Protein AF-A0A1G2W0S9-F1 (afdb_monomer)

Radius of gyration: 23.78 Å; Cα contacts (8 Å, |Δi|>4): 932; chains: 1; bounding box: 63×47×64 Å

Solvent-accessible surface area (backbone atoms only — not comparable to full-atom values): 21738 Å² total; per-residue (Å²): 74,55,49,52,93,55,66,87,76,41,59,67,70,44,47,57,51,50,56,51,46,51,47,68,76,27,49,56,32,51,72,62,29,52,80,48,75,52,46,59,76,10,36,39,36,39,35,74,27,77,38,85,87,44,52,28,40,34,44,44,29,34,59,29,24,72,74,79,58,76,90,51,55,82,71,31,88,56,61,50,88,62,60,46,77,51,94,68,21,34,32,12,71,25,32,58,59,23,41,37,51,43,50,18,43,46,56,18,44,24,53,40,40,73,72,64,60,72,40,32,22,24,43,30,38,44,32,24,33,29,55,87,76,72,24,59,10,30,40,42,50,30,51,52,38,47,77,69,71,44,47,22,51,24,35,40,22,57,74,33,38,26,29,46,64,29,86,76,54,73,32,51,33,33,36,33,16,26,29,29,26,7,42,36,39,40,31,40,37,7,64,32,92,41,50,53,55,94,65,70,60,93,82,64,41,11,60,53,50,33,53,53,36,53,49,36,39,66,76,58,69,55,78,69,43,64,43,64,43,35,36,45,23,54,60,56,39,22,87,71,26,60,70,71,57,32,54,37,59,79,37,36,94,79,30,36,70,57,52,22,52,61,49,38,70,41,74,73,41,30,54,40,32,21,41,43,81,42,81,75,48,79,46,61,50,97,45,96,60,41,41,30,49,44,12,39,38,35,32,38,34,37,32,28,73,91,56,45,66,67,56,51,54,50,49,45,51,61,47,33,58,88,53,73,59,48,80,45,65,73,52,89,60,47,64,32,40,72,75,30,61,90,76,41,73,54,36,52,51,53,45,53,37,46,22,66,67,68,71,26,58,58,26,48,22,53,34,72,54,81,64,48,62,64,48,34,54,92,32,30,74,25,51,38,16,48,35,65,37,76,38,47,75,84,53,61,65,28,67,98,38,72,68,22,50,30,41,52,69,35,51,51,43,25,21,53,36,42,35,52,38,48,58,65,74,16,94

Sequence (427 aa):
TVRHQDRAEDVDAEWTKLHALLATNYPVAHAAMTREEVASRTLVYTWTGTDKALAPIVLMAHQDVVPVTPETEKDWKYPPFGGVVAENAVWGRGAIDDKGSLVGIFEALETLAKQGFKPRRTVMIVSGGDEEVAGQGASAAAALLKSRGITAEFVLDEGLAVINDNPISGGKVAVIGTAEKGYGTLRVTAKAAGGHSSSPPPDAGGVVNLSRAVVAIADDPFPMTFQGPGAEMVKALAPDAPFMVRMAVANEWLFRGLLAKQVGATPPGAALLHTTIAPTMLKGSPKENVLPQDATAWINYRIAPGDTSATVMARAKAAVGDLPVTLAWNTPPNEPSPVSSSSSWGWKVVAATAGAVAQAPVAPSLVTAGTDSRFLTPVAKDVYRFQPVEFDLADVQMIHGVNEHITLGNLEKMVQFYARLVLTAAR

Nearest PDB structures (foldseek):
  4mmo-assembly1_A  TM=6.881E-01  e=3.693E-23  Saccharolobus solfataricus P2
  2pok-assembly1_B  TM=7.414E-01  e=2.195E-19  Streptococcus pneumoniae TIGR4
  3dlj-assembly3_B  TM=6.158E-01  e=4.050E-21  Homo sapiens
  3dlj-assembly3_A  TM=6.238E-01  e=5.760E-21  Homo sapiens
  4ruh-assembly1_B  TM=5.918E-01  e=5.122E-21  Homo sapiens

Structure (mmCIF, N/CA/C/O backbone):
data_AF-A0A1G2W0S9-F1
#
_entry.id   AF-A0A1G2W0S9-F1
#
loop_
_atom_site.group_PDB
_atom_site.id
_atom_site.type_symbol
_atom_site.label_atom_id
_atom_site.label_alt_id
_atom_site.label_comp_id
_atom_site.label_asym_id
_atom_site.label_entity_id
_atom_site.label_seq_id
_atom_site.pdbx_PDB_ins_code
_atom_site.Cartn_x
_atom_site.Cartn_y
_atom_site.Cartn_z
_atom_site.occupancy
_atom_site.B_iso_or_equiv
_atom_site.auth_seq_id
_atom_site.auth_comp_id
_atom_site.auth_asym_id
_atom_site.auth_atom_id
_atom_site.pdbx_PDB_model_num
ATOM 1 N N . THR A 1 1 ? 12.309 4.969 15.601 1.00 93.50 1 THR A N 1
ATOM 2 C CA . THR A 1 1 ? 12.201 3.651 14.948 1.00 93.50 1 THR A CA 1
ATOM 3 C C . THR A 1 1 ? 12.447 3.811 13.459 1.00 93.50 1 THR A C 1
ATOM 5 O O . THR A 1 1 ? 11.522 3.732 12.677 1.00 93.50 1 THR A O 1
ATOM 8 N N . VAL A 1 2 ? 13.679 4.134 13.063 1.00 94.31 2 VAL A N 1
ATOM 9 C CA . VAL A 1 2 ? 14.061 4.189 11.638 1.00 94.31 2 VAL A CA 1
ATOM 10 C C . VAL A 1 2 ? 14.477 2.783 11.219 1.00 94.31 2 VAL A C 1
ATOM 12 O O . VAL A 1 2 ? 15.065 2.076 12.047 1.00 94.31 2 VAL A O 1
ATOM 15 N N . ARG A 1 3 ? 14.172 2.382 9.983 1.00 91.88 3 ARG A N 1
ATOM 16 C CA . ARG A 1 3 ? 14.730 1.164 9.386 1.00 91.88 3 ARG A CA 1
ATOM 17 C C . ARG A 1 3 ? 15.628 1.504 8.219 1.00 91.88 3 ARG A C 1
ATOM 19 O O . ARG A 1 3 ? 15.221 2.199 7.296 1.00 91.88 3 ARG A O 1
ATOM 26 N N . HIS A 1 4 ? 16.849 0.996 8.293 1.00 89.69 4 HIS A N 1
ATOM 27 C CA . HIS A 1 4 ? 17.849 1.142 7.250 1.00 89.69 4 HIS A CA 1
ATOM 28 C C . HIS A 1 4 ? 17.994 -0.159 6.465 1.00 89.69 4 HIS A C 1
ATOM 30 O O . HIS A 1 4 ? 17.694 -1.259 6.944 1.00 89.69 4 HIS A O 1
ATOM 36 N N . GLN A 1 5 ? 18.527 -0.023 5.255 1.00 81.62 5 GLN A N 1
ATOM 37 C CA . GLN A 1 5 ? 18.822 -1.147 4.373 1.00 81.62 5 GLN A CA 1
ATOM 38 C C . GLN A 1 5 ? 19.947 -1.998 4.971 1.00 81.62 5 GLN A C 1
ATOM 40 O O . GLN A 1 5 ? 19.895 -3.225 4.881 1.00 81.62 5 GLN A O 1
ATOM 45 N N . ASP A 1 6 ? 20.916 -1.358 5.636 1.00 84.69 6 ASP A N 1
ATOM 46 C CA . ASP A 1 6 ? 21.837 -2.028 6.551 1.00 84.69 6 ASP A CA 1
ATOM 47 C C . ASP A 1 6 ? 21.282 -2.007 7.981 1.00 84.69 6 ASP A C 1
ATOM 49 O O . ASP A 1 6 ? 21.274 -0.992 8.673 1.00 84.69 6 ASP A O 1
ATOM 53 N N . ARG A 1 7 ? 20.859 -3.178 8.456 1.00 82.88 7 ARG A N 1
ATOM 54 C CA . ARG A 1 7 ? 20.278 -3.363 9.792 1.00 82.88 7 ARG A CA 1
ATOM 55 C C . ARG A 1 7 ? 21.250 -3.058 10.932 1.00 82.88 7 ARG A C 1
ATOM 57 O O . ARG A 1 7 ? 20.794 -2.916 12.064 1.00 82.88 7 ARG A O 1
ATOM 64 N N . ALA A 1 8 ? 22.555 -2.972 10.668 1.00 85.88 8 ALA A N 1
ATOM 65 C CA . ALA A 1 8 ? 23.538 -2.562 11.666 1.00 85.88 8 ALA A CA 1
ATOM 66 C C . ALA A 1 8 ? 23.388 -1.087 12.087 1.00 85.88 8 ALA A C 1
ATOM 68 O O . ALA A 1 8 ? 23.847 -0.719 13.167 1.00 85.88 8 ALA A O 1
ATOM 69 N N . GLU A 1 9 ? 22.729 -0.261 11.268 1.00 87.12 9 GLU A N 1
ATOM 70 C CA . GLU A 1 9 ? 22.471 1.158 11.547 1.00 87.12 9 GLU A CA 1
ATOM 71 C C . GLU A 1 9 ? 21.210 1.380 12.405 1.00 87.12 9 GLU A C 1
ATOM 73 O O . GLU A 1 9 ? 20.958 2.480 12.902 1.00 87.12 9 GLU A O 1
ATOM 78 N N . ASP A 1 10 ? 20.407 0.335 12.624 1.00 89.50 10 ASP A N 1
ATOM 79 C CA . ASP A 1 10 ? 19.172 0.435 13.393 1.00 89.50 10 ASP A CA 1
ATOM 80 C C . ASP A 1 10 ? 19.430 0.599 14.899 1.00 89.50 10 ASP A C 1
ATOM 82 O O . ASP A 1 10 ? 20.188 -0.143 15.527 1.00 89.50 10 ASP A O 1
ATOM 86 N N . VAL A 1 11 ? 18.687 1.513 15.528 1.00 91.56 11 VAL A N 1
ATOM 87 C CA . VAL A 1 11 ? 18.751 1.746 16.979 1.00 91.56 11 VAL A CA 1
ATOM 88 C C . VAL A 1 11 ? 17.613 1.012 17.688 1.00 91.56 11 VAL A C 1
ATOM 90 O O . VAL A 1 11 ? 16.513 1.539 17.870 1.00 91.56 11 VAL A O 1
ATOM 93 N N . ASP A 1 12 ? 17.878 -0.220 18.122 1.00 89.81 12 ASP A N 1
ATOM 94 C CA . ASP A 1 12 ? 16.887 -1.105 18.754 1.00 89.81 12 ASP A CA 1
ATOM 95 C C . ASP A 1 12 ? 16.229 -0.508 20.022 1.00 89.81 12 ASP A C 1
ATOM 97 O O . ASP A 1 12 ? 15.039 -0.706 20.277 1.00 89.81 12 ASP A O 1
ATOM 101 N N . ALA A 1 13 ? 16.958 0.317 20.781 1.00 95.25 13 ALA A N 1
ATOM 102 C CA . ALA A 1 13 ? 16.427 0.989 21.969 1.00 95.25 13 ALA A CA 1
ATOM 103 C C . ALA A 1 13 ? 15.222 1.904 21.665 1.00 95.25 13 ALA A C 1
ATOM 105 O O . ALA A 1 13 ? 14.329 2.036 22.504 1.00 95.25 13 ALA A O 1
ATOM 106 N N . GLU A 1 14 ? 15.151 2.499 20.468 1.00 96.00 14 GLU A N 1
ATOM 107 C CA . GLU A 1 14 ? 14.029 3.363 20.073 1.00 96.00 14 GLU A CA 1
ATOM 108 C C . GLU A 1 14 ? 12.723 2.583 19.886 1.00 96.00 14 GLU A C 1
ATOM 110 O O . GLU A 1 14 ? 11.643 3.119 20.122 1.00 96.00 14 GLU A O 1
ATOM 115 N N . TRP A 1 15 ? 12.808 1.301 19.528 1.00 95.56 15 TRP A N 1
ATOM 116 C CA . TRP A 1 15 ? 11.652 0.405 19.437 1.00 95.56 15 TRP A CA 1
ATOM 117 C C . TRP A 1 15 ? 11.075 0.109 20.814 1.00 95.56 15 TRP A C 1
ATOM 119 O O . TRP A 1 15 ? 9.874 0.236 21.041 1.00 95.56 15 TRP A O 1
ATOM 129 N N . THR A 1 16 ? 11.954 -0.185 21.772 1.00 96.00 16 THR A N 1
ATOM 130 C CA . THR A 1 16 ? 11.553 -0.398 23.167 1.00 96.00 16 THR A CA 1
ATOM 131 C C . THR A 1 16 ? 10.877 0.849 23.744 1.00 96.00 16 THR A C 1
ATOM 133 O O . THR A 1 16 ? 9.839 0.736 24.399 1.00 96.00 16 THR A O 1
ATOM 136 N N . LYS A 1 17 ? 11.414 2.046 23.460 1.00 97.12 17 LYS A N 1
ATOM 137 C CA . LYS A 1 17 ? 10.806 3.322 23.870 1.00 97.12 17 LYS A CA 1
ATOM 138 C C . LYS A 1 17 ? 9.429 3.534 23.242 1.00 97.12 17 LYS A C 1
ATOM 140 O O . LYS A 1 17 ? 8.504 3.894 23.964 1.00 97.12 17 LYS A O 1
ATOM 145 N N . LEU A 1 18 ? 9.273 3.281 21.938 1.00 97.25 18 LEU A N 1
ATOM 146 C CA . LEU A 1 18 ? 7.981 3.411 21.258 1.00 97.25 18 LEU A CA 1
ATOM 147 C C . LEU A 1 18 ? 6.936 2.459 21.856 1.00 97.25 18 LEU A C 1
ATOM 149 O O . LEU A 1 18 ? 5.841 2.893 22.204 1.00 97.25 18 LEU A O 1
ATOM 153 N N . HIS A 1 19 ? 7.280 1.183 22.047 1.00 97.75 19 HIS A N 1
ATOM 154 C CA . HIS A 1 19 ? 6.357 0.200 22.622 1.00 97.75 19 HIS A CA 1
ATOM 155 C C . HIS A 1 19 ? 5.950 0.577 24.059 1.00 97.75 19 HIS A C 1
ATOM 157 O O . HIS A 1 19 ? 4.789 0.426 24.438 1.00 97.75 19 HIS A O 1
ATOM 163 N N . ALA A 1 20 ? 6.887 1.099 24.861 1.00 97.81 20 ALA A N 1
ATOM 164 C CA . ALA A 1 20 ? 6.593 1.596 26.205 1.00 97.81 20 ALA A CA 1
ATOM 165 C C . ALA A 1 20 ? 5.691 2.844 26.183 1.00 97.81 20 ALA A C 1
ATOM 167 O O . ALA A 1 20 ? 4.796 2.970 27.023 1.00 97.81 20 ALA A O 1
ATOM 168 N N . LEU A 1 21 ? 5.892 3.742 25.214 1.00 97.75 21 LEU A N 1
ATOM 169 C CA . LEU A 1 21 ? 5.062 4.930 25.024 1.00 97.75 21 LEU A CA 1
ATOM 170 C C . LEU A 1 21 ? 3.623 4.551 24.657 1.00 97.75 21 LEU A C 1
ATOM 172 O O . LEU A 1 21 ? 2.695 5.082 25.260 1.00 97.75 21 LEU A O 1
ATOM 176 N N . LEU A 1 22 ? 3.431 3.588 23.748 1.00 98.19 22 LEU A N 1
ATOM 177 C CA . LEU A 1 22 ? 2.103 3.066 23.406 1.00 98.19 22 LEU A CA 1
ATOM 178 C C . LEU A 1 22 ? 1.384 2.514 24.645 1.00 98.19 22 LEU A C 1
ATOM 180 O O . LEU A 1 22 ? 0.229 2.855 24.888 1.00 98.19 22 LEU A O 1
ATOM 184 N N . ALA A 1 23 ? 2.069 1.715 25.467 1.00 98.00 23 ALA A N 1
ATOM 185 C CA . ALA A 1 23 ? 1.486 1.173 26.696 1.00 98.00 23 ALA A CA 1
ATOM 186 C C . ALA A 1 23 ? 1.143 2.262 27.728 1.00 98.00 23 ALA A C 1
ATOM 188 O O . ALA A 1 23 ? 0.136 2.158 28.428 1.00 98.00 23 ALA A O 1
ATOM 189 N N . THR A 1 24 ? 1.968 3.308 27.809 1.00 98.50 24 THR A N 1
ATOM 190 C CA . THR A 1 24 ? 1.770 4.434 28.735 1.00 98.50 24 THR A CA 1
ATOM 191 C C . THR A 1 24 ? 0.603 5.323 28.309 1.00 98.50 24 THR A C 1
ATOM 193 O O . THR A 1 24 ? -0.189 5.732 29.156 1.00 98.50 24 THR A O 1
ATOM 196 N N . ASN A 1 25 ? 0.476 5.604 27.010 1.00 98.25 25 ASN A N 1
ATOM 197 C CA . ASN A 1 25 ? -0.553 6.498 26.477 1.00 98.25 25 ASN A CA 1
ATOM 198 C C . ASN A 1 25 ? -1.915 5.806 26.312 1.00 98.25 25 ASN A C 1
ATOM 200 O O . ASN A 1 25 ? -2.948 6.460 26.449 1.00 98.25 25 ASN A O 1
ATOM 204 N N . TYR A 1 26 ? -1.923 4.487 26.078 1.00 98.56 26 TYR A N 1
ATOM 205 C CA . TYR A 1 26 ? -3.132 3.699 25.808 1.00 98.56 26 TYR A CA 1
ATOM 206 C C . TYR A 1 26 ? -3.346 2.557 26.815 1.00 98.56 26 TYR A C 1
ATOM 208 O O . TYR A 1 26 ? -3.450 1.389 26.414 1.00 98.56 26 TYR A O 1
ATOM 216 N N . PRO A 1 27 ? -3.373 2.840 28.132 1.00 98.62 27 PRO A N 1
ATOM 217 C CA . PRO A 1 27 ? -3.384 1.801 29.155 1.00 98.62 27 PRO A CA 1
ATOM 218 C C . PRO A 1 27 ? -4.677 0.977 29.153 1.00 98.62 27 PRO A C 1
ATOM 220 O O . PRO A 1 27 ? -4.639 -0.210 29.479 1.00 98.62 27 PRO A O 1
ATOM 223 N N . VAL A 1 28 ? -5.821 1.562 28.781 1.00 98.69 28 VAL A N 1
ATOM 224 C CA . VAL A 1 28 ? -7.112 0.855 28.796 1.00 98.69 28 VAL A CA 1
ATOM 225 C C . VAL A 1 28 ? -7.225 -0.079 27.592 1.00 98.69 28 VAL A C 1
ATOM 227 O O . VAL A 1 28 ? -7.641 -1.226 27.748 1.00 98.69 28 VAL A O 1
ATOM 230 N N . ALA A 1 29 ? -6.786 0.362 26.412 1.00 98.31 29 ALA A N 1
ATOM 231 C CA . ALA A 1 29 ? -6.676 -0.469 25.220 1.00 98.31 29 ALA A CA 1
ATOM 232 C C . ALA A 1 29 ? -5.701 -1.633 25.453 1.00 98.31 29 ALA A C 1
ATOM 234 O O . ALA A 1 29 ? -6.025 -2.779 25.144 1.00 98.31 29 ALA A O 1
ATOM 235 N N . HIS A 1 30 ? -4.539 -1.367 26.063 1.00 98.44 30 HIS A N 1
ATOM 236 C CA . HIS A 1 30 ? -3.571 -2.411 26.413 1.00 98.44 30 HIS A CA 1
ATOM 237 C C . HIS A 1 30 ? -4.127 -3.410 27.427 1.00 98.44 30 HIS A C 1
ATOM 239 O O . HIS A 1 30 ? -3.861 -4.600 27.306 1.00 98.44 30 HIS A O 1
ATOM 245 N N . ALA A 1 31 ? -4.918 -2.960 28.403 1.00 98.44 31 ALA A N 1
ATOM 246 C CA . ALA A 1 31 ? -5.577 -3.860 29.346 1.00 98.44 31 ALA A CA 1
ATOM 247 C C . ALA A 1 31 ? -6.694 -4.697 28.691 1.00 98.44 31 ALA A C 1
ATOM 249 O O . ALA A 1 31 ? -6.962 -5.815 29.130 1.00 98.44 31 ALA A O 1
ATOM 250 N N . ALA A 1 32 ? -7.351 -4.172 27.651 1.00 98.25 32 ALA A N 1
ATOM 251 C CA . ALA A 1 32 ? -8.430 -4.851 26.932 1.00 98.25 32 ALA A CA 1
ATOM 252 C C . ALA A 1 32 ? -7.940 -5.877 25.891 1.00 98.25 32 ALA A C 1
ATOM 254 O O . ALA A 1 32 ? -8.728 -6.713 25.439 1.00 98.25 32 ALA A O 1
ATOM 255 N N . MET A 1 33 ? -6.663 -5.822 25.505 1.00 98.50 33 MET A N 1
ATOM 256 C CA . MET A 1 33 ? -6.082 -6.637 24.438 1.00 98.50 33 MET A CA 1
ATOM 257 C C . MET A 1 33 ? -4.937 -7.512 24.939 1.00 98.50 33 MET A C 1
ATOM 259 O O . MET A 1 33 ? -4.202 -7.156 25.853 1.00 98.50 33 MET A O 1
ATOM 263 N N . THR A 1 34 ? -4.715 -8.646 24.280 1.00 98.44 34 THR A N 1
ATOM 264 C CA . THR A 1 34 ? -3.448 -9.376 24.417 1.00 98.44 34 THR A CA 1
ATOM 265 C C . THR A 1 34 ? -2.449 -8.851 23.397 1.00 98.44 34 THR A C 1
ATOM 267 O O . THR A 1 34 ? -2.818 -8.669 22.238 1.00 98.44 34 THR A O 1
ATOM 270 N N . ARG A 1 35 ? -1.194 -8.646 23.807 1.00 98.06 35 ARG A N 1
ATOM 271 C CA . ARG A 1 35 ? -0.090 -8.211 22.942 1.00 98.06 35 ARG A CA 1
ATOM 272 C C . ARG A 1 35 ? 0.922 -9.335 22.758 1.00 98.06 35 ARG A C 1
ATOM 274 O O . ARG A 1 35 ? 1.362 -9.934 23.736 1.00 98.06 35 ARG A O 1
ATOM 281 N N . GLU A 1 36 ? 1.353 -9.533 21.523 1.00 98.12 36 GLU A N 1
ATOM 282 C CA . GLU A 1 36 ? 2.465 -10.398 21.140 1.00 98.12 36 GLU A CA 1
ATOM 283 C C . GLU A 1 36 ? 3.455 -9.615 20.273 1.00 98.12 36 GLU A C 1
ATOM 285 O O . GLU A 1 36 ? 3.079 -8.663 19.590 1.00 98.12 36 GLU A O 1
ATOM 290 N N . GLU A 1 37 ? 4.726 -10.005 20.306 1.00 97.94 37 GLU A N 1
ATOM 291 C CA . GLU A 1 37 ? 5.769 -9.457 19.438 1.00 97.94 37 GLU A CA 1
ATOM 292 C C . GLU A 1 37 ? 6.344 -10.599 18.595 1.00 97.94 37 GLU A C 1
ATOM 294 O O . GLU A 1 37 ? 6.700 -11.651 19.132 1.00 97.94 37 GLU A O 1
ATOM 299 N N . VAL A 1 38 ? 6.391 -10.408 17.277 1.00 97.19 38 VAL A N 1
ATOM 300 C CA . VAL A 1 38 ? 6.964 -11.359 16.313 1.00 97.19 38 VAL A CA 1
ATOM 301 C C . VAL A 1 38 ? 8.220 -10.757 15.668 1.00 97.19 38 VAL A C 1
ATOM 303 O O . VAL A 1 38 ? 8.810 -9.815 16.201 1.00 97.19 38 VAL A O 1
ATOM 306 N N . ALA A 1 39 ? 8.684 -11.322 14.550 1.00 95.69 39 ALA A N 1
ATOM 307 C CA . ALA A 1 39 ? 9.890 -10.862 13.866 1.00 95.69 39 ALA A CA 1
ATOM 308 C C . ALA A 1 39 ? 9.892 -9.338 13.612 1.00 95.69 39 ALA A C 1
ATOM 310 O O . ALA A 1 39 ? 8.849 -8.695 13.484 1.00 95.69 39 ALA A O 1
ATOM 311 N N . SER A 1 40 ? 11.092 -8.759 13.544 1.00 93.19 40 SER A N 1
ATOM 312 C CA . SER A 1 40 ? 11.302 -7.343 13.213 1.00 93.19 40 SER A CA 1
ATOM 313 C C . SER A 1 40 ? 10.595 -6.330 14.127 1.00 93.19 40 SER A C 1
ATOM 315 O O . SER A 1 40 ? 10.303 -5.228 13.680 1.00 93.19 40 SER A O 1
ATOM 317 N N . ARG A 1 41 ? 10.371 -6.653 15.413 1.00 95.69 41 ARG A N 1
ATOM 318 C CA . ARG A 1 41 ? 9.639 -5.795 16.378 1.00 95.69 41 ARG A CA 1
ATOM 319 C C . ARG A 1 41 ? 8.159 -5.589 16.021 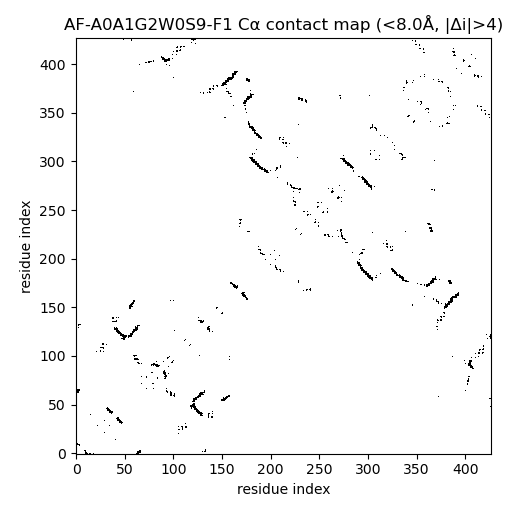1.00 95.69 41 ARG A C 1
ATOM 321 O O . ARG A 1 41 ? 7.521 -4.675 16.535 1.00 95.69 41 ARG A O 1
ATOM 328 N N . THR A 1 42 ? 7.607 -6.455 15.173 1.00 97.88 42 THR A N 1
ATOM 329 C CA . THR A 1 42 ? 6.201 -6.382 14.764 1.00 97.88 42 THR A CA 1
ATOM 330 C C . THR A 1 42 ? 5.294 -6.740 15.924 1.00 97.88 42 THR A C 1
ATOM 332 O O . THR A 1 42 ? 5.484 -7.772 16.572 1.00 97.88 42 THR A O 1
ATOM 335 N N . LEU A 1 43 ? 4.290 -5.907 16.169 1.00 98.44 43 LEU A N 1
ATOM 336 C CA . LEU A 1 43 ? 3.334 -6.104 17.248 1.00 98.44 43 LEU A CA 1
ATOM 337 C C . LEU A 1 43 ? 2.039 -6.711 16.720 1.00 98.44 43 LEU A C 1
ATOM 339 O O . LEU A 1 43 ? 1.481 -6.239 15.736 1.00 98.44 43 LEU A O 1
ATOM 343 N N . VAL A 1 44 ? 1.524 -7.719 17.417 1.00 98.81 44 VAL A N 1
ATOM 344 C CA . VAL A 1 44 ? 0.196 -8.282 17.169 1.00 98.81 44 VAL A CA 1
ATOM 345 C C . VAL A 1 44 ? -0.653 -8.076 18.417 1.00 98.81 44 VAL A C 1
ATOM 347 O O . VAL A 1 44 ? -0.368 -8.653 19.465 1.00 98.81 44 VAL A O 1
ATOM 350 N N . TYR A 1 45 ? -1.701 -7.260 18.317 1.00 98.81 45 TYR A N 1
ATOM 351 C CA . TYR A 1 45 ? -2.693 -7.096 19.381 1.00 98.81 45 TYR A CA 1
ATOM 352 C C . TYR A 1 45 ? -3.979 -7.832 19.029 1.00 98.81 45 TYR A C 1
ATOM 354 O O . TYR A 1 45 ? -4.390 -7.857 17.871 1.00 98.81 45 TYR A O 1
ATOM 362 N N . THR A 1 46 ? -4.635 -8.421 20.026 1.00 98.81 46 THR A N 1
ATOM 363 C CA . THR A 1 46 ? -5.934 -9.085 19.857 1.00 98.81 46 THR A CA 1
ATOM 364 C C . THR A 1 46 ? -6.922 -8.603 20.912 1.00 98.81 46 THR A C 1
ATOM 366 O O . THR A 1 46 ? -6.787 -8.920 22.095 1.00 98.81 46 THR A O 1
ATOM 369 N N . TRP A 1 47 ? -7.957 -7.886 20.474 1.00 98.69 47 TRP A N 1
ATOM 370 C CA . TRP A 1 47 ? -9.152 -7.611 21.262 1.00 98.69 47 TRP A CA 1
ATOM 371 C C . TRP A 1 47 ? -10.180 -8.710 21.001 1.00 98.69 47 TRP A C 1
ATOM 373 O O . TRP A 1 47 ? -10.872 -8.724 19.980 1.00 98.69 47 TRP A O 1
ATOM 383 N N . THR A 1 48 ? -10.248 -9.673 21.918 1.00 98.44 48 THR A N 1
ATOM 384 C CA . THR A 1 48 ? -11.095 -10.861 21.750 1.00 98.44 48 THR A CA 1
ATOM 385 C C . THR A 1 48 ? -12.575 -10.482 21.712 1.00 98.44 48 THR A C 1
ATOM 387 O O . THR A 1 48 ? -13.083 -9.851 22.640 1.00 98.44 48 THR A O 1
ATOM 390 N N . GLY A 1 49 ? -13.262 -10.895 20.644 1.00 98.06 49 GLY A N 1
ATOM 391 C CA . GLY A 1 49 ? -14.701 -10.721 20.491 1.00 98.06 49 GLY A CA 1
ATOM 392 C C . GLY A 1 49 ? -15.513 -11.716 21.324 1.00 98.06 49 GLY A C 1
ATOM 393 O O . GLY A 1 49 ? -15.029 -12.790 21.689 1.00 98.06 49 GLY A O 1
ATOM 394 N N . THR A 1 50 ? -16.767 -11.376 21.620 1.00 97.62 50 THR A N 1
ATOM 395 C CA . THR A 1 50 ? -17.679 -12.262 22.364 1.00 97.62 50 THR A CA 1
ATOM 396 C C . THR A 1 50 ? -18.215 -13.429 21.530 1.00 9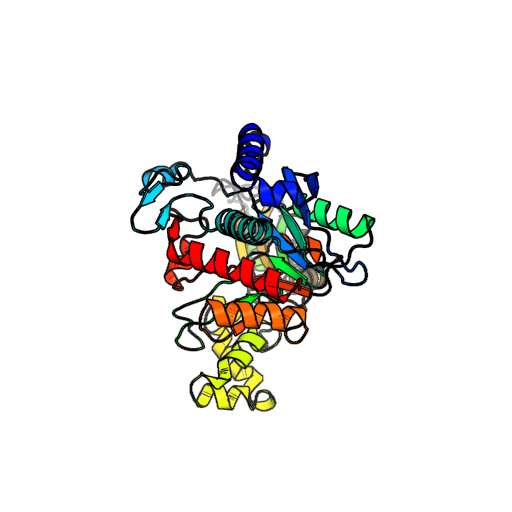7.62 50 THR A C 1
ATOM 398 O O . THR A 1 50 ? -18.569 -14.459 22.104 1.00 97.62 50 THR A O 1
ATOM 401 N N . ASP A 1 51 ? -18.238 -13.308 20.199 1.00 97.75 51 ASP A N 1
ATOM 402 C CA . ASP A 1 51 ? -18.688 -14.347 19.273 1.00 97.75 51 ASP A CA 1
ATOM 403 C C . ASP A 1 51 ? -17.511 -14.920 18.469 1.00 97.75 51 ASP A C 1
ATOM 405 O O . ASP A 1 51 ? -16.984 -14.299 17.544 1.00 97.75 51 ASP A O 1
ATOM 409 N N . LYS A 1 52 ? -17.113 -16.148 18.815 1.00 94.31 52 LYS A N 1
ATOM 410 C CA . LYS A 1 52 ? -16.001 -16.864 18.171 1.00 94.31 52 LYS A CA 1
ATOM 411 C C . LYS A 1 52 ? -16.333 -17.379 16.767 1.00 94.31 52 LYS A C 1
ATOM 413 O O . LYS A 1 52 ? -15.418 -17.813 16.073 1.00 94.31 52 LYS A O 1
ATOM 418 N N . ALA A 1 53 ? -17.604 -17.374 16.357 1.00 96.19 53 ALA A N 1
ATOM 419 C CA . ALA A 1 53 ? -18.000 -17.795 15.014 1.00 96.19 53 ALA A CA 1
ATOM 420 C C . ALA A 1 53 ? -17.738 -16.706 13.959 1.00 96.19 53 ALA A C 1
ATOM 422 O O . ALA A 1 53 ? -17.714 -17.000 12.764 1.00 96.19 53 ALA A O 1
ATOM 423 N N . LEU A 1 54 ? -17.534 -15.453 14.380 1.00 97.94 54 LEU A N 1
ATOM 424 C CA . LEU A 1 54 ? -17.225 -14.347 13.480 1.00 97.94 54 LEU A CA 1
ATOM 425 C C . LEU A 1 54 ? -15.719 -14.279 13.202 1.00 97.94 54 LEU A C 1
ATOM 427 O O . LEU A 1 54 ? -14.911 -14.129 14.118 1.00 97.94 54 LEU A O 1
ATOM 431 N N . ALA A 1 55 ? -15.346 -14.320 11.921 1.00 98.19 55 ALA A N 1
ATOM 432 C CA . ALA A 1 55 ? -13.971 -14.084 11.475 1.00 98.19 55 ALA A CA 1
ATOM 433 C C . ALA A 1 55 ? -13.462 -12.713 11.969 1.00 98.19 55 ALA A C 1
ATOM 435 O O . ALA A 1 55 ? -14.223 -11.751 11.909 1.00 98.19 55 ALA A O 1
ATOM 436 N N . PRO A 1 56 ? -12.218 -12.554 12.445 1.00 98.62 56 PRO A N 1
ATOM 437 C CA . PRO A 1 56 ? -11.743 -11.258 12.927 1.00 98.62 56 PRO A CA 1
ATOM 438 C C . PRO A 1 56 ? -11.656 -10.210 11.811 1.00 98.62 56 PRO A C 1
ATOM 440 O O . PRO A 1 56 ? -11.621 -10.550 10.630 1.00 98.62 56 PRO A O 1
ATOM 443 N N . ILE A 1 57 ? -11.572 -8.937 12.189 1.00 98.81 57 ILE A N 1
ATOM 444 C CA . ILE A 1 57 ? -10.995 -7.901 11.317 1.00 98.81 57 ILE A CA 1
ATOM 445 C C . ILE A 1 57 ? -9.548 -7.654 11.733 1.00 98.81 57 ILE A C 1
ATOM 447 O O . ILE A 1 57 ? -9.223 -7.779 12.917 1.00 98.81 57 ILE A O 1
ATOM 451 N N . VAL A 1 58 ? -8.701 -7.285 10.778 1.00 98.88 58 VAL A N 1
ATOM 452 C CA . VAL A 1 58 ? -7.317 -6.883 11.046 1.00 98.88 58 VAL A CA 1
ATOM 453 C C . VAL A 1 58 ? -7.132 -5.446 10.581 1.00 98.88 58 VAL A C 1
ATOM 455 O O . VAL A 1 58 ? -7.430 -5.137 9.430 1.00 98.88 58 VAL A O 1
ATOM 458 N N . LEU A 1 59 ? -6.651 -4.580 11.466 1.00 98.88 59 LEU A N 1
ATOM 459 C CA . LEU A 1 59 ? -6.168 -3.251 11.105 1.00 98.88 59 LEU A CA 1
ATOM 460 C C . LEU A 1 59 ? -4.642 -3.269 11.141 1.00 98.88 59 LEU A C 1
ATOM 462 O O . LEU A 1 59 ? -4.046 -3.863 12.044 1.00 98.88 59 LEU A O 1
ATOM 466 N N . MET A 1 60 ? -4.023 -2.641 10.157 1.00 98.69 60 MET A N 1
ATOM 467 C CA . MET A 1 60 ? -2.581 -2.562 10.018 1.00 98.69 60 MET A CA 1
ATOM 468 C C . MET A 1 60 ? -2.114 -1.113 10.068 1.00 98.69 60 MET A C 1
ATOM 470 O O . MET A 1 60 ? -2.879 -0.190 9.798 1.00 98.69 60 MET A O 1
ATOM 474 N N . ALA A 1 61 ? -0.876 -0.966 10.512 1.00 98.00 61 ALA A N 1
ATOM 475 C CA . ALA A 1 61 ? -0.062 0.233 10.405 1.00 98.00 61 ALA A CA 1
ATOM 476 C C . ALA A 1 61 ? 1.397 -0.199 10.571 1.00 98.00 61 ALA A C 1
ATOM 478 O O . ALA A 1 61 ? 1.641 -1.240 11.186 1.00 98.00 61 ALA A O 1
ATOM 479 N N . HIS A 1 62 ? 2.385 0.568 10.136 1.00 97.88 62 HIS A N 1
ATOM 480 C CA . HIS A 1 62 ? 3.784 0.248 10.453 1.00 97.88 62 HIS A CA 1
ATOM 481 C C . HIS A 1 62 ? 4.421 1.268 11.400 1.00 97.88 62 HIS A C 1
ATOM 483 O O . HIS A 1 62 ? 3.916 2.362 11.655 1.00 97.88 62 HIS A O 1
ATOM 489 N N . GLN A 1 63 ? 5.466 0.816 12.086 1.00 97.00 63 GLN A N 1
ATOM 490 C CA . GLN A 1 63 ? 6.148 1.558 13.148 1.00 97.00 63 GLN A CA 1
ATOM 491 C C . GLN A 1 63 ? 7.464 2.157 12.671 1.00 97.00 63 GLN A C 1
ATOM 493 O O . GLN A 1 63 ? 8.017 3.050 13.337 1.00 97.00 63 GLN A O 1
ATOM 498 N N . ASP A 1 64 ? 8.026 1.582 11.612 1.00 97.12 64 ASP A N 1
ATOM 499 C CA . ASP A 1 64 ? 9.226 2.081 10.988 1.00 97.12 64 ASP A CA 1
ATOM 500 C C . ASP A 1 64 ? 8.970 3.339 10.170 1.00 97.12 64 ASP A C 1
ATOM 502 O O . ASP A 1 64 ? 7.855 3.822 10.050 1.00 97.12 64 ASP A O 1
ATOM 506 N N . VAL A 1 65 ? 10.065 3.964 9.767 1.00 96.56 65 VAL A N 1
ATOM 507 C CA . VAL A 1 65 ? 10.079 5.106 8.863 1.00 96.56 65 VAL A CA 1
ATOM 508 C C . VAL A 1 65 ? 11.361 5.021 8.048 1.00 96.56 65 VAL A C 1
ATOM 510 O O . VAL A 1 65 ? 12.385 4.540 8.566 1.00 96.56 65 VAL A O 1
ATOM 513 N N . VAL A 1 66 ? 11.345 5.567 6.833 1.00 93.88 66 VAL A N 1
ATOM 514 C CA . VAL A 1 66 ? 12.580 5.804 6.072 1.00 93.88 66 VAL A CA 1
ATOM 515 C C . VAL A 1 66 ? 13.552 6.748 6.806 1.00 93.88 66 VAL A C 1
ATOM 517 O O . VAL A 1 66 ? 13.130 7.637 7.563 1.00 93.88 66 VAL A O 1
ATOM 520 N N . PRO A 1 67 ? 14.872 6.616 6.569 1.00 92.25 67 PRO A N 1
ATOM 521 C CA . PRO A 1 67 ? 15.854 7.566 7.077 1.00 92.25 67 PRO A CA 1
ATOM 522 C C . PRO A 1 67 ? 15.655 8.973 6.494 1.00 92.25 67 PRO A C 1
ATOM 524 O O . PRO A 1 67 ? 15.009 9.182 5.465 1.00 92.25 67 PRO A O 1
ATOM 527 N N . VAL A 1 68 ? 16.249 9.964 7.158 1.00 91.56 68 VAL A N 1
ATOM 528 C CA . VAL A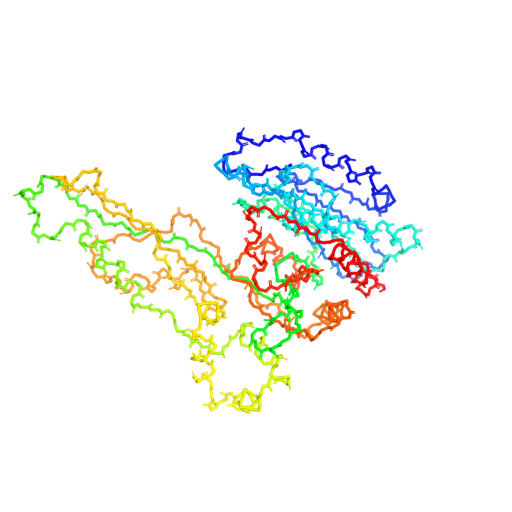 1 68 ? 16.403 11.312 6.598 1.00 91.56 68 VAL A CA 1
ATOM 529 C C . VAL A 1 68 ? 17.769 11.390 5.943 1.00 91.56 68 VAL A C 1
ATOM 531 O O . VAL A 1 68 ? 18.785 11.115 6.576 1.00 91.56 68 VAL A O 1
ATOM 534 N N . THR A 1 69 ? 17.791 11.768 4.670 1.00 87.00 69 THR A N 1
ATOM 535 C CA . THR A 1 69 ? 19.032 11.963 3.925 1.00 87.00 69 THR A CA 1
ATOM 536 C C . THR A 1 69 ? 19.806 13.146 4.524 1.00 87.00 69 THR A C 1
ATOM 538 O O . THR A 1 69 ? 19.240 14.248 4.559 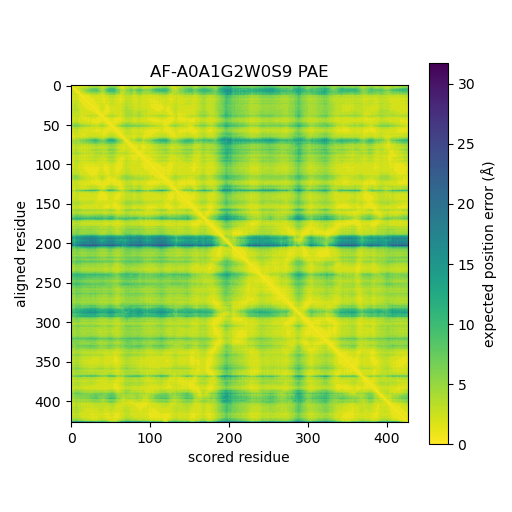1.00 87.00 69 THR A O 1
ATOM 541 N N . PRO A 1 70 ? 21.067 12.968 4.972 1.00 87.88 70 PRO A N 1
ATOM 542 C CA . PRO A 1 70 ? 21.840 14.019 5.645 1.00 87.88 70 PRO A CA 1
ATOM 543 C C . PRO A 1 70 ? 21.909 15.336 4.863 1.00 87.88 70 PRO A C 1
ATOM 545 O O . PRO A 1 70 ? 21.852 16.423 5.433 1.00 87.88 70 PRO A O 1
ATOM 548 N N . GLU A 1 71 ? 21.964 15.258 3.534 1.00 88.56 71 GLU A N 1
ATOM 549 C CA . GLU A 1 71 ? 22.024 16.415 2.641 1.00 88.56 71 GLU A CA 1
ATOM 550 C C . GLU A 1 71 ? 20.754 17.278 2.681 1.00 88.56 71 GLU A C 1
ATOM 552 O O . GLU A 1 71 ? 20.833 18.481 2.424 1.00 88.56 71 GLU A O 1
ATOM 557 N N . THR A 1 72 ? 19.612 16.671 3.015 1.00 88.75 72 THR A N 1
ATOM 558 C CA . THR A 1 72 ? 18.287 17.314 3.048 1.00 88.75 72 THR A CA 1
ATOM 559 C C . THR A 1 72 ? 17.844 17.713 4.451 1.00 88.75 72 THR A C 1
ATOM 561 O O . THR A 1 72 ? 16.840 18.400 4.597 1.00 88.75 72 THR A O 1
ATOM 564 N N . GLU A 1 73 ? 18.573 17.321 5.503 1.00 91.06 73 GLU A N 1
ATOM 565 C CA . GLU A 1 73 ? 18.180 17.595 6.893 1.00 91.06 73 GLU A CA 1
ATOM 566 C C . GLU A 1 73 ? 18.011 19.101 7.155 1.00 91.06 73 GLU A C 1
ATOM 568 O O . GLU A 1 73 ? 17.059 19.526 7.802 1.00 91.06 73 GLU A O 1
ATOM 573 N N . LYS A 1 74 ? 18.881 19.921 6.561 1.00 93.31 74 LYS A N 1
ATOM 574 C CA . LYS A 1 74 ? 18.819 21.392 6.621 1.00 93.31 74 LYS A CA 1
ATOM 575 C C . LYS A 1 74 ? 17.594 22.005 5.926 1.00 93.31 74 LYS A C 1
ATOM 577 O O . LYS A 1 74 ? 17.286 23.166 6.180 1.00 93.31 74 LYS A O 1
ATOM 582 N N . ASP A 1 75 ? 16.947 21.261 5.031 1.00 93.81 75 ASP A N 1
ATOM 583 C CA . ASP A 1 75 ? 15.780 21.720 4.272 1.00 93.81 75 ASP A CA 1
ATOM 584 C C . ASP A 1 75 ? 14.475 21.478 5.058 1.00 93.81 75 ASP A C 1
ATOM 586 O O . ASP A 1 75 ? 13.401 21.958 4.673 1.00 93.81 75 ASP A O 1
ATOM 590 N N . TRP A 1 76 ? 14.558 20.760 6.187 1.00 95.94 76 TRP A N 1
ATOM 591 C CA . TRP A 1 76 ? 13.449 20.603 7.114 1.00 95.94 76 TRP A CA 1
ATOM 592 C C . TRP A 1 76 ? 13.209 21.888 7.906 1.00 95.94 76 TRP A C 1
ATOM 594 O O . TRP A 1 76 ? 14.087 22.420 8.583 1.00 95.94 76 TRP A O 1
ATOM 604 N N . LYS A 1 77 ? 11.964 22.355 7.877 1.00 95.88 77 LYS A N 1
ATOM 605 C CA . LYS A 1 77 ? 11.485 23.512 8.633 1.00 95.88 77 LYS A CA 1
ATOM 606 C C . LYS A 1 77 ? 11.499 23.265 10.144 1.00 95.88 77 LYS A C 1
ATOM 608 O O . LYS A 1 77 ? 11.793 24.174 10.916 1.00 95.88 77 LYS A O 1
ATOM 613 N N . TYR A 1 78 ? 11.181 22.038 10.552 1.00 96.56 78 TYR A N 1
ATOM 614 C CA . TYR A 1 78 ? 11.226 21.566 11.935 1.00 96.56 78 TYR A CA 1
ATOM 615 C C . TYR A 1 78 ? 12.051 20.280 12.011 1.00 96.56 78 TYR A C 1
ATOM 617 O O . TYR A 1 78 ? 12.048 19.528 11.038 1.00 96.56 78 TYR A O 1
ATOM 625 N N . PRO A 1 79 ? 12.721 19.981 13.142 1.00 96.12 79 PRO A N 1
ATOM 626 C CA . PRO A 1 79 ? 13.530 18.772 13.261 1.00 96.12 79 PRO A CA 1
ATOM 627 C C . PRO A 1 79 ? 12.730 17.517 12.870 1.00 96.12 79 PRO A C 1
ATOM 629 O O . PRO A 1 79 ? 11.659 17.292 13.445 1.00 96.12 79 PRO A O 1
ATOM 632 N N . PRO A 1 80 ? 13.229 16.678 11.944 1.00 95.56 80 PRO A N 1
ATOM 633 C CA . PRO A 1 80 ? 12.446 15.594 11.347 1.00 95.56 80 PRO A CA 1
ATOM 634 C C . PRO A 1 80 ? 11.948 14.564 12.361 1.00 95.56 80 PRO A C 1
ATOM 636 O O . PRO A 1 80 ? 10.889 13.980 12.177 1.00 95.56 80 PRO A O 1
ATOM 639 N N . PHE A 1 81 ? 12.673 14.352 13.457 1.00 95.75 81 PHE A N 1
ATOM 640 C CA . PHE A 1 81 ? 12.282 13.417 14.518 1.00 95.75 81 PHE A CA 1
ATOM 641 C C . PHE A 1 81 ? 11.773 14.124 15.783 1.00 95.75 81 PHE A C 1
ATOM 643 O O . PHE A 1 81 ? 11.687 13.509 16.843 1.00 95.75 81 PHE A O 1
ATOM 650 N N . GLY A 1 82 ? 11.458 15.421 15.688 1.00 93.81 82 GLY A N 1
ATOM 651 C CA . GLY A 1 82 ? 11.028 16.242 16.821 1.00 93.81 82 GLY A CA 1
ATOM 652 C C . GLY A 1 82 ? 9.537 16.147 17.155 1.00 93.81 82 GLY A C 1
ATOM 653 O O . GLY A 1 82 ? 9.168 16.460 18.284 1.00 93.81 82 GLY A O 1
ATOM 654 N N . GLY A 1 83 ? 8.684 15.741 16.205 1.00 94.69 83 GLY A N 1
ATOM 655 C CA . GLY A 1 83 ? 7.229 15.678 16.409 1.00 94.69 83 GLY A CA 1
ATOM 656 C C . GLY A 1 83 ? 6.620 17.037 16.772 1.00 94.69 83 GLY A C 1
ATOM 657 O O . GLY A 1 83 ? 5.770 17.124 17.658 1.00 94.69 83 GLY A O 1
ATOM 658 N N . VAL A 1 84 ? 7.110 18.118 16.154 1.00 97.69 84 VAL A N 1
ATOM 659 C CA . VAL A 1 84 ? 6.756 19.490 16.541 1.00 97.69 84 VAL A CA 1
ATOM 660 C C . VAL A 1 84 ? 5.306 19.777 16.170 1.00 97.69 84 VAL A C 1
ATOM 662 O O . VAL A 1 84 ? 4.925 19.661 15.009 1.00 97.69 84 VAL A O 1
ATOM 665 N N . VAL A 1 85 ? 4.504 20.215 17.141 1.00 98.06 85 VAL A N 1
ATOM 666 C CA . VAL A 1 85 ? 3.145 20.701 16.881 1.00 98.06 85 VAL A CA 1
ATOM 667 C C . VAL A 1 85 ? 3.204 22.189 16.560 1.00 98.06 85 VAL A C 1
ATOM 669 O O . VAL A 1 85 ? 3.457 23.015 17.438 1.00 98.06 85 VAL A O 1
ATOM 672 N N . ALA A 1 86 ? 2.982 22.533 15.297 1.00 97.62 86 ALA A N 1
ATOM 673 C CA . ALA A 1 86 ? 2.994 23.905 14.807 1.00 97.62 86 ALA A CA 1
ATOM 674 C C . ALA A 1 86 ? 2.107 24.030 13.565 1.00 97.62 86 ALA A C 1
ATOM 676 O O . ALA A 1 86 ? 1.910 23.065 12.835 1.00 97.62 86 ALA A O 1
ATOM 677 N N . GLU A 1 87 ? 1.567 25.225 13.314 1.00 96.00 87 GLU A N 1
ATOM 678 C CA . GLU A 1 87 ? 0.807 25.519 12.084 1.00 96.00 87 GLU A CA 1
ATOM 679 C C . GLU A 1 87 ? -0.372 24.558 11.848 1.00 96.00 87 GLU A C 1
ATOM 681 O O . GLU A 1 87 ? -0.666 24.163 10.726 1.00 96.00 87 GLU A O 1
ATOM 686 N N . ASN A 1 88 ? -1.057 24.185 12.936 1.00 97.12 88 ASN A N 1
ATOM 687 C CA . ASN A 1 88 ? -2.170 23.233 12.919 1.00 97.12 88 ASN A CA 1
ATOM 688 C C . ASN A 1 88 ? -1.795 21.852 12.338 1.00 97.12 88 ASN A C 1
ATOM 690 O O . ASN A 1 88 ? -2.642 21.151 11.776 1.00 97.12 88 ASN A O 1
ATOM 694 N N . ALA A 1 89 ? -0.536 21.447 12.506 1.00 97.25 89 ALA A N 1
ATOM 695 C CA . ALA A 1 89 ? -0.016 20.153 12.101 1.00 97.25 89 ALA A CA 1
ATOM 696 C C . ALA A 1 89 ? 1.004 19.601 13.106 1.00 97.25 89 ALA A C 1
ATOM 698 O O . ALA A 1 89 ? 1.577 20.333 13.916 1.00 97.25 89 ALA A O 1
ATOM 699 N N . VAL A 1 90 ? 1.223 18.291 13.038 1.00 97.75 90 VAL A N 1
ATOM 700 C CA . VAL A 1 90 ? 2.341 17.596 13.674 1.00 97.75 90 VAL A CA 1
ATOM 701 C C . VAL A 1 90 ? 3.398 17.359 12.604 1.00 97.75 90 VAL A C 1
ATOM 703 O O . VAL A 1 90 ? 3.154 16.629 11.645 1.00 97.75 90 VAL A O 1
ATOM 706 N N . TRP A 1 91 ? 4.558 17.987 12.765 1.00 97.44 91 TRP A N 1
ATOM 707 C CA . TRP A 1 91 ? 5.677 17.922 11.831 1.00 97.44 91 TRP A CA 1
ATOM 708 C C . TRP A 1 91 ? 6.668 16.841 12.243 1.00 97.44 91 TRP A C 1
ATOM 710 O O . TRP A 1 91 ? 7.158 16.833 13.378 1.00 97.44 91 TRP A O 1
ATOM 720 N N . GLY A 1 92 ? 7.000 15.960 11.303 1.00 96.44 92 GLY A N 1
ATOM 721 C CA . GLY A 1 92 ? 8.029 14.952 11.491 1.00 96.44 92 GLY A CA 1
ATOM 722 C C . GLY A 1 92 ? 7.910 13.771 10.535 1.00 96.44 92 GLY A C 1
ATOM 723 O O . GLY A 1 92 ? 6.836 13.443 10.039 1.00 96.44 92 GLY A O 1
ATOM 724 N N . ARG A 1 93 ? 9.038 13.096 10.322 1.00 97.00 93 ARG A N 1
ATOM 725 C CA . ARG A 1 93 ? 9.125 11.835 9.593 1.00 97.00 93 ARG A CA 1
ATOM 726 C C . ARG A 1 93 ? 8.259 10.769 10.273 1.00 97.00 93 ARG A C 1
ATOM 728 O O . ARG A 1 93 ? 8.443 10.461 11.457 1.00 97.00 93 ARG A O 1
ATOM 735 N N . GLY A 1 94 ? 7.356 10.189 9.494 1.00 96.38 94 GLY A N 1
ATOM 736 C CA . GLY A 1 94 ? 6.353 9.219 9.917 1.00 96.38 94 GLY A CA 1
ATOM 737 C C . GLY A 1 94 ? 5.098 9.811 10.537 1.00 96.38 94 GLY A C 1
ATOM 738 O O . GLY A 1 94 ? 4.278 9.066 11.068 1.00 96.38 94 GLY A O 1
ATOM 739 N N . ALA A 1 95 ? 4.936 11.136 10.507 1.00 96.62 95 ALA A N 1
ATOM 740 C CA . ALA A 1 95 ? 3.681 11.773 10.888 1.00 96.62 95 ALA A CA 1
ATOM 741 C C . ALA A 1 95 ? 2.521 11.310 9.990 1.00 96.62 95 ALA A C 1
ATOM 743 O O . ALA A 1 95 ? 1.403 11.155 10.481 1.00 96.62 95 ALA A O 1
ATOM 744 N N . ILE A 1 96 ? 2.797 11.070 8.705 1.00 94.06 96 ILE A N 1
ATOM 745 C CA . ILE A 1 96 ? 1.860 10.463 7.761 1.00 94.06 96 ILE A CA 1
ATOM 746 C C . ILE A 1 96 ? 2.174 8.988 7.571 1.00 94.06 96 ILE A C 1
ATOM 748 O O . ILE A 1 96 ? 1.246 8.204 7.676 1.00 94.06 96 ILE A O 1
ATOM 752 N N . ASP A 1 97 ? 3.428 8.616 7.323 1.00 95.00 97 ASP A N 1
ATOM 753 C CA . ASP A 1 97 ? 3.793 7.262 6.875 1.00 95.00 97 ASP A CA 1
ATOM 754 C C . ASP A 1 97 ? 4.693 6.539 7.902 1.00 95.00 97 ASP A C 1
ATOM 756 O O . ASP A 1 97 ? 5.904 6.755 7.953 1.00 95.00 97 ASP A O 1
ATOM 760 N N . ASP A 1 98 ? 4.155 5.738 8.828 1.00 96.69 98 ASP A N 1
ATOM 761 C CA . ASP A 1 98 ? 2.717 5.463 9.047 1.00 96.69 98 ASP A CA 1
ATOM 762 C C . ASP A 1 98 ? 2.299 5.543 10.526 1.00 96.69 98 ASP A C 1
ATOM 764 O O . ASP A 1 98 ? 1.257 5.052 10.979 1.00 96.69 98 ASP A O 1
ATOM 768 N N . LYS A 1 99 ? 3.095 6.240 11.344 1.00 97.38 99 LYS A N 1
ATOM 769 C CA . LYS A 1 99 ? 2.795 6.367 12.782 1.00 97.38 99 LYS A CA 1
ATOM 770 C C . LYS A 1 99 ? 1.515 7.144 13.038 1.00 97.38 99 LYS A C 1
ATOM 772 O O . LYS A 1 99 ? 0.899 6.936 14.084 1.00 97.38 99 LYS A O 1
ATOM 777 N N . GLY A 1 100 ? 1.109 8.004 12.102 1.00 97.00 100 GLY A N 1
ATOM 778 C CA . GLY A 1 100 ? -0.210 8.625 12.102 1.00 97.00 100 GLY A CA 1
ATOM 779 C C . GLY A 1 100 ? -1.308 7.571 12.240 1.00 97.00 100 GLY A C 1
ATOM 780 O O . GLY A 1 100 ? -2.062 7.614 13.215 1.00 97.00 100 GLY A O 1
ATOM 781 N N . SER A 1 101 ? -1.348 6.582 11.337 1.00 97.88 101 SER A N 1
ATOM 782 C CA . SER A 1 101 ? -2.336 5.491 11.366 1.00 97.88 101 SER A CA 1
ATOM 783 C C . SER A 1 101 ? -2.256 4.683 12.649 1.00 97.88 101 SER A C 1
ATOM 785 O O . SER A 1 101 ? -3.288 4.428 13.271 1.00 97.88 101 SER A O 1
ATOM 787 N N . LEU A 1 102 ? -1.043 4.344 13.095 1.00 98.31 102 LEU A N 1
ATOM 788 C CA . LEU A 1 102 ? -0.839 3.608 14.341 1.00 98.31 102 LEU A CA 1
ATOM 789 C C . LEU A 1 102 ? -1.447 4.341 15.544 1.00 98.31 102 LEU A C 1
ATOM 791 O O . LEU A 1 102 ? -2.220 3.758 16.307 1.00 98.31 102 LEU A O 1
ATOM 795 N N . VAL A 1 103 ? -1.133 5.628 15.700 1.00 97.94 103 VAL A N 1
ATOM 796 C CA . VAL A 1 103 ? -1.687 6.476 16.763 1.00 97.94 103 VAL A CA 1
ATOM 797 C C . VAL A 1 103 ? -3.201 6.603 16.608 1.00 97.94 103 VAL A C 1
ATOM 799 O O . VAL A 1 103 ? -3.926 6.426 17.582 1.00 97.94 103 VAL A O 1
ATOM 802 N N . GLY A 1 104 ? -3.702 6.820 15.390 1.00 98.38 104 GLY A N 1
ATOM 803 C CA . GLY A 1 104 ? -5.132 6.923 15.105 1.00 98.38 104 GLY A CA 1
ATOM 804 C C . GLY A 1 104 ? -5.923 5.673 15.504 1.00 98.38 104 GLY A C 1
ATOM 805 O O . GLY A 1 104 ? -7.001 5.779 16.096 1.00 98.38 104 GLY A O 1
ATOM 806 N N . ILE A 1 105 ? -5.371 4.488 15.231 1.00 98.75 105 ILE A N 1
ATOM 807 C CA . ILE A 1 105 ? -5.919 3.199 15.663 1.00 98.75 105 ILE A CA 1
ATOM 808 C C . ILE A 1 105 ? -5.948 3.128 17.191 1.00 98.75 105 ILE A C 1
ATOM 810 O O . ILE A 1 105 ? -6.993 2.829 17.771 1.00 98.75 105 ILE A O 1
ATOM 814 N N . PHE A 1 106 ? -4.829 3.406 17.863 1.00 98.75 106 PHE A N 1
ATOM 815 C CA . PHE A 1 106 ? -4.752 3.290 19.320 1.00 98.75 106 PHE A CA 1
ATOM 816 C C . PHE A 1 106 ? -5.650 4.292 20.054 1.00 98.75 106 PHE A C 1
ATOM 818 O O . PHE A 1 106 ? -6.335 3.894 20.996 1.00 98.75 106 PHE A O 1
ATOM 825 N N . GLU A 1 107 ? -5.727 5.544 19.600 1.00 98.62 107 GLU A N 1
ATOM 826 C CA . GLU A 1 107 ? -6.655 6.553 20.129 1.00 98.62 107 GLU A CA 1
ATOM 827 C C . GLU A 1 107 ? -8.117 6.102 19.996 1.00 98.62 107 GLU A C 1
ATOM 829 O O . GLU A 1 107 ? -8.913 6.220 20.937 1.00 98.62 107 GLU A O 1
ATOM 834 N N . ALA A 1 108 ? -8.480 5.529 18.843 1.00 98.62 108 ALA A N 1
ATOM 835 C CA . ALA A 1 108 ? -9.811 4.980 18.624 1.00 98.62 108 ALA A CA 1
ATOM 836 C C . ALA A 1 108 ? -10.109 3.818 19.584 1.00 98.62 108 ALA A C 1
ATOM 838 O O . ALA A 1 108 ? -11.150 3.814 20.246 1.00 98.62 108 ALA A O 1
ATOM 839 N N . LEU A 1 109 ? -9.200 2.846 19.702 1.00 98.69 109 LEU A N 1
ATOM 840 C CA . LEU A 1 109 ? -9.391 1.688 20.578 1.00 98.69 109 LEU A CA 1
ATOM 841 C C . LEU A 1 109 ? -9.427 2.073 22.060 1.00 98.69 109 LEU A C 1
ATOM 843 O O . LEU A 1 109 ? -10.281 1.577 22.793 1.00 98.69 109 LEU A O 1
ATOM 847 N N . GLU A 1 110 ? -8.556 2.981 22.496 1.00 98.81 110 GLU A N 1
ATOM 848 C CA . GLU A 1 110 ? -8.534 3.520 23.858 1.00 98.81 110 GLU A CA 1
ATOM 849 C C . GLU A 1 110 ? -9.855 4.215 24.192 1.00 98.81 110 GLU A C 1
ATOM 851 O O . GLU A 1 110 ? -10.439 3.975 25.253 1.00 98.81 110 GLU A O 1
ATOM 856 N N . THR A 1 111 ? -10.370 5.026 23.265 1.00 98.44 111 THR A N 1
ATOM 857 C CA . THR A 1 111 ? -11.660 5.707 23.417 1.00 98.44 111 THR A CA 1
ATOM 858 C C . THR A 1 111 ? -12.805 4.705 23.556 1.00 98.44 111 THR A C 1
ATOM 860 O O . THR A 1 111 ? -13.621 4.820 24.474 1.00 98.44 111 THR A O 1
ATOM 863 N N . LEU A 1 112 ? -12.859 3.687 22.693 1.00 98.50 112 LEU A N 1
ATOM 864 C CA . LEU A 1 112 ? -13.894 2.652 22.747 1.00 98.50 112 LEU A CA 1
ATOM 865 C C . LEU A 1 112 ? -13.805 1.816 24.030 1.00 98.50 112 LEU A C 1
ATOM 867 O O . LEU A 1 112 ? -14.827 1.535 24.660 1.00 98.50 112 LEU A O 1
ATOM 871 N N . ALA A 1 113 ? -12.593 1.459 24.455 1.00 98.38 113 ALA A N 1
ATOM 872 C CA . ALA A 1 113 ? -12.372 0.664 25.657 1.00 98.38 113 ALA A CA 1
ATOM 873 C C . ALA A 1 113 ? -12.788 1.436 26.919 1.00 98.38 113 ALA A C 1
ATOM 875 O O . ALA A 1 113 ? -13.493 0.889 27.770 1.00 98.38 113 ALA A O 1
ATOM 876 N N . LYS A 1 114 ? -12.456 2.733 27.004 1.00 98.50 114 LYS A N 1
ATOM 877 C CA . LYS A 1 114 ? -12.910 3.637 28.079 1.00 98.50 114 LYS A CA 1
ATOM 878 C C . LYS A 1 114 ? -14.432 3.766 28.148 1.00 98.50 114 LYS A C 1
ATOM 880 O O . LYS A 1 114 ? -14.983 3.906 29.235 1.00 98.50 114 LYS A O 1
ATOM 885 N N . GLN A 1 115 ? -15.116 3.682 27.008 1.00 97.94 115 GLN A N 1
ATOM 886 C CA . GLN A 1 115 ? -16.582 3.685 26.932 1.00 97.94 115 GLN A CA 1
ATOM 887 C C . GLN A 1 115 ? -17.214 2.319 27.257 1.00 97.94 115 GLN A C 1
ATOM 889 O O . GLN A 1 115 ? -18.434 2.173 27.198 1.00 97.94 115 GLN A O 1
ATOM 894 N N . GLY A 1 116 ? -16.411 1.309 27.605 1.00 97.25 116 GLY A N 1
ATOM 895 C CA . GLY A 1 116 ? -16.893 -0.029 27.940 1.00 97.25 116 GLY A CA 1
ATOM 896 C C . GLY A 1 116 ? -17.354 -0.838 26.728 1.00 97.25 116 GLY A C 1
ATOM 897 O O . GLY A 1 116 ? -18.110 -1.799 26.895 1.00 97.25 116 GLY A O 1
ATOM 898 N N . PHE A 1 117 ? -16.922 -0.469 25.515 1.00 98.00 117 PHE A N 1
ATOM 899 C CA . PHE A 1 117 ? -17.203 -1.245 24.313 1.00 98.00 117 PHE A CA 1
ATOM 900 C C . PHE A 1 117 ? -16.668 -2.674 24.467 1.00 98.00 117 PHE A C 1
ATOM 902 O O . PHE A 1 117 ? -15.547 -2.896 24.925 1.00 98.00 117 PHE A O 1
ATOM 909 N N . LYS A 1 118 ? -17.482 -3.655 24.078 1.00 96.94 118 LYS A N 1
ATOM 910 C CA . LYS A 1 118 ? -17.095 -5.066 24.020 1.00 96.94 118 LYS A CA 1
ATOM 911 C C . LYS A 1 118 ? -17.354 -5.557 22.603 1.00 96.94 118 LYS A C 1
ATOM 913 O O . LYS A 1 118 ? -18.527 -5.663 22.235 1.00 96.94 118 LYS A O 1
ATOM 918 N N . PRO A 1 119 ? -16.310 -5.830 21.809 1.00 98.12 119 PRO A N 1
ATOM 919 C CA . PRO A 1 119 ? -16.512 -6.259 20.441 1.00 98.12 119 PRO A CA 1
ATOM 920 C C . PRO A 1 119 ? -17.224 -7.615 20.411 1.00 98.12 119 PRO A C 1
ATOM 922 O O . PRO A 1 119 ? -16.924 -8.517 21.192 1.00 98.12 119 PRO A O 1
ATOM 925 N N . ARG A 1 120 ? -18.173 -7.775 19.491 1.00 98.12 120 ARG A N 1
ATOM 926 C CA . ARG A 1 120 ? -18.758 -9.066 19.134 1.00 98.12 120 ARG A CA 1
ATOM 927 C C . ARG A 1 120 ? -17.813 -9.863 18.240 1.00 98.12 120 ARG A C 1
ATOM 929 O O . ARG A 1 120 ? -17.586 -11.037 18.503 1.00 98.12 120 ARG A O 1
ATOM 936 N N . ARG A 1 121 ? -17.212 -9.214 17.239 1.00 98.19 121 ARG A N 1
ATOM 937 C CA . ARG A 1 121 ? -16.182 -9.791 16.357 1.00 98.19 121 ARG A CA 1
ATOM 938 C C . ARG A 1 121 ? -14.793 -9.420 16.862 1.00 98.19 121 ARG A C 1
ATOM 940 O O . ARG A 1 121 ? -14.562 -8.260 17.169 1.00 98.19 121 ARG A O 1
ATOM 947 N N . THR A 1 122 ? -13.860 -10.365 16.898 1.00 98.81 122 THR A N 1
ATOM 948 C CA . THR A 1 122 ? -12.471 -10.079 17.291 1.00 98.81 122 THR A CA 1
ATOM 949 C C . THR A 1 122 ? -11.847 -8.990 16.410 1.00 98.81 122 THR A C 1
ATOM 951 O O . THR A 1 122 ? -11.967 -9.031 15.184 1.00 98.81 122 THR A O 1
ATOM 954 N N . VAL A 1 123 ? -11.161 -8.035 17.039 1.00 98.88 123 VAL A N 1
ATOM 955 C CA . VAL A 1 123 ? -10.388 -6.981 16.365 1.00 98.88 123 VAL A CA 1
ATOM 956 C C . VAL A 1 123 ? -8.914 -7.257 16.610 1.00 98.88 123 VAL A C 1
ATOM 958 O O . VAL A 1 123 ? -8.493 -7.393 17.758 1.00 98.88 123 VAL A O 1
ATOM 961 N N . MET A 1 124 ? -8.134 -7.369 15.543 1.00 98.88 124 MET A N 1
ATOM 962 C CA . MET A 1 124 ? -6.692 -7.577 15.621 1.00 98.88 124 MET A CA 1
ATOM 963 C C . MET A 1 124 ? -5.960 -6.367 15.054 1.00 98.88 124 MET A C 1
ATOM 965 O O . MET A 1 124 ? -6.408 -5.794 14.063 1.00 98.88 124 MET A O 1
ATOM 969 N N . ILE A 1 125 ? -4.829 -6.014 15.657 1.00 98.81 125 ILE A N 1
ATOM 970 C CA . ILE A 1 125 ? -3.892 -5.030 15.109 1.00 98.81 125 ILE A CA 1
ATOM 971 C C . ILE A 1 125 ? -2.613 -5.763 14.737 1.00 98.81 125 ILE A C 1
ATOM 973 O O . ILE A 1 125 ? -2.079 -6.492 15.573 1.00 98.81 125 ILE A O 1
ATOM 977 N N . VAL A 1 126 ? -2.122 -5.570 13.517 1.00 98.75 126 VAL A N 1
ATOM 978 C CA . VAL A 1 126 ? -0.784 -6.011 13.109 1.00 98.75 126 VAL A CA 1
ATOM 979 C C . VAL A 1 126 ? 0.022 -4.768 12.789 1.00 98.75 126 VAL A C 1
ATOM 981 O O . VAL A 1 126 ? -0.239 -4.111 11.788 1.00 98.75 126 VAL A O 1
ATOM 984 N N . SER A 1 127 ? 0.971 -4.441 13.663 1.00 98.31 127 SER A N 1
ATOM 985 C CA . SER A 1 127 ? 1.821 -3.275 13.499 1.00 98.31 127 SER A CA 1
ATOM 986 C C . SER A 1 127 ? 3.216 -3.669 13.025 1.00 98.31 127 SER A C 1
ATOM 988 O O . SER A 1 127 ? 4.014 -4.153 13.836 1.00 98.31 127 SER A O 1
ATOM 990 N N . GLY A 1 128 ? 3.471 -3.516 11.722 1.00 96.88 128 GLY A N 1
ATOM 991 C CA . GLY A 1 128 ? 4.734 -3.861 11.062 1.00 96.88 128 GLY A CA 1
ATOM 992 C C . GLY A 1 128 ? 5.918 -3.089 11.644 1.00 96.88 128 GLY A C 1
ATOM 993 O O . GLY A 1 128 ? 5.745 -2.038 12.262 1.00 96.88 128 GLY A O 1
ATOM 994 N N . GLY A 1 129 ? 7.124 -3.637 11.525 1.00 95.94 129 GLY A N 1
ATOM 995 C CA . GLY A 1 129 ? 8.335 -2.976 12.019 1.00 95.94 129 GLY A CA 1
ATOM 996 C C . GLY A 1 129 ? 9.492 -2.985 11.030 1.00 95.94 129 GLY A C 1
ATOM 997 O O . GLY A 1 129 ? 10.634 -2.778 11.448 1.00 95.94 129 GLY A O 1
ATOM 998 N N . ASP A 1 130 ? 9.232 -3.317 9.770 1.00 94.38 130 ASP A N 1
ATOM 999 C CA . ASP A 1 130 ? 10.200 -3.327 8.676 1.00 94.38 130 ASP A CA 1
ATOM 1000 C C . ASP A 1 130 ? 9.545 -3.202 7.286 1.00 94.38 130 ASP A C 1
ATOM 1002 O O . ASP A 1 130 ? 10.087 -3.758 6.323 1.00 94.38 130 ASP A O 1
ATOM 1006 N N . GLU A 1 131 ? 8.408 -2.502 7.187 1.00 94.62 131 GLU A N 1
ATOM 1007 C CA . GLU A 1 131 ? 7.678 -2.254 5.927 1.00 94.62 131 GLU A CA 1
ATOM 1008 C C . GLU A 1 131 ? 8.603 -1.584 4.898 1.00 94.62 131 GLU A C 1
ATOM 1010 O O . GLU A 1 131 ? 8.792 -2.114 3.798 1.00 94.62 131 GLU A O 1
ATOM 1015 N N . GLU A 1 132 ? 9.331 -0.550 5.337 1.00 90.19 132 GLU A N 1
ATOM 1016 C CA . GLU A 1 132 ? 10.131 0.371 4.513 1.00 90.19 132 GLU A CA 1
ATOM 1017 C C . GLU A 1 132 ? 11.363 -0.297 3.869 1.00 90.19 132 GLU A C 1
ATOM 1019 O O . GLU A 1 132 ? 12.146 0.314 3.129 1.00 90.19 132 GLU A O 1
ATOM 1024 N N . VAL A 1 133 ? 11.579 -1.583 4.167 1.00 86.12 133 VAL A N 1
ATOM 1025 C CA . VAL A 1 133 ? 12.692 -2.377 3.642 1.00 86.12 133 VAL A CA 1
ATOM 1026 C C . VAL A 1 133 ? 12.257 -3.717 3.052 1.00 86.12 133 VAL A C 1
ATOM 1028 O O . VAL A 1 133 ? 12.650 -4.035 1.927 1.00 86.12 133 VAL A O 1
ATOM 1031 N N . ALA A 1 134 ? 11.515 -4.548 3.795 1.00 80.50 134 ALA A N 1
ATOM 1032 C CA . ALA A 1 134 ? 11.319 -5.955 3.422 1.00 80.50 134 ALA A CA 1
ATOM 1033 C C . ALA A 1 134 ? 10.031 -6.621 3.939 1.00 80.50 134 ALA A C 1
ATOM 1035 O O . ALA A 1 134 ? 9.663 -7.670 3.406 1.00 80.50 134 ALA A O 1
ATOM 1036 N N . GLY A 1 135 ? 9.382 -6.075 4.971 1.00 89.44 135 GLY A N 1
ATOM 1037 C CA . GLY A 1 135 ? 8.131 -6.578 5.549 1.00 89.44 135 GLY A CA 1
ATOM 1038 C C . GLY A 1 135 ? 8.202 -7.999 6.127 1.00 89.44 135 GLY A C 1
ATOM 1039 O O . GLY A 1 135 ? 7.228 -8.759 6.085 1.00 89.44 135 GLY A O 1
ATOM 1040 N N . GLN A 1 136 ? 9.361 -8.423 6.653 1.00 92.62 136 GLN A N 1
ATOM 1041 C CA . GLN A 1 136 ? 9.502 -9.763 7.246 1.00 92.62 136 GLN A CA 1
ATOM 1042 C C . GLN A 1 136 ? 8.626 -9.912 8.493 1.00 92.62 136 GLN A C 1
ATOM 1044 O O . GLN A 1 136 ? 8.140 -11.005 8.795 1.00 92.62 136 GLN A O 1
ATOM 1049 N N . GLY A 1 137 ? 8.408 -8.806 9.197 1.00 96.06 137 GLY A N 1
ATOM 1050 C CA . GLY A 1 137 ? 7.525 -8.699 10.337 1.00 96.06 137 GLY A CA 1
ATOM 1051 C C . GLY A 1 137 ? 6.071 -9.038 10.017 1.00 96.06 137 GLY A C 1
ATOM 1052 O O . GLY A 1 137 ? 5.498 -9.942 10.634 1.00 96.06 137 GLY A O 1
ATOM 1053 N N . ALA A 1 138 ? 5.493 -8.390 9.002 1.00 97.00 138 ALA A N 1
ATOM 1054 C CA . ALA A 1 138 ? 4.140 -8.690 8.535 1.00 97.00 138 ALA A CA 1
ATOM 1055 C C . ALA A 1 138 ? 4.011 -10.125 8.000 1.00 97.00 138 ALA A C 1
ATOM 1057 O O . ALA A 1 138 ? 3.022 -10.805 8.283 1.00 97.00 138 ALA A O 1
ATOM 1058 N N . SER A 1 139 ? 5.037 -10.641 7.314 1.00 97.06 139 SER A N 1
ATOM 1059 C CA . SER A 1 139 ? 5.104 -12.053 6.909 1.00 97.06 139 SER A CA 1
ATOM 1060 C C . SER A 1 139 ? 5.062 -13.014 8.107 1.00 97.06 139 SER A C 1
ATOM 1062 O O . SER A 1 139 ? 4.304 -13.991 8.108 1.00 97.06 139 SER A O 1
ATOM 1064 N N . ALA A 1 140 ? 5.803 -12.717 9.178 1.00 98.19 140 ALA A N 1
ATOM 1065 C CA . ALA A 1 140 ? 5.770 -13.501 10.411 1.00 98.19 140 ALA A CA 1
ATOM 1066 C C . ALA A 1 140 ? 4.408 -13.418 11.121 1.00 98.19 140 ALA A C 1
ATOM 1068 O O . ALA A 1 140 ? 3.916 -14.434 11.621 1.00 98.19 140 ALA A O 1
ATOM 1069 N N . ALA A 1 141 ? 3.762 -12.248 11.127 1.00 98.44 141 ALA A N 1
ATOM 1070 C CA . ALA A 1 141 ? 2.409 -12.090 11.654 1.00 98.44 141 ALA A CA 1
ATOM 1071 C C . ALA A 1 141 ? 1.388 -12.910 10.844 1.00 98.44 141 ALA A C 1
ATOM 1073 O O . ALA A 1 141 ? 0.577 -13.635 11.423 1.00 98.44 141 ALA A O 1
ATOM 1074 N N . ALA A 1 142 ? 1.468 -12.889 9.511 1.00 98.25 142 ALA A N 1
ATOM 1075 C CA . ALA A 1 142 ? 0.625 -13.716 8.652 1.00 98.25 142 ALA A CA 1
ATOM 1076 C C . ALA A 1 142 ? 0.839 -15.218 8.913 1.00 98.25 142 ALA A C 1
ATOM 1078 O O . ALA A 1 142 ? -0.129 -15.977 9.014 1.00 98.25 142 ALA A O 1
ATOM 1079 N N . ALA A 1 143 ? 2.089 -15.656 9.096 1.00 98.44 143 ALA A N 1
ATOM 1080 C CA . ALA A 1 143 ? 2.406 -17.034 9.468 1.00 98.44 143 ALA A CA 1
ATOM 1081 C C . ALA A 1 143 ? 1.828 -17.415 10.844 1.00 98.44 143 ALA A C 1
ATOM 1083 O O . ALA A 1 143 ? 1.279 -18.511 10.994 1.00 98.44 143 ALA A O 1
ATOM 1084 N N . LEU A 1 144 ? 1.881 -16.505 11.824 1.00 98.50 144 LEU A N 1
ATOM 1085 C CA . LEU A 1 144 ? 1.266 -16.695 13.137 1.00 98.50 144 LEU A CA 1
ATOM 1086 C C . LEU A 1 144 ? -0.252 -16.887 13.012 1.00 98.50 144 LEU A C 1
ATOM 1088 O O . LEU A 1 144 ? -0.782 -17.891 13.493 1.00 98.50 144 LEU A O 1
ATOM 1092 N N . LEU A 1 145 ? -0.949 -15.979 12.322 1.00 98.44 145 LEU A N 1
ATOM 1093 C CA . LEU A 1 145 ? -2.396 -16.075 12.087 1.00 98.44 145 LEU A CA 1
ATOM 1094 C C . LEU A 1 145 ? -2.755 -17.388 11.377 1.00 98.44 145 LEU A C 1
ATOM 1096 O O . LEU A 1 145 ? -3.653 -18.108 11.821 1.00 98.44 145 LEU A O 1
ATOM 1100 N N . LYS A 1 146 ? -1.991 -17.759 10.344 1.00 98.38 146 LYS A N 1
ATOM 1101 C CA . LYS A 1 146 ? -2.178 -19.011 9.603 1.00 98.38 146 LYS A CA 1
ATOM 1102 C C . LYS A 1 146 ? -2.028 -20.238 10.497 1.00 98.38 146 LYS A C 1
ATOM 1104 O O . LYS A 1 146 ? -2.860 -21.138 10.437 1.00 98.38 146 LYS A O 1
ATOM 1109 N N . SER A 1 147 ? -0.999 -20.274 11.345 1.00 98.38 147 SER A N 1
ATOM 1110 C CA . SER A 1 147 ? -0.765 -21.397 12.266 1.00 98.38 147 SER A CA 1
ATOM 1111 C C . SER A 1 147 ? -1.886 -21.576 13.296 1.00 98.38 147 SER A C 1
ATOM 1113 O O . SER A 1 147 ? -2.094 -22.678 13.796 1.00 98.38 147 SER A O 1
ATOM 1115 N N . ARG A 1 148 ? -2.648 -20.510 13.567 1.00 97.38 148 ARG A N 1
ATOM 1116 C CA . ARG A 1 148 ? -3.830 -20.511 14.441 1.00 97.38 148 ARG A CA 1
ATOM 1117 C C . ARG A 1 148 ? -5.141 -20.764 13.694 1.00 97.38 148 ARG A C 1
ATOM 1119 O O . ARG A 1 148 ? -6.200 -20.726 14.314 1.00 97.38 148 ARG A O 1
ATOM 1126 N N . GLY A 1 149 ? -5.091 -20.995 12.380 1.00 97.50 149 GLY A N 1
ATOM 1127 C CA . GLY A 1 149 ? -6.282 -21.160 11.544 1.00 97.50 149 GLY A CA 1
ATOM 1128 C C . GLY A 1 149 ? -7.136 -19.893 11.443 1.00 97.50 149 GLY A C 1
ATOM 1129 O O . GLY A 1 149 ? -8.329 -19.980 11.165 1.00 97.50 149 GLY A O 1
ATOM 1130 N N . ILE A 1 150 ? -6.551 -18.718 11.691 1.00 98.06 150 ILE A N 1
ATOM 1131 C CA . ILE A 1 150 ? -7.259 -17.444 11.604 1.00 98.06 150 ILE A CA 1
ATOM 1132 C C . ILE A 1 150 ? -7.339 -17.029 10.136 1.00 98.06 150 ILE A C 1
ATOM 1134 O O . ILE A 1 150 ? -6.325 -16.942 9.448 1.00 98.06 150 ILE A O 1
ATOM 1138 N N . THR A 1 151 ? -8.555 -16.751 9.668 1.00 98.19 151 THR A N 1
ATOM 1139 C CA . THR A 1 151 ? -8.812 -16.065 8.398 1.00 98.19 151 THR A CA 1
ATOM 1140 C C . THR A 1 151 ? -9.654 -14.834 8.690 1.00 98.19 151 THR A C 1
ATOM 1142 O O . THR A 1 151 ? -10.760 -14.960 9.215 1.00 98.19 151 THR A O 1
ATOM 1145 N N . ALA A 1 152 ? -9.123 -13.650 8.401 1.00 98.62 152 ALA A N 1
ATOM 1146 C CA . ALA A 1 152 ? -9.807 -12.385 8.621 1.00 98.62 152 ALA A CA 1
ATOM 1147 C C . ALA A 1 152 ? -10.949 -12.185 7.614 1.00 98.62 152 ALA A C 1
ATOM 1149 O O . ALA A 1 152 ? -10.838 -12.552 6.443 1.00 98.62 152 ALA A O 1
ATOM 1150 N N . GLU A 1 153 ? -12.037 -11.556 8.058 1.00 98.56 153 GLU A N 1
ATOM 1151 C CA . GLU A 1 153 ? -13.107 -11.098 7.166 1.00 98.56 153 GLU A CA 1
ATOM 1152 C C . GLU A 1 153 ? -12.596 -10.024 6.216 1.00 98.56 153 GLU A C 1
ATOM 1154 O O . GLU A 1 153 ? -12.901 -10.060 5.029 1.00 98.56 153 GLU A O 1
ATOM 1159 N N . PHE A 1 154 ? -11.798 -9.096 6.741 1.00 98.81 154 PHE A N 1
ATOM 1160 C CA . PHE A 1 154 ? -10.968 -8.221 5.938 1.00 98.81 154 PHE A CA 1
ATOM 1161 C C . PHE A 1 154 ? -9.736 -7.765 6.721 1.00 98.81 154 PHE A C 1
ATOM 1163 O O . PHE A 1 154 ? -9.740 -7.727 7.957 1.00 98.81 154 PHE A O 1
ATOM 1170 N N . VAL A 1 155 ? -8.703 -7.397 5.972 1.00 98.88 155 VAL A N 1
ATOM 1171 C CA . VAL A 1 155 ? -7.557 -6.611 6.435 1.00 98.88 155 VAL A CA 1
ATOM 1172 C C . VAL A 1 155 ? -7.724 -5.193 5.898 1.00 98.88 155 VAL A C 1
ATOM 1174 O O . VAL A 1 155 ? -8.107 -5.025 4.739 1.00 98.88 155 VAL A O 1
ATOM 1177 N N . LEU A 1 156 ? -7.456 -4.188 6.724 1.00 98.75 156 LEU A N 1
ATOM 1178 C CA . LEU A 1 156 ? -7.312 -2.803 6.293 1.00 98.75 156 LEU A CA 1
ATOM 1179 C C . LEU A 1 156 ? -5.923 -2.305 6.677 1.00 98.75 156 LEU A C 1
ATOM 1181 O O . LEU A 1 156 ? -5.563 -2.374 7.848 1.00 98.75 156 LEU A O 1
ATOM 1185 N N . ASP A 1 157 ? -5.194 -1.801 5.696 1.00 98.19 157 ASP A N 1
ATOM 1186 C CA . ASP A 1 157 ? -3.850 -1.244 5.833 1.00 98.19 157 ASP A CA 1
ATOM 1187 C C . ASP A 1 157 ? -3.787 0.156 5.222 1.00 98.19 157 ASP A C 1
ATOM 1189 O O . ASP A 1 157 ? -4.778 0.639 4.655 1.00 98.19 157 ASP A O 1
ATOM 1193 N N . GLU A 1 158 ? -2.626 0.791 5.317 1.00 93.88 158 GLU A N 1
ATOM 1194 C CA . GLU A 1 158 ? -2.329 2.037 4.623 1.00 93.88 158 GLU A CA 1
ATOM 1195 C C . GLU A 1 158 ? -2.438 1.907 3.092 1.00 93.88 158 GLU A C 1
ATOM 1197 O O . GLU A 1 158 ? -2.667 0.835 2.522 1.00 93.88 158 GLU A O 1
ATOM 1202 N N . GLY A 1 159 ? -2.293 3.030 2.392 1.00 93.31 159 GLY A N 1
ATOM 1203 C CA . GLY A 1 159 ? -2.183 3.046 0.939 1.00 93.31 159 GLY A CA 1
ATOM 1204 C C . GLY A 1 159 ? -2.827 4.277 0.330 1.00 93.31 159 GLY A C 1
ATOM 1205 O O . GLY A 1 159 ? -2.260 5.361 0.366 1.00 93.31 159 GLY A O 1
ATOM 1206 N N . LEU A 1 160 ? -3.994 4.118 -0.300 1.00 95.19 160 LEU A N 1
ATOM 1207 C CA . LEU A 1 160 ? -4.670 5.256 -0.932 1.00 95.19 160 LEU A CA 1
ATOM 1208 C C . LEU A 1 160 ? -5.335 6.158 0.111 1.00 95.19 160 LEU A C 1
ATOM 1210 O O . LEU A 1 160 ? -5.548 5.754 1.246 1.00 95.19 160 LEU A O 1
ATOM 1214 N N . ALA A 1 161 ? -5.683 7.374 -0.289 1.00 95.88 161 ALA A N 1
ATOM 1215 C CA . ALA A 1 161 ? -6.186 8.406 0.606 1.00 95.88 161 ALA A CA 1
ATOM 1216 C C . ALA A 1 161 ? -7.458 9.064 0.056 1.00 95.88 161 ALA A C 1
ATOM 1218 O O . ALA A 1 161 ? -8.001 8.687 -0.992 1.00 95.88 161 ALA A O 1
ATOM 1219 N N . VAL A 1 162 ? -7.938 10.077 0.770 1.00 97.06 162 VAL A N 1
ATOM 1220 C CA . VAL A 1 162 ? -8.922 11.014 0.242 1.00 97.06 162 VAL A CA 1
ATOM 1221 C C . VAL A 1 162 ? -8.190 12.085 -0.562 1.00 97.06 162 VAL A C 1
ATOM 1223 O O . VAL A 1 162 ? -7.327 12.783 -0.039 1.00 97.06 162 VAL A O 1
ATOM 1226 N N . ILE A 1 163 ? -8.552 12.221 -1.835 1.00 95.25 163 ILE A N 1
ATOM 1227 C CA . ILE A 1 163 ? -7.966 13.203 -2.750 1.00 95.25 163 ILE A CA 1
ATOM 1228 C C . ILE A 1 163 ? -8.986 14.312 -2.979 1.00 95.25 163 ILE A C 1
ATOM 1230 O O . ILE A 1 163 ? -10.064 14.037 -3.511 1.00 95.25 163 ILE A O 1
ATOM 1234 N N . ASN A 1 164 ? -8.668 15.539 -2.571 1.00 94.69 164 ASN A N 1
ATOM 1235 C CA . ASN A 1 164 ? -9.575 16.690 -2.654 1.00 94.69 164 ASN A CA 1
ATOM 1236 C C . ASN A 1 164 ? -9.815 17.165 -4.092 1.00 94.69 164 ASN A C 1
ATOM 1238 O O . ASN A 1 164 ? -10.922 17.578 -4.436 1.00 94.69 164 ASN A O 1
ATOM 1242 N N . ASP A 1 165 ? -8.786 17.088 -4.927 1.00 91.50 165 ASP A N 1
ATOM 1243 C CA . ASP A 1 165 ? -8.727 17.574 -6.302 1.00 91.50 165 ASP A CA 1
ATOM 1244 C C . ASP A 1 165 ? -8.595 16.407 -7.298 1.00 91.50 165 ASP A C 1
ATOM 1246 O O . ASP A 1 165 ? -7.789 16.429 -8.230 1.00 91.50 165 ASP A O 1
ATOM 1250 N N . ASN A 1 166 ? -9.400 15.350 -7.110 1.00 88.44 166 ASN A N 1
ATOM 1251 C CA . ASN A 1 166 ? -9.311 14.159 -7.949 1.00 88.44 166 ASN A CA 1
ATOM 1252 C C . ASN A 1 166 ? -9.619 14.497 -9.427 1.00 88.44 166 ASN A C 1
ATOM 1254 O O . ASN A 1 166 ? -10.694 15.017 -9.731 1.00 88.44 166 ASN A O 1
ATOM 1258 N N . PRO A 1 167 ? -8.738 14.147 -10.381 1.00 81.50 167 PRO A N 1
ATOM 1259 C CA . PRO A 1 167 ? -8.845 14.595 -11.769 1.00 81.50 167 PRO A CA 1
ATOM 1260 C C . PRO A 1 167 ? -9.978 13.919 -12.551 1.00 81.50 167 PRO A C 1
ATOM 1262 O O . PRO A 1 167 ? -10.342 14.393 -13.625 1.00 81.50 167 PRO A O 1
ATOM 1265 N N . ILE A 1 168 ? -10.528 12.806 -12.051 1.00 80.50 168 ILE A N 1
ATOM 1266 C CA . ILE A 1 168 ? -11.615 12.075 -12.716 1.00 80.50 168 ILE A CA 1
ATOM 1267 C C . ILE A 1 168 ? -12.971 12.675 -12.344 1.00 80.50 168 ILE A C 1
ATOM 1269 O O . ILE A 1 168 ? -13.803 12.886 -13.226 1.00 80.50 168 ILE A O 1
ATOM 1273 N N . SER A 1 169 ? -13.199 12.947 -11.057 1.00 82.25 169 SER A N 1
ATOM 1274 C CA . SER A 1 169 ? -14.450 13.548 -10.570 1.00 82.25 169 SER A CA 1
ATOM 1275 C C . SER A 1 169 ? -14.438 15.080 -10.608 1.00 82.25 169 SER A C 1
ATOM 1277 O O . SER A 1 169 ? -15.500 15.695 -10.615 1.00 82.25 169 SER A O 1
ATOM 1279 N N . GLY A 1 170 ? -13.258 15.709 -10.618 1.00 81.38 170 GLY A N 1
ATOM 1280 C CA . GLY A 1 170 ? -13.095 17.155 -10.452 1.00 81.38 170 GLY A CA 1
ATOM 1281 C C . GLY A 1 170 ? -13.325 17.642 -9.016 1.00 81.38 170 GLY A C 1
ATOM 1282 O O . GLY A 1 170 ? -13.521 18.838 -8.810 1.00 81.38 170 GLY A O 1
ATOM 1283 N N . GLY A 1 171 ? -13.336 16.739 -8.031 1.00 88.06 171 GLY A N 1
ATOM 1284 C CA . GLY A 1 171 ? -13.586 17.068 -6.629 1.00 88.06 171 GLY A CA 1
ATOM 1285 C C . GLY A 1 171 ? -13.165 15.962 -5.667 1.00 88.06 171 GLY A C 1
ATOM 1286 O O . GLY A 1 171 ? -12.490 15.006 -6.051 1.00 88.06 171 GLY A O 1
ATOM 1287 N N . LYS A 1 172 ? -13.579 16.088 -4.404 1.00 94.31 172 LYS A N 1
ATOM 1288 C CA . LYS A 1 172 ? -13.106 15.214 -3.329 1.00 94.31 172 LYS A CA 1
ATOM 1289 C C . LYS A 1 172 ? -13.599 13.776 -3.489 1.00 94.31 172 LYS A C 1
ATOM 1291 O O . LYS A 1 172 ? -14.795 13.557 -3.661 1.00 94.31 172 LYS A O 1
ATOM 1296 N N . VAL A 1 173 ? -12.695 12.800 -3.384 1.00 95.94 173 VAL A N 1
ATOM 1297 C CA . VAL A 1 173 ? -12.997 11.359 -3.472 1.00 95.94 173 VAL A CA 1
ATOM 1298 C C . VAL A 1 173 ? -12.173 10.584 -2.452 1.00 95.94 173 VAL A C 1
ATOM 1300 O O . VAL A 1 173 ? -10.961 10.759 -2.381 1.00 95.94 173 VAL A O 1
ATOM 1303 N N . ALA A 1 174 ? -12.810 9.672 -1.719 1.00 97.38 174 ALA A N 1
ATOM 1304 C CA . ALA A 1 174 ? -12.116 8.656 -0.934 1.00 97.38 174 ALA A CA 1
ATOM 1305 C C . ALA A 1 174 ? -11.771 7.456 -1.828 1.00 97.38 174 ALA A C 1
ATOM 1307 O O . ALA A 1 174 ? -12.663 6.749 -2.304 1.00 97.38 174 ALA A O 1
ATOM 1308 N N . VAL A 1 175 ? -10.486 7.224 -2.084 1.00 97.06 175 VAL A N 1
ATOM 1309 C CA . VAL A 1 175 ? -10.047 6.133 -2.960 1.00 97.06 175 VAL A CA 1
ATOM 1310 C C . VAL A 1 175 ? -9.527 4.986 -2.103 1.00 97.06 175 VAL A C 1
ATOM 1312 O O . VAL A 1 175 ? -8.651 5.195 -1.279 1.00 97.06 175 VAL A O 1
ATOM 1315 N N . ILE A 1 176 ? -10.049 3.774 -2.290 1.00 98.38 176 ILE A N 1
ATOM 1316 C CA . ILE A 1 176 ? -9.679 2.594 -1.495 1.00 98.38 176 ILE A CA 1
ATOM 1317 C C . ILE A 1 176 ? -9.009 1.570 -2.405 1.00 98.38 176 ILE A C 1
ATOM 1319 O O . ILE A 1 176 ? -9.593 1.121 -3.392 1.00 98.38 176 ILE A O 1
ATOM 1323 N N . GLY A 1 177 ? -7.787 1.166 -2.072 1.00 98.19 177 GLY A N 1
ATOM 1324 C CA . GLY A 1 177 ? -7.063 0.147 -2.821 1.00 98.19 177 GLY A CA 1
ATOM 1325 C C . GLY A 1 177 ? -7.671 -1.239 -2.615 1.00 98.19 177 GLY A C 1
ATOM 1326 O O . GLY A 1 177 ? -7.728 -1.718 -1.483 1.00 98.19 177 GLY A O 1
ATOM 1327 N N . THR A 1 178 ? -8.097 -1.902 -3.692 1.00 98.19 178 THR A N 1
ATOM 1328 C CA . THR A 1 178 ? -8.591 -3.296 -3.661 1.00 98.19 178 THR A CA 1
ATOM 1329 C C . THR A 1 178 ? -7.537 -4.307 -4.098 1.00 98.19 178 THR A C 1
ATOM 1331 O O . THR A 1 178 ? -7.710 -5.506 -3.904 1.00 98.19 178 THR A O 1
ATOM 1334 N N . ALA A 1 179 ? -6.431 -3.834 -4.664 1.00 97.31 179 ALA A N 1
ATOM 1335 C CA . ALA A 1 179 ? -5.253 -4.624 -4.978 1.00 97.31 179 ALA A CA 1
ATOM 1336 C C . ALA A 1 179 ? -4.008 -3.734 -4.953 1.00 97.31 179 ALA A C 1
ATOM 1338 O O . ALA A 1 179 ? -4.114 -2.504 -4.991 1.00 97.31 179 ALA A O 1
ATOM 1339 N N . GLU A 1 180 ? -2.840 -4.361 -4.970 1.00 95.88 180 GLU A N 1
ATOM 1340 C CA . GLU A 1 180 ? -1.564 -3.708 -5.238 1.00 95.88 180 GLU A CA 1
ATOM 1341 C C . GLU A 1 180 ? -0.808 -4.387 -6.385 1.00 95.88 180 GLU A C 1
ATOM 1343 O O . GLU A 1 180 ? -0.997 -5.576 -6.672 1.00 95.88 180 GLU A O 1
ATOM 1348 N N . LYS A 1 181 ? 0.044 -3.617 -7.065 1.00 96.81 181 LYS A N 1
ATOM 1349 C CA . LYS A 1 181 ? 0.899 -4.130 -8.139 1.00 96.81 181 LYS A CA 1
ATOM 1350 C C . LYS A 1 181 ? 2.049 -4.957 -7.575 1.00 96.81 181 LYS A C 1
ATOM 1352 O O . LYS A 1 181 ? 2.629 -4.635 -6.543 1.00 96.81 181 LYS A O 1
ATOM 1357 N N . GLY A 1 182 ? 2.437 -5.978 -8.330 1.00 96.00 182 GLY A N 1
ATOM 1358 C CA . GLY A 1 182 ? 3.671 -6.708 -8.086 1.00 96.00 182 GLY A CA 1
ATOM 1359 C C . GLY A 1 182 ? 4.890 -5.842 -8.391 1.00 96.00 182 GLY A C 1
ATOM 1360 O O . GLY A 1 182 ? 4.799 -4.794 -9.039 1.00 96.00 182 GLY A O 1
ATOM 1361 N N . TYR A 1 183 ? 6.054 -6.302 -7.958 1.00 95.50 183 TYR A N 1
ATOM 1362 C CA . TYR A 1 183 ? 7.316 -5.592 -8.117 1.00 95.50 183 TYR A CA 1
ATOM 1363 C C . TYR A 1 183 ? 8.422 -6.557 -8.512 1.00 95.50 183 TYR A C 1
ATOM 1365 O O . TYR A 1 183 ? 8.617 -7.591 -7.878 1.00 95.50 183 TYR A O 1
ATOM 1373 N N . GLY A 1 184 ? 9.203 -6.196 -9.522 1.00 95.88 184 GLY A N 1
ATOM 1374 C CA . GLY A 1 184 ? 10.386 -6.961 -9.883 1.00 95.88 184 GLY A CA 1
ATOM 1375 C C . GLY A 1 184 ? 11.398 -6.106 -10.617 1.00 95.88 184 GLY A C 1
ATOM 1376 O O . GLY A 1 184 ? 11.041 -5.316 -11.485 1.00 95.88 184 GLY A O 1
ATOM 1377 N N . THR A 1 185 ? 12.676 -6.300 -10.306 1.00 97.94 185 THR A N 1
ATOM 1378 C CA . THR A 1 185 ? 13.766 -5.676 -11.060 1.00 97.94 185 THR A CA 1
ATOM 1379 C C . THR A 1 185 ? 14.476 -6.741 -11.874 1.00 97.94 185 THR A C 1
ATOM 1381 O O . THR A 1 185 ? 15.152 -7.616 -11.327 1.00 97.94 185 THR A O 1
ATOM 1384 N N . LEU A 1 186 ? 14.315 -6.672 -13.191 1.00 98.38 186 LEU A N 1
ATOM 1385 C CA . LEU A 1 186 ? 14.985 -7.550 -14.134 1.00 98.38 186 LEU A CA 1
ATOM 1386 C C . LEU A 1 186 ? 16.399 -7.028 -14.387 1.00 98.38 186 LEU A C 1
ATOM 1388 O O . LEU A 1 186 ? 16.584 -5.899 -14.839 1.00 98.38 186 LEU A O 1
ATOM 1392 N N . ARG A 1 187 ? 17.396 -7.866 -14.119 1.00 98.50 187 ARG A N 1
ATOM 1393 C CA . ARG A 1 187 ? 18.792 -7.618 -14.461 1.00 98.50 187 ARG A CA 1
ATOM 1394 C C . ARG A 1 187 ? 19.094 -8.240 -15.821 1.00 98.50 187 ARG A C 1
ATOM 1396 O O . ARG A 1 187 ? 18.991 -9.458 -15.985 1.00 98.50 187 ARG A O 1
ATOM 1403 N N . VAL A 1 188 ? 19.480 -7.400 -16.775 1.00 98.50 188 VAL A N 1
ATOM 1404 C CA . VAL A 1 188 ? 19.897 -7.796 -18.126 1.00 98.50 188 VAL A CA 1
ATOM 1405 C C . VAL A 1 188 ? 21.402 -7.611 -18.224 1.00 98.50 188 VAL A C 1
ATOM 1407 O O . VAL A 1 188 ? 21.887 -6.502 -18.028 1.00 98.50 188 VAL A O 1
ATOM 1410 N N . THR A 1 189 ? 22.147 -8.673 -18.516 1.00 98.19 189 THR A N 1
ATOM 1411 C CA . THR A 1 189 ? 23.616 -8.631 -18.579 1.00 98.19 189 THR A CA 1
ATOM 1412 C C . THR A 1 189 ? 24.107 -9.104 -19.940 1.00 98.19 189 THR A C 1
ATOM 1414 O O . THR A 1 189 ? 23.836 -10.235 -20.336 1.00 98.19 189 THR A O 1
ATOM 1417 N N . ALA A 1 190 ? 24.867 -8.259 -20.630 1.00 96.69 190 ALA A N 1
ATOM 1418 C CA . ALA A 1 190 ? 25.609 -8.599 -21.837 1.00 96.69 190 ALA A CA 1
ATOM 1419 C C . ALA A 1 190 ? 27.070 -8.867 -21.460 1.00 96.69 190 ALA A C 1
ATOM 1421 O O . ALA A 1 190 ? 27.762 -7.963 -20.988 1.00 96.69 190 ALA A O 1
ATOM 1422 N N . LYS A 1 191 ? 27.549 -10.098 -21.654 1.00 92.56 191 LYS A N 1
ATOM 1423 C CA . LYS A 1 191 ? 28.968 -10.429 -21.453 1.00 92.56 191 LYS A CA 1
ATOM 1424 C C . LYS A 1 191 ? 29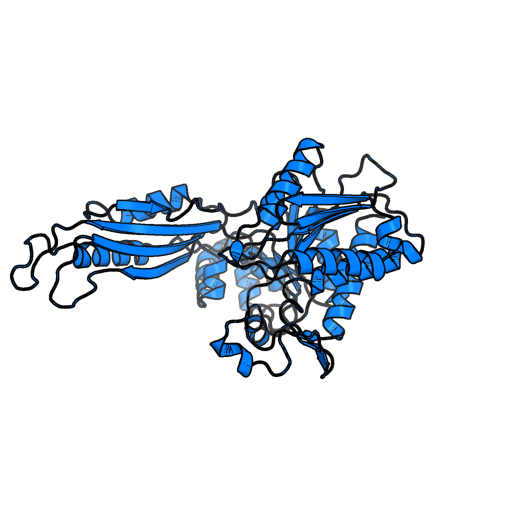.766 -10.109 -22.712 1.00 92.56 191 LYS A C 1
ATOM 1426 O O . LYS A 1 191 ? 29.271 -10.281 -23.820 1.00 92.56 191 LYS A O 1
ATOM 1431 N N . ALA A 1 192 ? 31.007 -9.678 -22.534 1.00 88.12 192 ALA A N 1
ATOM 1432 C CA . ALA A 1 192 ? 31.940 -9.399 -23.614 1.00 88.12 192 ALA A CA 1
ATOM 1433 C C . ALA A 1 192 ? 33.374 -9.745 -23.197 1.00 88.12 192 ALA A C 1
ATOM 1435 O O . ALA A 1 192 ? 33.687 -9.865 -22.015 1.00 88.12 192 ALA A O 1
ATOM 1436 N N . ALA A 1 193 ? 34.271 -9.888 -24.170 1.00 85.44 193 ALA A N 1
ATOM 1437 C CA . ALA A 1 193 ? 35.682 -10.159 -23.888 1.00 85.44 193 ALA A CA 1
ATOM 1438 C C . ALA A 1 193 ? 36.402 -8.974 -23.201 1.00 85.44 193 ALA A C 1
ATOM 1440 O O . ALA A 1 193 ? 37.415 -9.168 -22.528 1.00 85.44 193 ALA A O 1
ATOM 1441 N N . GLY A 1 194 ? 35.871 -7.754 -23.345 1.00 85.06 194 GLY A N 1
ATOM 1442 C CA . GLY A 1 194 ? 36.550 -6.512 -22.974 1.00 85.06 194 GLY A CA 1
ATOM 1443 C C . GLY A 1 194 ? 37.708 -6.174 -23.920 1.00 85.06 194 GLY A C 1
ATOM 1444 O O . GLY A 1 194 ? 37.838 -6.766 -24.991 1.00 85.06 194 GLY A O 1
ATOM 1445 N N . GLY A 1 195 ? 38.540 -5.199 -23.545 1.00 85.50 195 GLY A N 1
ATOM 1446 C CA . GLY A 1 195 ? 39.736 -4.826 -24.311 1.00 85.50 195 GLY A CA 1
ATOM 1447 C C . GLY A 1 195 ? 39.952 -3.321 -24.446 1.00 85.50 195 GLY A C 1
ATOM 1448 O O . GLY A 1 195 ? 39.291 -2.518 -23.789 1.00 85.50 195 GLY A O 1
ATOM 1449 N N . HIS A 1 196 ? 40.901 -2.936 -25.299 1.00 86.62 196 HIS A N 1
ATOM 1450 C CA . HIS A 1 196 ? 41.183 -1.532 -25.597 1.00 86.62 196 HIS A CA 1
ATOM 1451 C C . HIS A 1 196 ? 40.233 -1.018 -26.688 1.00 86.62 196 HIS A C 1
ATOM 1453 O O . HIS A 1 196 ? 40.029 -1.692 -27.699 1.00 86.62 196 HIS A O 1
ATOM 1459 N N . SER A 1 197 ? 39.676 0.185 -26.526 1.00 85.12 197 SER A N 1
ATOM 1460 C CA . SER A 1 197 ? 38.671 0.727 -27.459 1.00 85.12 197 SER A CA 1
ATOM 1461 C C . SER A 1 197 ? 39.178 0.934 -28.895 1.00 85.12 197 SER A C 1
ATOM 1463 O O . SER A 1 197 ? 38.376 0.988 -29.822 1.00 85.12 197 SER A O 1
ATOM 1465 N N . SER A 1 198 ? 40.497 0.991 -29.107 1.00 86.94 198 SER A N 1
ATOM 1466 C CA . SER A 1 198 ? 41.126 1.073 -30.439 1.00 86.94 198 SER A CA 1
ATOM 1467 C C . SER A 1 198 ? 41.055 -0.222 -31.257 1.00 86.94 198 SER A C 1
ATOM 1469 O O . SER A 1 198 ? 41.463 -0.238 -32.417 1.00 86.94 198 SER A O 1
ATOM 1471 N N . SER A 1 199 ? 40.590 -1.325 -30.671 1.00 84.50 199 SER A N 1
ATOM 1472 C CA . SER A 1 199 ? 40.459 -2.621 -31.344 1.00 84.50 199 SER A CA 1
ATOM 1473 C C . SER A 1 199 ? 39.128 -3.274 -30.963 1.00 84.50 199 SER A C 1
ATOM 1475 O O . SER A 1 199 ? 39.115 -4.266 -30.233 1.00 84.50 199 SER A O 1
ATOM 1477 N N . PRO A 1 200 ? 37.993 -2.688 -31.393 1.00 81.88 200 PRO A N 1
ATOM 1478 C CA . PRO A 1 200 ? 36.676 -3.176 -31.016 1.00 81.88 200 PRO A CA 1
ATOM 1479 C C . PRO A 1 200 ? 36.389 -4.559 -31.621 1.00 81.88 200 PRO A C 1
ATOM 1481 O O . PRO A 1 200 ? 36.825 -4.847 -32.740 1.00 81.88 200 PRO A O 1
ATOM 1484 N N . PRO A 1 201 ? 35.645 -5.421 -30.906 1.00 81.00 201 PRO A N 1
ATOM 1485 C CA . PRO A 1 201 ? 35.281 -6.734 -31.408 1.00 81.00 201 PRO A CA 1
ATOM 1486 C C . PRO A 1 201 ? 34.231 -6.626 -32.532 1.00 81.00 201 PRO A C 1
ATOM 1488 O O . PRO A 1 201 ? 33.439 -5.679 -32.564 1.00 81.00 201 PRO A O 1
ATOM 1491 N N . PRO A 1 202 ? 34.187 -7.604 -33.453 1.00 81.25 202 PRO A N 1
ATOM 1492 C CA . PRO A 1 202 ? 33.267 -7.587 -34.594 1.00 81.25 202 PRO A CA 1
ATOM 1493 C C . PRO A 1 202 ? 31.787 -7.746 -34.204 1.00 81.25 202 PRO A C 1
ATOM 1495 O O . PRO A 1 202 ? 30.909 -7.378 -34.978 1.00 81.25 202 PRO A O 1
ATOM 1498 N N . ASP A 1 203 ? 31.492 -8.254 -33.006 1.00 77.44 203 ASP A N 1
ATOM 1499 C CA . ASP A 1 203 ? 30.138 -8.486 -32.479 1.00 77.44 203 ASP A CA 1
ATOM 1500 C C . ASP A 1 203 ? 29.513 -7.251 -31.794 1.00 77.44 203 ASP A C 1
ATOM 1502 O O . ASP A 1 203 ? 28.528 -7.366 -31.061 1.00 77.44 203 ASP A O 1
ATOM 1506 N N . ALA A 1 204 ? 30.088 -6.065 -32.031 1.00 76.06 204 ALA A N 1
ATOM 1507 C CA . ALA A 1 204 ? 29.729 -4.772 -31.443 1.00 76.06 204 ALA A CA 1
ATOM 1508 C C . ALA A 1 204 ? 29.946 -4.634 -29.917 1.00 76.06 204 ALA A C 1
ATOM 1510 O O . ALA A 1 204 ? 29.854 -3.522 -29.391 1.00 76.06 204 ALA A O 1
ATOM 1511 N N . GLY A 1 205 ? 30.294 -5.713 -29.206 1.00 86.00 205 GLY A N 1
ATOM 1512 C CA . GLY A 1 205 ? 30.611 -5.705 -27.779 1.00 86.00 205 GLY A CA 1
ATOM 1513 C C . GLY A 1 205 ? 29.411 -5.563 -26.828 1.00 86.00 205 GLY A C 1
ATOM 1514 O O . GLY A 1 205 ? 28.260 -5.356 -27.218 1.00 86.00 205 GLY A O 1
ATOM 1515 N N . GLY A 1 206 ? 29.693 -5.674 -25.525 1.00 91.38 206 GLY A N 1
ATOM 1516 C CA . GLY A 1 206 ? 28.668 -5.811 -24.481 1.00 91.38 206 GLY A CA 1
ATOM 1517 C C . GLY A 1 206 ? 27.732 -4.608 -24.360 1.00 91.38 206 GLY A C 1
ATOM 1518 O O . GLY A 1 206 ? 26.527 -4.784 -24.213 1.00 91.38 206 GLY A O 1
ATOM 1519 N N . VAL A 1 207 ? 28.255 -3.384 -24.484 1.00 93.38 207 VAL A N 1
ATOM 1520 C CA . VAL A 1 207 ? 27.443 -2.159 -24.361 1.00 93.38 207 VAL A CA 1
ATOM 1521 C C . VAL A 1 207 ? 26.403 -2.067 -25.476 1.00 93.38 207 VAL A C 1
ATOM 1523 O O . VAL A 1 207 ? 25.241 -1.799 -25.195 1.00 93.38 207 VAL A O 1
ATOM 1526 N N . VAL A 1 208 ? 26.778 -2.336 -26.730 1.00 93.44 208 VAL A N 1
ATOM 1527 C CA . VAL A 1 208 ? 25.839 -2.249 -27.860 1.00 93.44 208 VAL A CA 1
ATOM 1528 C C . VAL A 1 208 ? 24.761 -3.327 -27.761 1.00 93.44 208 VAL A C 1
ATOM 1530 O O . VAL A 1 208 ? 23.583 -3.038 -27.974 1.00 93.44 208 VAL A O 1
ATOM 1533 N N . ASN A 1 209 ? 25.139 -4.555 -27.397 1.00 94.31 209 ASN A N 1
ATOM 1534 C CA . ASN A 1 209 ? 24.186 -5.652 -27.233 1.00 94.31 209 ASN A CA 1
ATOM 1535 C C . ASN A 1 209 ? 23.223 -5.407 -26.065 1.00 94.31 209 ASN A C 1
ATOM 1537 O O . ASN A 1 209 ? 22.023 -5.636 -26.214 1.00 94.31 209 ASN A O 1
ATOM 1541 N N . LEU A 1 210 ? 23.713 -4.856 -24.948 1.00 97.19 210 LEU A N 1
ATOM 1542 C CA . LEU A 1 210 ? 22.854 -4.412 -23.854 1.00 97.19 210 LEU A CA 1
ATOM 1543 C C . LEU A 1 210 ? 21.885 -3.318 -24.312 1.00 97.19 210 LEU A C 1
ATOM 1545 O O . LEU A 1 210 ? 20.691 -3.432 -24.053 1.00 97.19 210 LEU A O 1
ATOM 1549 N N . SER A 1 211 ? 22.367 -2.283 -25.005 1.00 96.75 211 SER A N 1
ATOM 1550 C CA . SER A 1 211 ? 21.519 -1.179 -25.467 1.00 96.75 211 SER A CA 1
ATOM 1551 C C . SER A 1 211 ? 20.398 -1.665 -26.384 1.00 96.75 211 SER A C 1
ATOM 1553 O O . SER A 1 211 ? 19.251 -1.262 -26.211 1.00 96.75 211 SER A O 1
ATOM 1555 N N . ARG A 1 212 ? 20.698 -2.586 -27.311 1.00 97.31 212 ARG A N 1
ATOM 1556 C CA . ARG A 1 212 ? 19.682 -3.223 -28.165 1.00 97.31 212 ARG A CA 1
ATOM 1557 C C . ARG A 1 212 ? 18.649 -3.992 -27.345 1.00 97.31 212 ARG A C 1
ATOM 1559 O O . ARG A 1 212 ? 17.461 -3.860 -27.610 1.00 97.31 212 ARG A O 1
ATOM 1566 N N . ALA A 1 213 ? 19.088 -4.751 -26.341 1.00 98.12 213 ALA A N 1
ATOM 1567 C CA . ALA A 1 213 ? 18.190 -5.517 -25.481 1.00 98.12 213 ALA A CA 1
ATOM 1568 C C . ALA A 1 213 ? 17.277 -4.613 -24.638 1.00 98.12 213 ALA A C 1
ATOM 1570 O O . ALA A 1 213 ? 16.086 -4.885 -24.521 1.00 98.12 213 ALA A O 1
ATOM 1571 N N . VAL A 1 214 ? 17.813 -3.523 -24.079 1.00 98.31 214 VAL A N 1
ATOM 1572 C CA . VAL A 1 214 ? 17.029 -2.553 -23.299 1.00 98.31 214 VAL A CA 1
ATOM 1573 C C . VAL A 1 214 ? 15.971 -1.880 -24.171 1.00 98.31 214 VAL A C 1
ATOM 1575 O O . VAL A 1 214 ? 14.819 -1.812 -23.753 1.00 98.31 214 VAL A O 1
ATOM 1578 N N . VAL A 1 215 ? 16.338 -1.434 -25.379 1.00 98.12 215 VAL A N 1
ATOM 1579 C CA . VAL A 1 215 ? 15.389 -0.835 -26.333 1.00 98.12 215 VAL A CA 1
ATOM 1580 C C . VAL A 1 215 ? 14.320 -1.846 -26.735 1.00 98.12 215 VAL A C 1
ATOM 1582 O O . VAL A 1 215 ? 13.142 -1.537 -26.634 1.00 98.12 215 VAL A O 1
ATOM 1585 N N . ALA A 1 216 ? 14.703 -3.076 -27.091 1.00 98.31 216 ALA A N 1
ATOM 1586 C CA . ALA A 1 216 ? 13.744 -4.107 -27.482 1.00 98.31 216 ALA A CA 1
ATOM 1587 C C . ALA A 1 216 ? 12.723 -4.423 -26.375 1.00 98.31 216 ALA A C 1
ATOM 1589 O O . ALA A 1 216 ? 11.542 -4.585 -26.658 1.00 98.31 216 ALA A O 1
ATOM 1590 N N . ILE A 1 217 ? 13.162 -4.473 -25.111 1.00 98.38 217 ILE A N 1
ATOM 1591 C CA . ILE A 1 217 ? 12.268 -4.668 -23.959 1.00 98.38 217 ILE A CA 1
ATOM 1592 C C . ILE A 1 217 ? 11.357 -3.450 -23.742 1.00 98.38 217 ILE A C 1
ATOM 1594 O O . ILE A 1 217 ? 10.178 -3.618 -23.443 1.00 98.38 217 ILE A O 1
ATOM 1598 N N . ALA A 1 218 ? 11.890 -2.231 -23.851 1.00 96.38 218 ALA A N 1
ATOM 1599 C CA . ALA A 1 218 ? 11.121 -1.007 -23.627 1.00 96.38 218 ALA A CA 1
ATOM 1600 C C . ALA A 1 218 ? 10.089 -0.737 -24.741 1.00 96.38 218 ALA A C 1
ATOM 1602 O O . ALA A 1 218 ? 9.009 -0.224 -24.451 1.00 96.38 218 ALA A O 1
ATOM 1603 N N . ASP A 1 219 ? 10.399 -1.129 -25.980 1.00 96.81 219 ASP A N 1
ATOM 1604 C CA . ASP A 1 219 ? 9.539 -0.967 -27.159 1.00 96.81 219 ASP A CA 1
ATOM 1605 C C . ASP A 1 219 ? 8.459 -2.065 -27.288 1.00 96.81 219 ASP A C 1
ATOM 1607 O O . ASP A 1 219 ? 7.629 -2.003 -28.197 1.00 96.81 219 ASP A O 1
ATOM 1611 N N . ASP A 1 220 ? 8.408 -3.033 -26.362 1.00 96.62 220 ASP A N 1
ATOM 1612 C CA . ASP A 1 220 ? 7.350 -4.055 -26.257 1.00 96.62 220 ASP A CA 1
ATOM 1613 C C . ASP A 1 220 ? 6.475 -3.861 -24.992 1.00 96.62 220 ASP A C 1
ATOM 1615 O O . ASP A 1 220 ? 6.464 -4.707 -24.086 1.00 96.62 220 ASP A O 1
ATOM 1619 N N . PRO A 1 221 ? 5.733 -2.738 -24.874 1.00 95.25 221 PRO A N 1
ATOM 1620 C CA . PRO A 1 221 ? 4.937 -2.443 -23.688 1.00 95.25 221 PRO A CA 1
ATOM 1621 C C . PRO A 1 221 ? 3.794 -3.445 -23.494 1.00 95.25 221 PRO A C 1
ATOM 1623 O O . PRO A 1 221 ? 3.208 -3.970 -24.444 1.00 95.25 221 PRO A O 1
ATOM 1626 N N . PHE A 1 222 ? 3.406 -3.658 -22.235 1.00 96.62 222 PHE A N 1
ATOM 1627 C CA . PHE A 1 222 ? 2.261 -4.508 -21.916 1.00 96.62 222 PHE A CA 1
ATOM 1628 C C . PHE A 1 222 ? 0.953 -3.898 -22.439 1.00 96.62 222 PHE A C 1
ATOM 1630 O O . PHE A 1 222 ? 0.781 -2.672 -22.367 1.00 96.62 222 PHE A O 1
ATOM 1637 N N . PRO A 1 223 ? 0.003 -4.733 -22.909 1.00 94.44 223 PRO A N 1
ATOM 1638 C CA . PRO A 1 223 ? -1.282 -4.259 -23.402 1.00 94.44 223 PRO A CA 1
ATOM 1639 C C . PRO A 1 223 ? -2.018 -3.413 -22.363 1.00 94.44 223 PRO A C 1
ATOM 1641 O O . PRO A 1 223 ? -2.314 -3.869 -21.259 1.00 94.44 223 PRO A O 1
ATOM 1644 N N . MET A 1 224 ? -2.361 -2.186 -22.743 1.00 94.69 224 MET A N 1
ATOM 1645 C CA . MET A 1 224 ? -3.153 -1.292 -21.908 1.00 94.69 224 MET A CA 1
ATOM 1646 C C . MET A 1 224 ? -4.637 -1.491 -22.194 1.00 94.69 224 MET A C 1
ATOM 1648 O O . MET A 1 224 ? -5.122 -1.194 -23.286 1.00 94.69 224 MET A O 1
ATOM 1652 N N . THR A 1 225 ? -5.365 -2.011 -21.209 1.00 92.81 225 THR A N 1
ATOM 1653 C CA . THR A 1 225 ? -6.780 -2.366 -21.355 1.00 92.81 225 THR A CA 1
ATOM 1654 C C . THR A 1 225 ? -7.605 -1.743 -20.236 1.00 92.81 225 THR A C 1
ATOM 1656 O O . THR A 1 225 ? -7.157 -1.628 -19.100 1.00 92.81 225 THR A O 1
ATOM 1659 N N . PHE A 1 226 ? -8.830 -1.313 -20.549 1.00 95.75 226 PHE A N 1
ATOM 1660 C CA . PHE A 1 226 ? -9.741 -0.742 -19.556 1.00 95.75 226 PHE A CA 1
ATOM 1661 C C . PHE A 1 226 ? -10.387 -1.864 -18.729 1.00 95.75 226 PHE A C 1
ATOM 1663 O O . PHE A 1 226 ? -11.510 -2.291 -19.001 1.00 95.75 226 PHE A O 1
ATOM 1670 N N . GLN A 1 227 ? -9.631 -2.405 -17.776 1.00 93.62 227 GLN A N 1
ATOM 1671 C CA . GLN A 1 227 ? -10.041 -3.494 -16.890 1.00 93.62 227 GLN A CA 1
ATOM 1672 C C . GLN A 1 227 ? -9.364 -3.388 -15.516 1.00 93.62 227 GLN A C 1
ATOM 1674 O O . GLN A 1 227 ? -8.477 -2.561 -15.312 1.00 93.62 227 GLN A O 1
ATOM 1679 N N . GLY A 1 228 ? -9.784 -4.244 -14.582 1.00 94.69 228 GLY A N 1
ATOM 1680 C CA . GLY A 1 228 ? -9.220 -4.303 -13.234 1.00 94.69 228 GLY A CA 1
ATOM 1681 C C . GLY A 1 228 ? -9.550 -3.078 -12.370 1.00 94.69 228 GLY A C 1
ATOM 1682 O O . GLY A 1 228 ? -10.371 -2.241 -12.763 1.00 94.69 228 GLY A O 1
ATOM 1683 N N . PRO A 1 229 ? -8.902 -2.949 -11.197 1.00 95.62 229 PRO A N 1
ATOM 1684 C CA . PRO A 1 229 ? -9.266 -1.934 -10.207 1.00 95.62 229 PRO A CA 1
ATOM 1685 C C . PRO A 1 229 ? -9.149 -0.489 -10.715 1.00 95.62 229 PRO A C 1
ATOM 1687 O O . PRO A 1 229 ? -9.967 0.356 -10.365 1.00 95.62 229 PRO A O 1
ATOM 1690 N N . GLY A 1 230 ? -8.193 -0.203 -11.608 1.00 93.81 230 GLY A N 1
ATOM 1691 C CA . GLY A 1 230 ? -8.072 1.112 -12.244 1.00 93.81 230 GLY A CA 1
ATOM 1692 C C . GLY A 1 230 ? -9.299 1.501 -13.077 1.00 93.81 230 GLY A C 1
ATOM 1693 O O . GLY A 1 230 ? -9.759 2.641 -13.023 1.00 93.81 230 GLY A O 1
ATOM 1694 N N . ALA A 1 231 ? -9.877 0.546 -13.813 1.00 95.00 231 ALA A N 1
ATOM 1695 C CA . ALA A 1 231 ? -11.120 0.771 -14.546 1.00 95.00 231 ALA A CA 1
ATOM 1696 C C . ALA A 1 231 ? -12.337 0.839 -13.611 1.00 95.00 231 ALA A C 1
ATOM 1698 O O . ALA A 1 231 ? -13.260 1.606 -13.879 1.00 95.00 231 ALA A O 1
ATOM 1699 N N . GLU A 1 232 ? -12.350 0.072 -12.515 1.00 95.94 232 GLU A N 1
ATOM 1700 C CA . GLU A 1 232 ? -13.411 0.148 -11.500 1.00 95.94 232 GLU A CA 1
ATOM 1701 C C . GLU A 1 232 ? -13.491 1.530 -10.846 1.00 95.94 232 GLU A C 1
ATOM 1703 O O . GLU A 1 232 ? -14.599 2.028 -10.653 1.00 95.94 232 GLU A O 1
ATOM 1708 N N . MET A 1 233 ? -12.353 2.193 -10.608 1.00 95.44 233 MET A N 1
ATOM 1709 C CA . MET A 1 233 ? -12.322 3.578 -10.124 1.00 95.44 233 MET A CA 1
ATOM 1710 C C . MET A 1 233 ? -13.100 4.512 -11.054 1.00 95.44 233 MET A C 1
ATOM 1712 O O . MET A 1 233 ? -13.993 5.241 -10.629 1.00 95.44 233 MET A O 1
ATOM 1716 N N . VAL A 1 234 ? -12.792 4.455 -12.353 1.00 94.12 234 VAL A N 1
ATOM 1717 C CA . VAL A 1 234 ? -13.442 5.291 -13.370 1.00 94.12 234 VAL A CA 1
ATOM 1718 C C . VAL A 1 234 ? -14.937 4.980 -13.445 1.00 94.12 234 VAL A C 1
ATOM 1720 O O . VAL A 1 234 ? -15.744 5.896 -13.562 1.00 94.12 234 VAL A O 1
ATOM 1723 N N . LYS A 1 235 ? -15.327 3.703 -13.333 1.00 94.69 235 LYS A N 1
ATOM 1724 C CA . LYS A 1 235 ? -16.739 3.287 -13.313 1.00 94.69 235 LYS A CA 1
ATOM 1725 C C . LYS A 1 235 ? -17.480 3.807 -12.082 1.00 94.69 235 LYS A C 1
ATOM 1727 O O . LYS A 1 235 ? -18.613 4.258 -12.220 1.00 94.69 235 LYS A O 1
ATOM 1732 N N . ALA A 1 236 ? -16.848 3.767 -10.911 1.00 94.50 236 ALA A N 1
ATOM 1733 C CA . ALA A 1 236 ? -17.433 4.235 -9.658 1.00 94.50 236 ALA A CA 1
ATOM 1734 C C . ALA A 1 236 ? -17.631 5.757 -9.638 1.00 94.50 236 ALA A C 1
ATOM 1736 O O . ALA A 1 236 ? -18.630 6.229 -9.106 1.00 94.50 236 ALA A O 1
ATOM 1737 N N . LEU A 1 237 ? -16.718 6.509 -10.259 1.00 92.69 237 LEU A N 1
ATOM 1738 C CA . LEU A 1 237 ? -16.781 7.973 -10.345 1.00 92.69 237 LEU A CA 1
ATOM 1739 C C . LEU A 1 237 ? -17.566 8.487 -11.552 1.00 92.69 237 LEU A C 1
ATOM 1741 O O . LEU A 1 237 ? -17.916 9.664 -11.607 1.00 92.69 237 LEU A O 1
ATOM 1745 N N . ALA A 1 238 ? -17.870 7.618 -12.518 1.00 92.00 238 ALA A N 1
ATOM 1746 C CA . ALA A 1 238 ? -18.603 7.996 -13.715 1.00 92.00 238 ALA A CA 1
ATOM 1747 C C . ALA A 1 238 ? -19.912 8.751 -13.420 1.00 92.00 238 ALA A C 1
ATOM 1749 O O . ALA A 1 238 ? -20.133 9.740 -14.108 1.00 92.00 238 ALA A O 1
ATOM 1750 N N . PRO A 1 239 ? -20.768 8.377 -12.442 1.00 90.12 239 PRO A N 1
ATOM 1751 C CA . PRO A 1 239 ? -22.023 9.089 -12.181 1.00 90.12 239 PRO A CA 1
ATOM 1752 C C . PRO A 1 239 ? -21.875 10.606 -11.987 1.00 90.12 239 PRO A C 1
ATOM 1754 O O . PRO A 1 239 ? -22.752 11.348 -12.438 1.00 90.12 239 PRO A O 1
ATOM 1757 N N . ASP A 1 240 ? -20.752 11.042 -11.412 1.00 86.00 240 ASP A N 1
ATOM 1758 C CA . ASP A 1 240 ? -20.435 12.446 -11.127 1.00 86.00 240 ASP A CA 1
ATOM 1759 C C . ASP A 1 240 ? -19.594 13.112 -12.236 1.00 86.00 240 ASP A C 1
ATOM 1761 O O . ASP A 1 240 ? -19.388 14.324 -12.235 1.00 86.00 240 ASP A O 1
ATOM 1765 N N . ALA A 1 241 ? -19.128 12.339 -13.221 1.00 85.19 241 ALA A N 1
ATOM 1766 C CA . ALA A 1 241 ? -18.289 12.819 -14.314 1.00 85.19 241 ALA A CA 1
ATOM 1767 C C . ALA A 1 241 ? -19.096 13.535 -15.427 1.00 85.19 241 ALA A C 1
ATOM 1769 O O . ALA A 1 241 ? -20.317 13.358 -15.553 1.00 85.19 241 ALA A O 1
ATOM 1770 N N . PRO A 1 242 ? -18.432 14.302 -16.320 1.00 86.81 242 PRO A N 1
ATOM 1771 C CA . PRO A 1 242 ? -19.082 14.920 -17.475 1.00 86.81 242 PRO A CA 1
ATOM 1772 C C . PRO A 1 242 ? -19.831 13.914 -18.364 1.00 86.81 242 PRO A C 1
ATOM 1774 O O . PRO A 1 242 ? -19.437 12.752 -18.492 1.00 86.81 242 PRO A O 1
ATOM 1777 N N . PHE A 1 243 ? -20.883 14.378 -19.054 1.00 90.81 243 PHE A N 1
ATOM 1778 C CA . PHE A 1 243 ? -21.780 13.535 -19.867 1.00 90.81 243 PHE A CA 1
ATOM 1779 C C . PHE A 1 243 ? -21.047 12.580 -20.823 1.00 90.81 243 PHE A C 1
ATOM 1781 O O . PHE A 1 243 ? -21.420 11.414 -20.935 1.00 90.81 243 PHE A O 1
ATOM 1788 N N . MET A 1 244 ? -19.983 13.049 -21.481 1.00 89.50 244 MET A N 1
ATOM 1789 C CA . MET A 1 244 ? -19.218 12.228 -22.424 1.00 89.50 244 MET A CA 1
ATOM 1790 C C . MET A 1 244 ? -18.524 11.041 -21.746 1.00 89.50 244 MET A C 1
ATOM 1792 O O . MET A 1 244 ? -18.537 9.941 -22.295 1.00 89.50 244 MET A O 1
ATOM 1796 N N . VAL A 1 245 ? -17.976 11.236 -20.542 1.00 88.31 245 VAL A N 1
ATOM 1797 C CA . VAL A 1 245 ? -17.344 10.164 -19.756 1.00 88.31 245 VAL A CA 1
ATOM 1798 C C . VAL A 1 245 ? -18.404 9.160 -19.309 1.00 88.31 245 VAL A C 1
ATOM 1800 O O . VAL A 1 245 ? -18.243 7.959 -19.514 1.00 88.31 245 VAL A O 1
ATOM 1803 N N . ARG A 1 246 ? -19.538 9.650 -18.795 1.00 92.00 246 ARG A N 1
ATOM 1804 C CA . ARG A 1 246 ? -20.692 8.820 -18.410 1.00 92.00 246 ARG A CA 1
ATOM 1805 C C . ARG A 1 246 ? -21.190 7.941 -19.547 1.00 92.00 246 ARG A C 1
ATOM 1807 O O . ARG A 1 246 ? -21.381 6.742 -19.361 1.00 92.00 246 ARG A O 1
ATOM 1814 N N . MET A 1 247 ? -21.389 8.533 -20.722 1.00 95.25 247 MET A N 1
ATOM 1815 C CA . MET A 1 247 ? -21.861 7.833 -21.913 1.00 95.25 247 MET A CA 1
ATOM 1816 C C . MET A 1 247 ? -20.856 6.770 -22.369 1.00 95.25 247 MET A C 1
ATOM 1818 O O . MET A 1 247 ? -21.259 5.640 -22.649 1.00 95.25 247 MET A O 1
ATOM 1822 N N . ALA A 1 248 ? -19.559 7.098 -22.381 1.00 94.88 248 ALA A N 1
ATOM 1823 C CA . ALA A 1 248 ? -18.510 6.158 -22.758 1.00 94.88 248 ALA A CA 1
ATOM 1824 C C . ALA A 1 248 ? -18.430 4.964 -21.794 1.00 94.88 248 ALA A C 1
ATOM 1826 O O . ALA A 1 248 ? -18.372 3.822 -22.245 1.00 94.88 248 ALA A O 1
ATOM 1827 N N . VAL A 1 249 ? -18.493 5.209 -20.481 1.00 94.56 249 VAL A N 1
ATOM 1828 C CA . VAL A 1 249 ? -18.484 4.153 -19.455 1.00 94.56 249 VAL A CA 1
ATOM 1829 C C . VAL A 1 249 ? -19.738 3.277 -19.537 1.00 94.56 249 VAL A C 1
ATOM 1831 O O . VAL A 1 249 ? -19.628 2.054 -19.518 1.00 94.56 249 VAL A O 1
ATOM 1834 N N . ALA A 1 250 ? -20.926 3.870 -19.697 1.00 95.31 250 ALA A N 1
ATOM 1835 C CA . ALA A 1 250 ? -22.176 3.117 -19.854 1.00 95.31 250 ALA A CA 1
ATOM 1836 C C . ALA A 1 250 ? -22.191 2.229 -21.115 1.00 95.31 250 ALA A C 1
ATOM 1838 O O . ALA A 1 250 ? -22.881 1.213 -21.155 1.00 95.31 250 ALA A O 1
ATOM 1839 N N . ASN A 1 251 ? -21.405 2.594 -22.132 1.00 96.62 251 ASN A N 1
ATOM 1840 C CA . ASN A 1 251 ? -21.238 1.856 -23.381 1.00 96.62 251 ASN A CA 1
ATOM 1841 C C . ASN A 1 251 ? -19.817 1.276 -23.503 1.00 96.62 251 ASN A C 1
ATOM 1843 O O . ASN A 1 251 ? -19.227 1.290 -24.584 1.00 96.62 251 ASN A O 1
ATOM 1847 N N . GLU A 1 252 ? -19.263 0.755 -22.399 1.00 94.19 252 GLU A N 1
ATOM 1848 C CA . GLU A 1 252 ? -17.896 0.208 -22.332 1.00 94.19 252 GLU A CA 1
ATOM 1849 C C . GLU A 1 252 ? -17.603 -0.783 -23.466 1.00 94.19 252 GLU A C 1
ATOM 1851 O O . GLU A 1 252 ? -16.507 -0.778 -24.017 1.00 94.19 252 GLU A O 1
ATOM 1856 N N . TRP A 1 253 ? -18.582 -1.601 -23.861 1.00 94.88 253 TRP A N 1
ATOM 1857 C CA . TRP A 1 253 ? -18.451 -2.560 -24.964 1.00 94.88 253 TRP A CA 1
ATOM 1858 C C . TRP A 1 253 ? -18.005 -1.913 -26.290 1.00 94.88 253 TRP A C 1
ATOM 1860 O O . TRP A 1 253 ? -17.292 -2.552 -27.060 1.00 94.88 253 TRP A O 1
ATOM 1870 N N . LEU A 1 254 ? -18.383 -0.654 -26.532 1.00 96.25 254 LEU A N 1
ATOM 1871 C CA . LEU A 1 254 ? -18.029 0.122 -27.721 1.00 96.25 254 LEU A CA 1
ATOM 1872 C C . LEU A 1 254 ? -16.800 1.008 -27.481 1.00 96.25 254 LEU A C 1
ATOM 1874 O O . LEU A 1 254 ? -15.936 1.126 -28.349 1.00 96.25 254 LEU A O 1
ATOM 1878 N N . PHE A 1 255 ? -16.702 1.628 -26.301 1.00 96.50 255 PHE A N 1
ATOM 1879 C CA . PHE A 1 255 ? -15.684 2.644 -26.010 1.00 96.50 255 PHE A CA 1
ATOM 1880 C C . PHE A 1 255 ? -14.480 2.139 -25.205 1.00 96.50 255 PHE A C 1
ATOM 1882 O O . PHE A 1 255 ? -13.616 2.946 -24.868 1.00 96.50 255 PHE A O 1
ATOM 1889 N N . ARG A 1 256 ? -14.354 0.831 -24.932 1.00 95.19 256 ARG A N 1
ATOM 1890 C CA . ARG A 1 256 ? -13.247 0.241 -24.144 1.00 95.19 256 ARG A CA 1
ATOM 1891 C C . ARG A 1 256 ? -11.866 0.752 -24.566 1.00 95.19 256 ARG A C 1
ATOM 1893 O O . ARG A 1 256 ? -11.076 1.148 -23.714 1.00 95.19 256 ARG A O 1
ATOM 1900 N N . GLY A 1 257 ? -11.574 0.754 -25.869 1.00 95.25 257 GLY A N 1
ATOM 1901 C CA . GLY A 1 257 ? -10.282 1.213 -26.394 1.00 95.25 257 GLY A CA 1
ATOM 1902 C C . GLY A 1 257 ? -10.056 2.717 -26.213 1.00 95.25 257 GLY A C 1
ATOM 1903 O O . GLY A 1 257 ? -8.953 3.140 -25.872 1.00 95.25 257 GLY A O 1
ATOM 1904 N N . LEU A 1 258 ? -11.108 3.525 -26.378 1.00 94.50 258 LEU A N 1
ATOM 1905 C CA . LEU A 1 258 ? -11.044 4.970 -26.157 1.00 94.50 258 LEU A CA 1
ATOM 1906 C C . LEU A 1 258 ? -10.847 5.298 -24.673 1.00 94.50 258 LEU A C 1
ATOM 1908 O O . LEU A 1 258 ? -10.005 6.129 -24.350 1.00 94.50 258 LEU A O 1
ATOM 1912 N N . LEU A 1 259 ? -11.569 4.611 -23.782 1.00 95.12 259 LEU A N 1
ATOM 1913 C CA . LEU A 1 259 ? -11.429 4.749 -22.332 1.00 95.12 259 LEU A CA 1
ATOM 1914 C C . LEU A 1 259 ? -10.009 4.398 -21.878 1.00 95.12 259 LEU A C 1
ATOM 1916 O O . LEU A 1 259 ? -9.395 5.180 -21.159 1.00 95.12 259 LEU A O 1
ATOM 1920 N N . ALA A 1 260 ? -9.457 3.276 -22.354 1.00 95.56 260 ALA A N 1
ATOM 1921 C CA . ALA A 1 260 ? -8.076 2.893 -22.059 1.00 95.56 260 ALA A CA 1
ATOM 1922 C C . ALA A 1 260 ? -7.081 3.965 -22.525 1.00 95.56 260 ALA A C 1
ATOM 1924 O O . ALA A 1 260 ? -6.205 4.366 -21.764 1.00 95.56 260 ALA A O 1
ATOM 1925 N N . LYS A 1 261 ? -7.248 4.478 -23.751 1.00 94.31 261 LYS A N 1
ATOM 1926 C CA . LYS A 1 261 ? -6.393 5.534 -24.306 1.00 94.31 261 LYS A CA 1
ATOM 1927 C C . LYS A 1 261 ? -6.487 6.841 -23.515 1.00 94.31 261 LYS A C 1
ATOM 1929 O O . LYS A 1 261 ? -5.470 7.491 -23.310 1.00 94.31 261 LYS A O 1
ATOM 1934 N N . GLN A 1 262 ? -7.690 7.242 -23.107 1.00 92.25 262 GLN A N 1
ATOM 1935 C CA . GLN A 1 262 ? -7.911 8.507 -22.409 1.00 92.25 262 GLN A CA 1
ATOM 1936 C C . GLN A 1 262 ? -7.393 8.459 -20.970 1.00 92.25 262 GLN A C 1
ATOM 1938 O O . GLN A 1 262 ? -6.700 9.379 -20.549 1.00 92.25 262 GLN A O 1
ATOM 1943 N N . VAL A 1 263 ? -7.685 7.385 -20.233 1.00 92.19 263 VAL A N 1
ATOM 1944 C CA . VAL A 1 263 ? -7.154 7.185 -18.875 1.00 92.19 263 VAL A CA 1
ATOM 1945 C C . VAL A 1 263 ? -5.634 7.029 -18.924 1.00 92.19 263 VAL A C 1
ATOM 1947 O O . VAL A 1 263 ? -4.924 7.664 -18.155 1.00 92.19 263 VAL A O 1
ATOM 1950 N N . GLY A 1 264 ? -5.123 6.261 -19.885 1.00 93.62 264 GLY A N 1
ATOM 1951 C CA . GLY A 1 264 ? -3.694 6.049 -20.100 1.00 93.62 264 GLY A CA 1
ATOM 1952 C C . GLY A 1 264 ? -2.929 7.226 -20.707 1.00 93.62 264 GLY A C 1
ATOM 1953 O O . GLY A 1 264 ? -1.750 7.077 -21.015 1.00 93.62 264 GLY A O 1
ATOM 1954 N N . ALA A 1 265 ? -3.564 8.383 -20.914 1.00 92.81 265 ALA A N 1
ATOM 1955 C CA . ALA A 1 265 ? -2.899 9.553 -21.487 1.00 92.81 265 ALA A CA 1
ATOM 1956 C C . ALA A 1 265 ? -1.895 10.204 -20.520 1.00 92.81 265 ALA A C 1
ATOM 1958 O O . ALA A 1 265 ? -1.030 10.963 -20.954 1.00 92.81 265 ALA A O 1
ATOM 1959 N N . THR A 1 266 ? -2.004 9.918 -19.220 1.00 91.44 266 THR A N 1
ATOM 1960 C CA . THR A 1 266 ? -1.059 10.372 -18.194 1.00 91.44 266 THR A CA 1
ATOM 1961 C C . THR A 1 266 ? -0.290 9.183 -17.613 1.00 91.44 266 THR A C 1
ATOM 1963 O O . THR A 1 266 ? -0.846 8.084 -17.537 1.00 91.44 266 THR A O 1
ATOM 1966 N N . PRO A 1 267 ? 0.963 9.365 -17.151 1.00 91.25 267 PRO A N 1
ATOM 1967 C CA . PRO A 1 267 ? 1.722 8.269 -16.546 1.00 91.25 267 PRO A CA 1
ATOM 1968 C C . PRO A 1 267 ? 1.016 7.602 -15.348 1.00 91.25 267 PRO A C 1
ATOM 1970 O O . PRO A 1 267 ? 0.957 6.371 -15.329 1.00 91.25 267 PRO A O 1
ATOM 1973 N N . PRO A 1 268 ? 0.408 8.345 -14.393 1.00 89.56 268 PRO A N 1
ATOM 1974 C CA . PRO A 1 268 ? -0.354 7.723 -13.309 1.00 89.56 268 PRO A CA 1
ATOM 1975 C C . PRO A 1 268 ? -1.562 6.928 -13.814 1.00 89.56 268 PRO A C 1
ATOM 1977 O O . PRO A 1 268 ? -1.803 5.816 -13.354 1.00 89.56 268 PRO A O 1
ATOM 1980 N N . GLY A 1 269 ? -2.295 7.454 -14.800 1.00 92.62 269 GLY A N 1
ATOM 1981 C CA . GLY A 1 269 ? -3.450 6.766 -15.371 1.00 92.62 269 GLY A CA 1
ATOM 1982 C C . GLY A 1 269 ? -3.073 5.501 -16.147 1.00 92.62 269 GLY A C 1
ATOM 1983 O O . GLY A 1 269 ? -3.738 4.476 -16.009 1.00 92.62 269 GLY A O 1
ATOM 1984 N N . ALA A 1 270 ? -1.963 5.520 -16.891 1.00 94.19 270 ALA A N 1
ATOM 1985 C CA . ALA A 1 270 ? -1.430 4.334 -17.558 1.00 94.19 270 ALA A CA 1
ATOM 1986 C C . ALA A 1 270 ? -1.023 3.259 -16.540 1.00 94.19 270 ALA A C 1
ATOM 1988 O O . ALA A 1 270 ? -1.386 2.091 -16.689 1.00 94.19 270 ALA A O 1
ATOM 1989 N N . ALA A 1 271 ? -0.355 3.656 -15.450 1.00 94.56 271 ALA A N 1
ATOM 1990 C CA . ALA A 1 271 ? 0.093 2.742 -14.402 1.00 94.56 271 ALA A CA 1
ATOM 1991 C C . ALA A 1 271 ? -1.048 1.962 -13.722 1.00 94.56 271 ALA A C 1
ATOM 1993 O O . ALA A 1 271 ? -0.794 0.866 -13.209 1.00 94.56 271 ALA A O 1
ATOM 1994 N N . LEU A 1 272 ? -2.280 2.483 -13.758 1.00 95.25 272 LEU A N 1
ATOM 1995 C CA . LEU A 1 272 ? -3.488 1.819 -13.257 1.00 95.25 272 LEU A CA 1
ATOM 1996 C C . LEU A 1 272 ? -4.033 0.726 -14.190 1.00 95.25 272 LEU A C 1
ATOM 1998 O O . LEU A 1 272 ? -4.801 -0.122 -13.736 1.00 95.25 272 LEU A O 1
ATOM 2002 N N . LEU A 1 273 ? -3.680 0.753 -15.480 1.00 96.06 273 LEU A N 1
ATOM 2003 C CA . LEU A 1 273 ? -4.294 -0.088 -16.515 1.00 96.06 273 LEU A CA 1
ATOM 2004 C C . LEU A 1 273 ? -3.378 -1.183 -17.077 1.00 96.06 273 LEU A C 1
ATOM 2006 O O . LEU A 1 273 ? -3.863 -2.059 -17.794 1.00 96.06 273 LEU A O 1
ATOM 2010 N N . HIS A 1 274 ? -2.071 -1.145 -16.797 1.00 96.06 274 HIS A N 1
ATOM 2011 C CA . HIS A 1 274 ? -1.137 -2.167 -17.283 1.00 96.06 274 HIS A CA 1
ATOM 2012 C C . HIS A 1 274 ? 0.131 -2.321 -16.441 1.00 96.06 274 HIS A C 1
ATOM 2014 O O . HIS A 1 274 ? 0.447 -1.496 -15.577 1.00 96.06 274 HIS A O 1
ATOM 2020 N N . THR A 1 275 ? 0.887 -3.384 -16.714 1.00 97.31 275 THR A N 1
ATOM 2021 C CA . THR A 1 275 ? 2.252 -3.557 -16.213 1.00 97.31 275 THR A CA 1
ATOM 2022 C C . THR A 1 275 ? 3.169 -2.492 -16.818 1.00 97.31 275 THR A C 1
ATOM 2024 O O . THR A 1 275 ? 3.223 -2.333 -18.035 1.00 97.31 275 THR A O 1
ATOM 2027 N N . THR A 1 276 ? 3.897 -1.756 -15.977 1.00 97.00 276 THR A N 1
ATOM 2028 C CA . THR A 1 276 ? 4.804 -0.688 -16.433 1.00 97.00 276 THR A CA 1
ATOM 2029 C C . THR A 1 276 ? 6.242 -1.182 -16.474 1.00 97.00 276 THR A C 1
ATOM 2031 O O . THR A 1 276 ? 6.648 -1.964 -15.614 1.00 97.00 276 THR A O 1
ATOM 2034 N N . ILE A 1 277 ? 7.010 -0.678 -17.439 1.00 97.56 277 ILE A N 1
ATOM 2035 C CA . ILE A 1 277 ? 8.422 -1.001 -17.663 1.00 97.56 277 ILE A CA 1
ATOM 2036 C C . ILE A 1 277 ? 9.230 0.286 -17.499 1.00 97.56 277 ILE A C 1
ATOM 2038 O O . ILE A 1 277 ? 8.921 1.286 -18.141 1.00 97.56 277 ILE A O 1
ATOM 2042 N N . ALA A 1 278 ? 10.259 0.269 -16.657 1.00 97.06 278 ALA A N 1
ATOM 2043 C CA . ALA A 1 278 ? 11.138 1.416 -16.455 1.00 97.06 278 ALA A CA 1
ATOM 2044 C C . ALA A 1 278 ? 12.603 0.964 -16.364 1.00 97.06 278 ALA A C 1
ATOM 2046 O O . ALA A 1 278 ? 13.018 0.438 -15.331 1.00 97.06 278 ALA A O 1
ATOM 2047 N N . PRO A 1 279 ? 13.421 1.147 -17.414 1.00 96.94 279 PRO A N 1
ATOM 2048 C CA . PRO A 1 279 ? 14.873 1.037 -17.301 1.00 96.94 279 PRO A CA 1
ATOM 2049 C C . PRO A 1 279 ? 15.403 2.128 -16.361 1.00 96.94 279 PRO A C 1
ATOM 2051 O O . PRO A 1 279 ? 15.236 3.312 -16.641 1.00 96.94 279 PRO A O 1
ATOM 2054 N N . THR A 1 280 ? 16.016 1.745 -15.239 1.00 92.81 280 THR A N 1
ATOM 2055 C CA . THR A 1 280 ? 16.414 2.698 -14.184 1.00 92.81 280 THR A CA 1
ATOM 2056 C C . THR A 1 280 ? 17.920 2.838 -14.015 1.00 92.81 280 THR A C 1
ATOM 2058 O O . THR A 1 280 ? 18.391 3.918 -13.673 1.00 92.81 280 THR A O 1
ATOM 2061 N N . MET A 1 281 ? 18.695 1.774 -14.248 1.00 95.19 281 MET A N 1
ATOM 2062 C CA . MET A 1 281 ? 20.151 1.801 -14.075 1.00 95.19 281 MET A CA 1
ATOM 2063 C C . MET A 1 281 ? 20.866 1.131 -15.241 1.00 95.19 281 MET A C 1
ATOM 2065 O O . MET A 1 281 ? 20.425 0.097 -15.745 1.00 95.19 281 MET A O 1
ATOM 2069 N N . LEU A 1 282 ? 22.020 1.689 -15.604 1.00 96.56 282 LEU A N 1
ATOM 2070 C CA . LEU A 1 282 ? 22.957 1.129 -16.571 1.00 96.56 282 LEU A CA 1
ATOM 2071 C C . LEU A 1 282 ? 24.364 1.131 -15.974 1.00 96.56 282 LEU A C 1
ATOM 2073 O O . LEU A 1 282 ? 24.787 2.102 -15.350 1.00 96.56 282 LEU A O 1
ATOM 2077 N N . LYS A 1 283 ? 25.099 0.046 -16.196 1.00 95.69 283 LYS A N 1
ATOM 2078 C CA . LYS A 1 283 ? 26.507 -0.101 -15.833 1.00 95.69 283 LYS A CA 1
ATOM 2079 C C . LYS A 1 283 ? 27.282 -0.619 -17.037 1.00 95.69 283 LYS A C 1
ATOM 2081 O O . LYS A 1 283 ? 26.894 -1.614 -17.644 1.00 95.69 283 LYS A O 1
ATOM 2086 N N . GLY A 1 284 ? 28.394 0.040 -17.341 1.00 93.00 284 GLY A N 1
ATOM 2087 C CA . GLY A 1 284 ? 29.343 -0.366 -18.374 1.00 93.00 284 GLY A CA 1
ATOM 2088 C C . GLY A 1 284 ? 30.779 -0.177 -17.897 1.00 93.00 284 GLY A C 1
ATOM 2089 O O . GLY A 1 284 ? 31.100 -0.455 -16.741 1.00 93.00 284 GLY A O 1
ATOM 2090 N N . SER A 1 285 ? 31.645 0.311 -18.784 1.00 90.31 285 SER A N 1
ATOM 2091 C CA . SER A 1 285 ? 33.049 0.549 -18.449 1.00 90.31 285 SER A CA 1
ATOM 2092 C C . SER A 1 285 ? 33.223 1.722 -17.479 1.00 90.31 285 SER A C 1
ATOM 2094 O O . SER A 1 285 ? 32.566 2.748 -17.655 1.00 90.31 285 SER A O 1
ATOM 2096 N N . PRO A 1 286 ? 34.147 1.625 -16.504 1.00 88.00 286 PRO A N 1
ATOM 2097 C CA . PRO A 1 286 ? 34.523 2.754 -15.658 1.00 88.00 286 PRO A CA 1
ATOM 2098 C C . PRO A 1 286 ? 35.429 3.774 -16.374 1.00 88.00 286 PRO A C 1
ATOM 2100 O O . PRO A 1 286 ? 35.733 4.811 -15.792 1.00 88.00 286 PRO A O 1
ATOM 2103 N N . LYS A 1 287 ? 35.911 3.471 -17.591 1.00 87.50 287 LYS A N 1
ATOM 2104 C CA . LYS A 1 287 ? 36.788 4.339 -18.395 1.00 87.50 287 LYS A CA 1
ATOM 2105 C C . LYS A 1 287 ? 36.359 4.365 -19.858 1.00 87.50 287 LYS A C 1
ATOM 2107 O O . LYS A 1 287 ? 36.032 3.330 -20.435 1.00 87.50 287 LYS A O 1
ATOM 2112 N N . GLU A 1 288 ? 36.444 5.529 -20.482 1.00 88.50 288 GLU A N 1
ATOM 2113 C CA . GLU A 1 288 ? 36.021 5.790 -21.859 1.00 88.50 288 GLU A CA 1
ATOM 2114 C C . GLU A 1 288 ? 36.827 5.021 -22.919 1.00 88.50 288 GLU A C 1
ATOM 2116 O O . GLU A 1 288 ? 36.316 4.732 -23.998 1.00 88.50 288 GLU A O 1
ATOM 2121 N N . ASN A 1 289 ? 38.074 4.646 -22.617 1.00 87.19 289 ASN A N 1
ATOM 2122 C CA . ASN A 1 289 ? 38.961 3.925 -23.534 1.00 87.19 289 ASN A CA 1
ATOM 2123 C C . ASN A 1 289 ? 39.057 2.410 -23.271 1.00 87.19 289 ASN A C 1
ATOM 2125 O O . ASN A 1 289 ? 39.867 1.716 -23.891 1.00 87.19 289 ASN A O 1
ATOM 2129 N N . VAL A 1 290 ? 38.230 1.887 -22.365 1.00 89.12 290 VAL A N 1
ATOM 2130 C CA . VAL A 1 290 ? 38.185 0.463 -22.018 1.00 89.12 290 VAL A CA 1
ATOM 2131 C C . VAL A 1 290 ? 36.838 -0.110 -22.437 1.00 89.12 290 VAL A C 1
ATOM 2133 O O . VAL A 1 290 ? 35.786 0.409 -22.072 1.00 89.12 290 VAL A O 1
ATOM 2136 N N . LEU A 1 291 ? 36.864 -1.206 -23.189 1.00 88.75 291 LEU A N 1
ATOM 2137 C CA . LEU A 1 291 ? 35.679 -2.011 -23.454 1.00 88.75 291 LEU A CA 1
ATOM 2138 C C . LEU A 1 291 ? 35.410 -2.885 -22.227 1.00 88.75 291 LEU A C 1
ATOM 2140 O O . LEU A 1 291 ? 36.326 -3.582 -21.772 1.00 88.75 291 LEU A O 1
ATOM 2144 N N . PRO A 1 292 ? 34.189 -2.873 -21.672 1.00 91.25 292 PRO A N 1
ATOM 2145 C CA . PRO A 1 292 ? 33.926 -3.608 -20.452 1.00 91.25 292 PRO A CA 1
ATOM 2146 C C . PRO A 1 292 ? 33.764 -5.106 -20.732 1.00 91.25 292 PRO A C 1
ATOM 2148 O O . PRO A 1 292 ? 33.334 -5.510 -21.814 1.00 91.25 292 PRO A O 1
ATOM 2151 N N . GLN A 1 293 ? 34.090 -5.928 -19.735 1.00 91.44 293 GLN A N 1
ATOM 2152 C CA . GLN A 1 293 ? 33.854 -7.376 -19.783 1.00 91.44 293 GLN A CA 1
ATOM 2153 C C . GLN A 1 293 ? 32.373 -7.730 -19.579 1.00 91.44 293 GLN A C 1
ATOM 2155 O O . GLN A 1 293 ? 31.911 -8.791 -19.996 1.00 91.44 293 GLN A O 1
ATOM 2160 N N . ASP A 1 294 ? 31.603 -6.830 -18.969 1.00 92.56 294 ASP A N 1
ATOM 2161 C CA . ASP A 1 294 ? 30.152 -6.907 -18.926 1.00 92.56 294 ASP A CA 1
ATOM 2162 C C . ASP A 1 294 ? 29.505 -5.524 -19.039 1.00 92.56 294 ASP A C 1
ATOM 2164 O O . ASP A 1 294 ? 30.080 -4.493 -18.697 1.00 92.56 294 ASP A O 1
ATOM 2168 N N . ALA A 1 295 ? 28.286 -5.497 -19.556 1.00 96.25 295 ALA A N 1
ATOM 2169 C CA . ALA A 1 295 ? 27.397 -4.357 -19.434 1.00 96.25 295 ALA A CA 1
ATOM 2170 C C . ALA A 1 295 ? 26.088 -4.858 -18.827 1.00 96.25 295 ALA A C 1
ATOM 2172 O O . ALA A 1 295 ? 25.579 -5.907 -19.227 1.00 96.25 295 ALA A O 1
ATOM 2173 N N . THR A 1 296 ? 25.544 -4.133 -17.851 1.00 98.06 296 THR A N 1
ATOM 2174 C CA . THR A 1 296 ? 24.326 -4.541 -17.140 1.00 98.06 296 THR A CA 1
ATOM 2175 C C . THR A 1 296 ? 23.302 -3.415 -17.078 1.00 98.06 296 THR A C 1
ATOM 2177 O O . THR A 1 296 ? 23.659 -2.264 -16.837 1.00 98.06 296 THR A O 1
ATOM 2180 N N . ALA A 1 297 ? 22.030 -3.762 -17.261 1.00 98.38 297 ALA A N 1
ATOM 2181 C CA . ALA A 1 297 ? 20.884 -2.891 -17.044 1.00 98.38 297 ALA A CA 1
ATOM 2182 C C . ALA A 1 297 ? 19.966 -3.460 -15.959 1.00 98.38 297 ALA A C 1
ATOM 2184 O O . ALA A 1 297 ? 19.809 -4.680 -15.848 1.00 98.38 297 ALA A O 1
ATOM 2185 N N . TRP A 1 298 ? 19.319 -2.572 -15.209 1.00 98.38 298 TRP A N 1
ATOM 2186 C CA . TRP A 1 298 ? 18.233 -2.907 -14.295 1.00 98.38 298 TRP A CA 1
ATOM 2187 C C . TRP A 1 298 ? 16.955 -2.268 -14.815 1.00 98.38 298 TRP A C 1
ATOM 2189 O O . TRP A 1 298 ? 16.880 -1.051 -14.990 1.00 98.38 298 TRP A O 1
ATOM 2199 N N . ILE A 1 299 ? 15.965 -3.110 -15.087 1.00 98.31 299 ILE A N 1
ATOM 2200 C CA . ILE A 1 299 ? 14.665 -2.707 -15.607 1.00 98.31 299 ILE A CA 1
ATOM 2201 C C . ILE A 1 299 ? 13.633 -3.031 -14.538 1.00 98.31 299 ILE A C 1
ATOM 2203 O O . ILE A 1 299 ? 13.425 -4.194 -14.189 1.00 98.31 299 ILE A O 1
ATOM 2207 N N . ASN A 1 300 ? 13.022 -1.992 -13.988 1.00 97.19 300 ASN A N 1
ATOM 2208 C CA . ASN A 1 300 ? 11.985 -2.112 -12.987 1.00 97.19 300 ASN A CA 1
ATOM 2209 C C . ASN A 1 300 ? 10.629 -2.392 -13.637 1.00 97.19 300 ASN A C 1
ATOM 2211 O O . ASN A 1 300 ? 10.263 -1.768 -14.634 1.00 97.19 300 ASN A O 1
ATOM 2215 N N . TYR A 1 301 ? 9.884 -3.309 -13.032 1.00 97.62 301 TYR A N 1
ATOM 2216 C CA . TYR A 1 301 ? 8.518 -3.635 -13.395 1.00 97.62 301 TYR A CA 1
ATOM 2217 C C . TYR A 1 301 ? 7.590 -3.389 -12.213 1.00 97.62 301 TYR A C 1
ATOM 2219 O O . TYR A 1 301 ? 7.832 -3.886 -11.109 1.00 97.62 301 TYR A O 1
ATOM 2227 N N . ARG A 1 302 ? 6.479 -2.695 -12.481 1.00 97.31 302 ARG A N 1
ATOM 2228 C CA . ARG A 1 302 ? 5.285 -2.746 -11.628 1.00 97.31 302 ARG A CA 1
ATOM 2229 C C . ARG A 1 302 ? 4.264 -3.623 -12.329 1.00 97.31 302 ARG A C 1
ATOM 2231 O O . ARG A 1 302 ? 3.702 -3.204 -13.340 1.00 97.31 302 ARG A O 1
ATOM 2238 N N . ILE A 1 303 ? 4.051 -4.824 -11.807 1.00 97.31 303 ILE A N 1
ATOM 2239 C CA . ILE A 1 303 ? 3.271 -5.895 -12.439 1.00 97.31 303 ILE A CA 1
ATOM 2240 C C . ILE A 1 303 ? 1.793 -5.687 -12.107 1.00 97.31 303 ILE A C 1
ATOM 2242 O O . ILE A 1 303 ? 1.424 -5.640 -10.937 1.00 97.31 303 ILE A O 1
ATOM 2246 N N . ALA A 1 304 ? 0.943 -5.499 -13.111 1.00 96.19 304 ALA A N 1
ATOM 2247 C CA . ALA A 1 304 ? -0.489 -5.317 -12.899 1.00 96.19 304 ALA A CA 1
ATOM 2248 C C . ALA A 1 304 ? -1.183 -6.642 -12.530 1.00 96.19 304 ALA A C 1
ATOM 2250 O O . ALA A 1 304 ? -0.758 -7.702 -12.994 1.00 96.19 304 ALA A O 1
ATOM 2251 N N . PRO A 1 305 ? -2.282 -6.602 -11.752 1.00 94.62 305 PRO A N 1
ATOM 2252 C CA . PRO A 1 305 ? -3.124 -7.776 -11.553 1.00 94.62 305 PRO A CA 1
ATOM 2253 C C . PRO A 1 305 ? -3.575 -8.378 -12.892 1.00 94.62 305 PRO A C 1
ATOM 2255 O O . PRO A 1 305 ? -4.118 -7.676 -13.746 1.00 94.62 305 PRO A O 1
ATOM 2258 N N . GLY A 1 306 ? -3.344 -9.680 -13.063 1.00 92.25 306 GLY A N 1
ATOM 2259 C CA . GLY A 1 306 ? -3.579 -10.413 -14.313 1.00 92.25 306 GLY A CA 1
ATOM 2260 C C . GLY A 1 306 ? -2.291 -10.829 -15.032 1.00 92.25 306 GLY A C 1
ATOM 2261 O O . GLY A 1 306 ? -2.304 -11.833 -15.740 1.00 92.25 306 GLY A O 1
ATOM 2262 N N . ASP A 1 307 ? -1.181 -10.128 -14.790 1.00 96.50 307 ASP A N 1
ATOM 2263 C CA . ASP A 1 307 ? 0.168 -10.567 -15.158 1.00 96.50 307 ASP A CA 1
ATOM 2264 C C . ASP A 1 307 ? 0.863 -11.261 -13.977 1.00 96.50 307 ASP A C 1
ATOM 2266 O O . ASP A 1 307 ? 0.434 -11.149 -12.827 1.00 96.50 307 ASP A O 1
ATOM 2270 N N . THR A 1 308 ? 1.964 -11.965 -14.253 1.00 97.62 308 THR A N 1
ATOM 2271 C CA . THR A 1 308 ? 2.831 -12.552 -13.221 1.00 97.62 308 THR A CA 1
ATOM 2272 C C . THR A 1 308 ? 4.294 -12.279 -13.527 1.00 97.62 308 THR A C 1
ATOM 2274 O O . THR A 1 308 ? 4.667 -11.997 -14.669 1.00 97.62 308 THR A O 1
ATOM 2277 N N . SER A 1 309 ? 5.175 -12.428 -12.541 1.00 97.94 309 SER A N 1
ATOM 2278 C CA . SER A 1 309 ? 6.616 -12.319 -12.794 1.00 97.94 309 SER A CA 1
ATOM 2279 C C . SER A 1 309 ? 7.094 -13.311 -13.869 1.00 97.94 309 SER A C 1
ATOM 2281 O O . SER A 1 309 ? 7.976 -13.005 -14.675 1.00 97.94 309 SER A O 1
ATOM 2283 N N . ALA A 1 310 ? 6.464 -14.484 -13.966 1.00 98.25 310 ALA A N 1
ATOM 2284 C CA . ALA A 1 310 ? 6.761 -15.450 -15.016 1.00 98.25 310 ALA A CA 1
ATOM 2285 C C . ALA A 1 310 ? 6.368 -14.935 -16.413 1.00 98.25 310 ALA A C 1
ATOM 2287 O O . ALA A 1 310 ? 7.160 -15.086 -17.348 1.00 98.25 310 ALA A O 1
ATOM 2288 N N . THR A 1 311 ? 5.199 -14.293 -16.568 1.00 97.75 311 THR A N 1
ATOM 2289 C CA . THR A 1 311 ? 4.800 -13.703 -17.860 1.00 97.75 311 THR A CA 1
ATOM 2290 C C . THR A 1 311 ? 5.710 -12.538 -18.240 1.00 97.75 311 THR A C 1
ATOM 2292 O O . THR A 1 311 ? 6.106 -12.438 -19.403 1.00 97.75 311 THR A O 1
ATOM 2295 N N . VAL A 1 312 ? 6.141 -11.728 -17.266 1.00 98.31 312 VAL A N 1
ATOM 2296 C CA . VAL A 1 312 ? 7.119 -10.652 -17.490 1.00 98.31 312 VAL A CA 1
ATOM 2297 C C . VAL A 1 312 ? 8.451 -11.188 -18.004 1.00 98.31 312 VAL A C 1
ATOM 2299 O O . VAL A 1 312 ? 8.947 -10.733 -19.034 1.00 98.31 312 VAL A O 1
ATOM 2302 N N . MET A 1 313 ? 9.017 -12.191 -17.330 1.00 98.50 313 MET A N 1
ATOM 2303 C CA . MET A 1 313 ? 10.270 -12.820 -17.754 1.00 98.50 313 MET A CA 1
ATOM 2304 C C . MET A 1 313 ? 10.150 -13.424 -19.161 1.00 98.50 313 MET A C 1
ATOM 2306 O O . MET A 1 313 ? 11.077 -13.311 -19.963 1.00 98.50 313 MET A O 1
ATOM 2310 N N . ALA A 1 314 ? 9.020 -14.064 -19.474 1.00 98.31 314 ALA A N 1
ATOM 2311 C CA . ALA A 1 314 ? 8.783 -14.657 -20.786 1.00 98.31 314 ALA A CA 1
ATOM 2312 C C . ALA A 1 314 ? 8.722 -13.598 -21.900 1.00 98.31 314 ALA A C 1
ATOM 2314 O O . ALA A 1 314 ? 9.373 -13.772 -22.929 1.00 98.31 314 ALA A O 1
ATOM 2315 N N . ARG A 1 315 ? 8.009 -12.485 -21.680 1.00 98.00 315 ARG A N 1
ATOM 2316 C CA . ARG A 1 315 ? 7.946 -11.371 -22.642 1.00 98.00 315 ARG A CA 1
ATOM 2317 C C . ARG A 1 315 ? 9.304 -10.715 -22.848 1.00 98.00 315 ARG A C 1
ATOM 2319 O O . ARG A 1 315 ? 9.726 -10.562 -23.986 1.00 98.00 315 ARG A O 1
ATOM 2326 N N . ALA A 1 316 ? 10.036 -10.430 -21.770 1.00 98.38 316 ALA A N 1
ATOM 2327 C CA . ALA A 1 316 ? 11.371 -9.847 -21.877 1.00 98.38 316 ALA A CA 1
ATOM 2328 C C . ALA A 1 316 ? 12.337 -10.753 -22.664 1.00 98.38 316 ALA A C 1
ATOM 2330 O O . ALA A 1 316 ? 13.104 -10.261 -23.486 1.00 98.38 316 ALA A O 1
ATOM 2331 N N . LYS A 1 317 ? 12.269 -12.080 -22.469 1.00 98.44 317 LYS A N 1
ATOM 2332 C CA . LYS A 1 317 ? 13.037 -13.052 -23.268 1.00 98.44 317 LYS A CA 1
ATOM 2333 C C . LYS A 1 317 ? 12.641 -13.041 -24.744 1.00 98.44 317 LYS A C 1
ATOM 2335 O O . LYS A 1 317 ? 13.516 -13.078 -25.599 1.00 98.44 317 LYS A O 1
ATOM 2340 N N . ALA A 1 318 ? 11.344 -12.983 -25.041 1.00 98.31 318 ALA A N 1
ATOM 2341 C CA . ALA A 1 318 ? 10.862 -12.906 -26.417 1.00 98.31 318 ALA A CA 1
ATOM 2342 C C . ALA A 1 318 ? 11.308 -11.604 -27.106 1.00 98.31 318 ALA A C 1
ATOM 2344 O O . ALA A 1 318 ? 11.747 -11.650 -28.250 1.00 98.31 318 ALA A O 1
ATOM 2345 N N . ALA A 1 319 ? 11.260 -10.474 -26.393 1.00 98.06 319 ALA A N 1
ATOM 2346 C CA . ALA A 1 319 ? 11.669 -9.170 -26.904 1.00 98.06 319 ALA A CA 1
ATOM 2347 C C . ALA A 1 319 ? 13.162 -9.119 -27.268 1.00 98.06 319 ALA A C 1
ATOM 2349 O O . ALA A 1 319 ? 13.522 -8.578 -28.310 1.00 98.06 319 ALA A O 1
ATOM 2350 N N . VAL A 1 320 ? 14.044 -9.710 -26.450 1.00 97.75 320 VAL A N 1
ATOM 2351 C CA . VAL A 1 320 ? 15.491 -9.719 -26.747 1.00 97.75 320 VAL A CA 1
ATOM 2352 C C . VAL A 1 320 ? 15.897 -10.747 -27.809 1.00 97.75 320 VAL A C 1
ATOM 2354 O O . VAL A 1 320 ? 16.964 -10.597 -28.403 1.00 97.75 320 VAL A O 1
ATOM 2357 N N . GLY A 1 321 ? 15.080 -11.775 -28.059 1.00 96.81 321 GLY A N 1
ATOM 2358 C CA . GLY A 1 321 ? 15.359 -12.815 -29.053 1.00 96.81 321 GLY A CA 1
ATOM 2359 C C . GL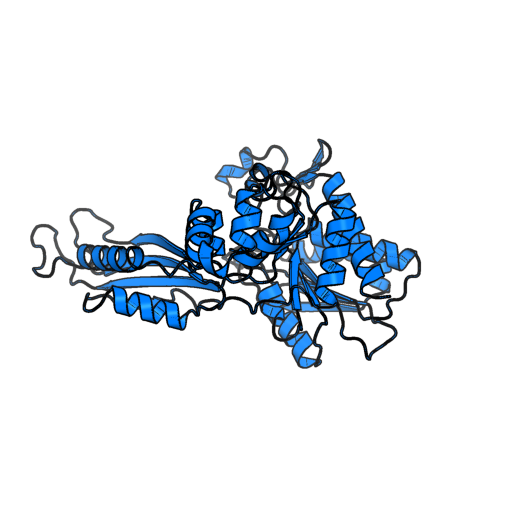Y A 1 321 ? 16.735 -13.466 -28.861 1.00 96.81 321 GLY A C 1
ATOM 2360 O O . GLY A 1 321 ? 17.079 -13.894 -27.760 1.00 96.81 321 GLY A O 1
ATOM 2361 N N . ASP A 1 322 ? 17.529 -13.497 -29.934 1.00 95.56 322 ASP A N 1
ATOM 2362 C CA . ASP A 1 322 ? 18.868 -14.106 -29.965 1.00 95.56 322 ASP A CA 1
ATOM 2363 C C . ASP A 1 322 ? 20.001 -13.141 -29.563 1.00 95.56 322 ASP A C 1
ATOM 2365 O O . ASP A 1 322 ? 21.182 -13.441 -29.763 1.00 95.56 322 ASP A O 1
ATOM 2369 N N . LEU A 1 323 ? 19.681 -11.959 -29.018 1.00 95.12 323 LEU A N 1
ATOM 2370 C CA . LEU A 1 323 ? 20.712 -11.051 -28.516 1.00 95.12 323 LEU A CA 1
ATOM 2371 C C . LEU A 1 323 ? 21.551 -11.753 -27.431 1.00 95.12 323 LEU A C 1
ATOM 2373 O O . LEU A 1 323 ? 20.993 -12.441 -26.574 1.00 95.12 323 LEU A O 1
ATOM 2377 N N . PRO A 1 324 ? 22.885 -11.558 -27.405 1.00 94.25 324 PRO A N 1
ATOM 2378 C CA . PRO A 1 324 ? 23.783 -12.245 -26.476 1.00 94.25 324 PRO A CA 1
ATOM 2379 C C . PRO A 1 324 ? 23.713 -11.634 -25.064 1.00 94.25 324 PRO A C 1
ATOM 2381 O O . PRO A 1 324 ? 24.669 -11.039 -24.562 1.00 94.25 324 PRO A O 1
ATOM 2384 N N . VAL A 1 325 ? 22.555 -11.767 -24.418 1.00 97.00 325 VAL A N 1
ATOM 2385 C CA . VAL A 1 325 ? 22.258 -11.249 -23.082 1.00 97.00 325 VAL A CA 1
ATOM 2386 C C . VAL A 1 325 ? 21.651 -12.329 -22.194 1.00 97.00 325 VAL A C 1
ATOM 2388 O O . VAL A 1 325 ? 20.935 -13.219 -22.643 1.00 97.00 325 VAL A O 1
ATOM 2391 N N . THR A 1 326 ? 21.914 -12.239 -20.896 1.00 97.94 326 THR A N 1
ATOM 2392 C CA . THR A 1 326 ? 21.275 -13.078 -19.880 1.00 97.94 326 THR A CA 1
ATOM 2393 C C . THR A 1 326 ? 20.297 -12.253 -19.065 1.00 97.94 326 THR A C 1
ATOM 2395 O O . THR A 1 326 ? 20.634 -11.147 -18.639 1.00 97.94 326 THR A O 1
ATOM 2398 N N . LEU A 1 327 ? 19.114 -12.808 -18.814 1.00 98.50 327 LEU A N 1
ATOM 2399 C CA . LEU A 1 327 ? 18.057 -12.190 -18.020 1.00 98.50 327 LEU A CA 1
ATOM 2400 C C . LEU A 1 327 ? 17.901 -12.954 -16.705 1.00 98.50 327 LEU A C 1
ATOM 2402 O O . LEU A 1 327 ? 17.753 -14.177 -16.708 1.00 98.50 327 LEU A O 1
ATOM 2406 N N . ALA A 1 328 ? 17.903 -12.234 -15.589 1.00 98.19 328 ALA A N 1
ATOM 2407 C CA . ALA A 1 328 ? 17.623 -12.792 -14.273 1.00 98.19 328 ALA A CA 1
ATOM 2408 C C . ALA A 1 328 ? 16.942 -11.750 -13.389 1.00 98.19 328 ALA A C 1
ATOM 2410 O O . ALA A 1 328 ? 17.198 -10.555 -13.518 1.00 98.19 328 ALA A O 1
ATOM 2411 N N . TRP A 1 329 ? 16.105 -12.192 -12.458 1.00 98.12 329 TRP A N 1
ATOM 2412 C CA . TRP A 1 329 ? 15.610 -11.303 -11.415 1.00 98.12 329 TRP A CA 1
ATOM 2413 C C . TRP A 1 329 ? 16.762 -10.887 -10.494 1.00 98.12 329 TRP A C 1
ATOM 2415 O O . TRP A 1 329 ? 17.563 -11.728 -10.087 1.00 98.12 329 TRP A O 1
ATOM 2425 N N . ASN A 1 330 ? 16.874 -9.591 -10.196 1.00 95.81 330 ASN A N 1
ATOM 2426 C CA . ASN A 1 330 ? 17.915 -9.064 -9.311 1.00 95.81 330 ASN A CA 1
ATOM 2427 C C . ASN A 1 330 ? 17.750 -9.592 -7.876 1.00 95.81 330 ASN A C 1
ATOM 2429 O O . ASN A 1 330 ? 18.723 -9.952 -7.223 1.00 95.81 330 ASN A O 1
ATOM 2433 N N . THR A 1 331 ? 16.499 -9.675 -7.433 1.00 92.50 331 THR A N 1
ATOM 2434 C CA . THR A 1 331 ? 16.014 -10.342 -6.219 1.00 92.50 331 THR A CA 1
ATOM 2435 C C . THR A 1 331 ? 14.716 -11.068 -6.574 1.00 92.50 331 THR A C 1
ATOM 2437 O O . THR A 1 331 ? 14.121 -10.726 -7.601 1.00 92.50 331 THR A O 1
ATOM 2440 N N . PRO A 1 332 ? 14.249 -12.048 -5.778 1.00 94.25 332 PRO A N 1
ATOM 2441 C CA . PRO A 1 332 ? 12.940 -12.653 -6.003 1.00 94.25 332 PRO A CA 1
ATOM 2442 C C . PRO A 1 332 ? 11.857 -11.571 -6.185 1.00 94.25 332 PRO A C 1
ATOM 2444 O O . PRO A 1 332 ? 11.801 -10.647 -5.370 1.00 94.25 332 PRO A O 1
ATOM 2447 N N . PRO A 1 333 ? 11.064 -11.620 -7.269 1.00 94.62 333 PRO A N 1
ATOM 2448 C CA . PRO A 1 333 ? 10.010 -10.645 -7.508 1.00 94.62 333 PRO A CA 1
ATOM 2449 C C . PRO A 1 333 ? 8.811 -10.908 -6.591 1.00 94.62 333 PRO A C 1
ATOM 2451 O O . PRO A 1 333 ? 8.562 -12.042 -6.182 1.00 94.62 333 PRO A O 1
ATOM 2454 N N . ASN A 1 334 ? 8.037 -9.859 -6.337 1.00 92.62 334 ASN A N 1
ATOM 2455 C CA . ASN A 1 334 ? 6.746 -9.935 -5.669 1.00 92.62 334 ASN A CA 1
ATOM 2456 C C . ASN A 1 334 ? 5.642 -9.994 -6.725 1.00 92.62 334 ASN A C 1
ATOM 2458 O O . ASN A 1 334 ? 5.579 -9.139 -7.613 1.00 92.62 334 ASN A O 1
ATOM 2462 N N . GLU A 1 335 ? 4.767 -10.989 -6.621 1.00 95.56 335 GLU A N 1
ATOM 2463 C CA . GLU A 1 335 ? 3.568 -11.068 -7.458 1.00 95.56 335 GLU A CA 1
ATOM 2464 C C . GLU A 1 335 ? 2.559 -9.973 -7.068 1.00 95.56 335 GLU A C 1
ATOM 2466 O O . GLU A 1 335 ? 2.554 -9.535 -5.913 1.00 95.56 335 GLU A O 1
ATOM 2471 N N . PRO A 1 336 ? 1.705 -9.508 -8.002 1.00 95.75 336 PRO A N 1
ATOM 2472 C CA . PRO A 1 336 ? 0.588 -8.638 -7.647 1.00 95.75 336 PRO A CA 1
ATOM 2473 C C . PRO A 1 336 ? -0.339 -9.325 -6.645 1.00 95.75 336 PRO A C 1
ATOM 2475 O O . PRO A 1 336 ? -0.507 -10.549 -6.670 1.00 95.75 336 PRO A O 1
ATOM 2478 N N . SER A 1 337 ? -0.980 -8.538 -5.780 1.00 96.06 337 SER A N 1
ATOM 2479 C CA . SER A 1 337 ? -1.961 -9.109 -4.861 1.00 96.06 337 SER A CA 1
ATOM 2480 C C . SER A 1 337 ? -3.191 -9.614 -5.625 1.00 96.06 337 SER A C 1
ATOM 2482 O O . SER A 1 337 ? -3.533 -9.077 -6.687 1.00 96.06 337 SER A O 1
ATOM 2484 N N . PRO A 1 338 ? -3.939 -10.580 -5.064 1.00 96.56 338 PRO A N 1
ATOM 2485 C CA . PRO A 1 338 ? -5.311 -10.821 -5.488 1.00 96.56 338 PRO A CA 1
ATOM 2486 C C . PRO A 1 338 ? -6.139 -9.529 -5.426 1.00 96.56 338 PRO A C 1
ATOM 2488 O O . PRO A 1 338 ? -5.852 -8.634 -4.625 1.00 96.56 338 PRO A O 1
ATOM 2491 N N . VAL A 1 339 ? -7.170 -9.445 -6.268 1.00 97.75 339 VAL A N 1
ATOM 2492 C CA . VAL A 1 339 ? -8.125 -8.331 -6.252 1.00 97.75 339 VAL A CA 1
ATOM 2493 C C . VAL A 1 339 ? -9.232 -8.636 -5.249 1.00 97.75 339 VAL A C 1
ATOM 2495 O O . VAL A 1 339 ? -9.997 -9.582 -5.435 1.00 97.75 339 VAL A O 1
ATOM 2498 N N . SER A 1 340 ? -9.311 -7.828 -4.196 1.00 98.31 340 SER A N 1
ATOM 2499 C CA . SER A 1 340 ? -10.364 -7.885 -3.182 1.00 98.31 340 SER A CA 1
ATOM 2500 C C . SER A 1 340 ? -11.711 -7.460 -3.755 1.00 98.31 340 SER A C 1
ATOM 2502 O O . SER A 1 340 ? -11.797 -6.617 -4.650 1.00 98.31 340 SER A O 1
ATOM 2504 N N . SER A 1 341 ? -12.792 -8.003 -3.204 1.00 97.69 341 SER A N 1
ATOM 2505 C CA . SER A 1 341 ? -14.146 -7.671 -3.630 1.00 97.69 341 SER A CA 1
ATOM 2506 C C . SER A 1 341 ? -14.498 -6.222 -3.298 1.00 97.69 341 SER A C 1
ATOM 2508 O O . SER A 1 341 ? -14.368 -5.791 -2.154 1.00 97.69 341 SER A O 1
ATOM 2510 N N . SER A 1 342 ? -15.053 -5.505 -4.276 1.00 96.94 342 SER A N 1
ATOM 2511 C CA . SER A 1 342 ? -15.684 -4.185 -4.123 1.00 96.94 342 SER A CA 1
ATOM 2512 C C . SER A 1 342 ? -17.203 -4.278 -3.879 1.00 96.94 342 SER A C 1
ATOM 2514 O O . SER A 1 342 ? -17.962 -3.340 -4.119 1.00 96.94 342 SER A O 1
ATOM 2516 N N . SER A 1 343 ? -17.688 -5.435 -3.405 1.00 96.88 343 SER A N 1
ATOM 2517 C CA . SER A 1 343 ? -19.115 -5.674 -3.116 1.00 96.88 343 SER A CA 1
ATOM 2518 C C . SER A 1 343 ? -19.387 -6.503 -1.854 1.00 96.88 343 SER A C 1
ATOM 2520 O O . SER A 1 343 ? -20.552 -6.652 -1.453 1.00 96.88 343 SER A O 1
ATOM 2522 N N . SER A 1 344 ? -18.338 -7.030 -1.213 1.00 98.12 344 SER A N 1
ATOM 2523 C CA . SER A 1 344 ? -18.446 -7.819 0.012 1.00 98.12 344 SER A CA 1
ATOM 2524 C C . SER A 1 344 ? -18.964 -6.983 1.187 1.00 98.12 344 SER A C 1
ATOM 2526 O O . SER A 1 344 ? -19.088 -5.757 1.121 1.00 98.12 344 SER A O 1
ATOM 2528 N N . TRP A 1 345 ? -19.312 -7.653 2.288 1.00 97.94 345 TRP A N 1
ATOM 2529 C CA . TRP A 1 345 ? -19.668 -6.954 3.522 1.00 97.94 345 TRP A CA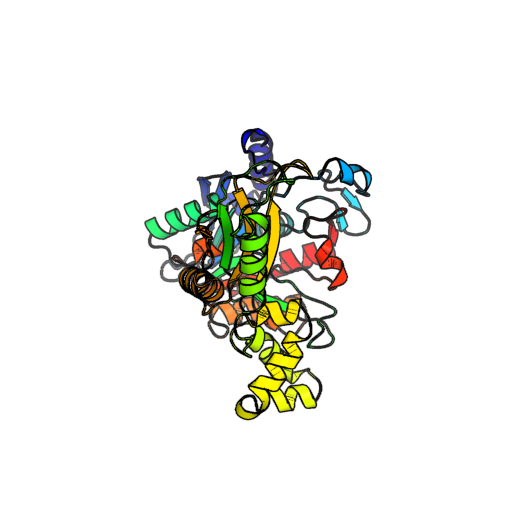 1
ATOM 2530 C C . TRP A 1 345 ? -18.505 -6.090 4.030 1.00 97.94 345 TRP A C 1
ATOM 2532 O O . TRP A 1 345 ? -18.743 -4.937 4.381 1.00 97.94 345 TRP A O 1
ATOM 2542 N N . GLY A 1 346 ? -17.268 -6.607 3.986 1.00 98.12 346 GLY A N 1
ATOM 2543 C CA . GLY A 1 346 ? -16.064 -5.865 4.365 1.00 98.12 346 GLY A CA 1
ATOM 2544 C C . GLY A 1 346 ? -15.940 -4.563 3.580 1.00 98.12 346 GLY A C 1
ATOM 2545 O O . GLY A 1 346 ? -15.920 -3.493 4.185 1.00 98.12 346 GLY A O 1
ATOM 2546 N N . TRP A 1 347 ? -16.008 -4.635 2.245 1.00 98.44 347 TRP A N 1
ATOM 2547 C CA . TRP A 1 347 ? -16.011 -3.446 1.388 1.00 98.44 347 TRP A CA 1
ATOM 2548 C C . TRP A 1 347 ? -17.079 -2.437 1.794 1.00 98.44 347 TRP A C 1
ATOM 2550 O O . TRP A 1 347 ? -16.777 -1.264 1.984 1.00 98.44 347 TRP A O 1
ATOM 2560 N N . LYS A 1 348 ? -18.333 -2.881 1.949 1.00 98.44 348 LYS A N 1
ATOM 2561 C CA . LYS A 1 348 ? -19.452 -1.988 2.285 1.00 98.44 348 LYS A CA 1
ATOM 2562 C C . LYS A 1 348 ? -19.212 -1.250 3.598 1.00 98.44 348 LYS A C 1
ATOM 2564 O O . LYS A 1 348 ? -19.543 -0.073 3.685 1.00 98.44 348 LYS A O 1
ATOM 2569 N N . VAL A 1 349 ? -18.635 -1.919 4.595 1.00 98.31 349 VAL A N 1
ATOM 2570 C CA . VAL A 1 349 ? -18.317 -1.312 5.892 1.00 98.31 349 VAL A CA 1
ATOM 2571 C C . VAL A 1 349 ? -17.170 -0.307 5.770 1.00 98.31 349 VAL A C 1
ATOM 2573 O O . VAL A 1 349 ? -17.312 0.815 6.259 1.00 98.31 349 VAL A O 1
ATOM 2576 N N . VAL A 1 350 ? -16.074 -0.653 5.086 1.00 98.62 350 VAL A N 1
ATOM 2577 C CA . VAL A 1 350 ? -14.942 0.273 4.898 1.00 98.62 350 VAL A CA 1
ATOM 2578 C C . VAL A 1 350 ? -15.371 1.478 4.058 1.00 98.62 350 VAL A C 1
ATOM 2580 O O . VAL A 1 350 ? -15.192 2.614 4.487 1.00 98.62 350 VAL A O 1
ATOM 2583 N N . ALA A 1 351 ? -16.016 1.245 2.914 1.00 98.44 351 ALA A N 1
ATOM 2584 C CA . ALA A 1 351 ? -16.478 2.290 2.009 1.00 98.44 351 ALA A CA 1
ATOM 2585 C C . ALA A 1 351 ? -17.503 3.219 2.671 1.00 98.44 351 ALA A C 1
ATOM 2587 O O . ALA A 1 351 ? -17.346 4.434 2.616 1.00 98.44 351 ALA A O 1
ATOM 2588 N N . ALA A 1 352 ? -18.521 2.686 3.359 1.00 98.31 352 ALA A N 1
ATOM 2589 C CA . ALA A 1 352 ? -19.487 3.529 4.065 1.00 98.31 352 ALA A CA 1
ATOM 2590 C C . ALA A 1 352 ? -18.812 4.390 5.145 1.00 98.31 352 ALA A C 1
ATOM 2592 O O . ALA A 1 352 ? -19.147 5.565 5.291 1.00 98.31 352 ALA A O 1
ATOM 2593 N N . THR A 1 353 ? -17.838 3.830 5.870 1.00 98.50 353 THR A N 1
ATOM 2594 C CA . THR A 1 353 ? -17.093 4.571 6.898 1.00 98.50 353 THR A CA 1
ATOM 2595 C C . THR A 1 353 ? -16.231 5.668 6.276 1.00 98.50 353 THR A C 1
ATOM 2597 O O . THR A 1 353 ? -16.296 6.815 6.720 1.00 98.50 353 THR A O 1
ATOM 2600 N N . ALA A 1 354 ? -15.485 5.341 5.217 1.00 98.25 354 ALA A N 1
ATOM 2601 C CA . ALA A 1 354 ? -14.640 6.279 4.487 1.00 98.25 354 ALA A CA 1
ATOM 2602 C C . ALA A 1 354 ? -15.468 7.438 3.921 1.00 98.25 354 ALA A C 1
ATOM 2604 O O . ALA A 1 354 ? -15.175 8.595 4.205 1.00 98.25 354 ALA A O 1
ATOM 2605 N N . GLY A 1 355 ? -16.560 7.137 3.213 1.00 97.44 355 GLY A N 1
ATOM 2606 C CA . GLY A 1 355 ? -17.449 8.149 2.643 1.00 97.44 355 GLY A CA 1
ATOM 2607 C C . GLY A 1 355 ? -18.118 9.028 3.702 1.00 97.44 355 GLY A C 1
ATOM 2608 O O . GLY A 1 355 ? -18.242 10.234 3.506 1.00 97.44 355 GLY A O 1
ATOM 2609 N N . ALA A 1 356 ? -18.498 8.464 4.855 1.00 97.69 356 ALA A N 1
ATOM 2610 C CA . ALA A 1 356 ? -19.117 9.223 5.942 1.00 97.69 356 ALA A CA 1
ATOM 2611 C C . ALA A 1 356 ? -18.141 10.159 6.673 1.00 97.69 356 ALA A C 1
ATOM 2613 O O . ALA A 1 356 ? -18.557 11.220 7.138 1.00 97.69 356 ALA A O 1
ATOM 2614 N N . VAL A 1 357 ? -16.871 9.769 6.822 1.00 97.62 357 VAL A N 1
ATOM 2615 C CA . VAL A 1 357 ? -15.843 10.613 7.457 1.00 97.62 357 VAL A CA 1
ATOM 2616 C C . VAL A 1 357 ? -15.312 11.650 6.474 1.00 97.62 357 VAL A C 1
ATOM 2618 O O . VAL A 1 357 ? -15.265 12.832 6.806 1.00 97.62 357 VAL A O 1
ATOM 2621 N N . ALA A 1 358 ? -14.992 11.230 5.249 1.00 96.12 358 ALA A N 1
ATOM 2622 C CA . ALA A 1 358 ? -14.504 12.114 4.197 1.00 96.12 358 ALA A CA 1
ATOM 2623 C C . ALA A 1 358 ? -15.592 13.052 3.655 1.00 96.12 358 ALA A C 1
ATOM 2625 O O . ALA A 1 358 ? -15.267 14.068 3.050 1.00 96.12 358 ALA A O 1
ATOM 2626 N N . GLN A 1 359 ? -16.877 12.722 3.842 1.00 95.62 359 GLN A N 1
ATOM 2627 C CA . GLN A 1 359 ? -18.012 13.404 3.203 1.00 95.62 359 GLN A CA 1
ATOM 2628 C C . GLN A 1 359 ? -17.828 13.483 1.679 1.00 95.62 359 GLN A C 1
ATOM 2630 O O . GLN A 1 359 ? -17.939 14.548 1.073 1.00 95.62 359 GLN A O 1
ATOM 2635 N N . ALA A 1 360 ? -17.476 12.347 1.075 1.00 95.00 360 ALA A N 1
ATOM 2636 C CA . ALA A 1 360 ? -17.089 12.247 -0.327 1.00 95.00 360 ALA A CA 1
ATOM 2637 C C . ALA A 1 360 ? -17.553 10.917 -0.947 1.00 95.00 360 ALA A C 1
ATOM 2639 O O . ALA A 1 360 ? -17.696 9.926 -0.220 1.00 95.00 360 ALA A O 1
ATOM 2640 N N . PRO A 1 361 ? -17.752 10.860 -2.278 1.00 95.00 361 PRO A N 1
ATOM 2641 C CA . PRO A 1 361 ? -17.863 9.604 -3.009 1.00 95.00 361 PRO A CA 1
ATOM 2642 C C . PRO A 1 361 ? -16.664 8.689 -2.753 1.00 95.00 361 PRO A C 1
ATOM 2644 O O . PRO A 1 361 ? -15.548 9.151 -2.504 1.00 95.00 361 PRO A O 1
ATOM 2647 N N . VAL A 1 362 ? -16.904 7.382 -2.846 1.00 97.00 362 VAL A N 1
ATOM 2648 C CA . VAL A 1 362 ? -15.890 6.350 -2.619 1.00 97.00 362 VAL A CA 1
ATOM 2649 C C . VAL A 1 362 ? -15.670 5.566 -3.899 1.00 97.00 362 VAL A C 1
ATOM 2651 O O . VAL A 1 362 ? -16.636 5.137 -4.532 1.00 97.00 362 VAL A O 1
ATOM 2654 N N . ALA A 1 363 ? -14.410 5.332 -4.252 1.00 97.25 363 ALA A N 1
ATOM 2655 C CA . ALA A 1 363 ? -14.047 4.548 -5.424 1.00 97.25 363 ALA A CA 1
ATOM 2656 C C . ALA A 1 363 ? -13.007 3.468 -5.080 1.00 97.25 363 ALA A C 1
ATOM 2658 O O . ALA A 1 363 ? -12.035 3.766 -4.381 1.00 97.25 363 ALA A O 1
ATOM 2659 N N . PRO A 1 364 ? -13.167 2.221 -5.565 1.00 97.69 364 PRO A N 1
ATOM 2660 C CA . PRO A 1 364 ? -12.086 1.242 -5.540 1.00 97.69 364 PRO A CA 1
ATOM 2661 C C . PRO A 1 364 ? -10.984 1.670 -6.511 1.00 97.69 364 PRO A C 1
ATOM 2663 O O . PRO A 1 364 ? -11.274 2.312 -7.517 1.00 97.69 364 PRO A O 1
ATOM 2666 N N . SER A 1 365 ? -9.733 1.307 -6.246 1.00 96.56 365 SER A N 1
ATOM 2667 C CA . SER A 1 365 ? -8.626 1.538 -7.179 1.00 96.56 365 SER A CA 1
ATOM 2668 C C . SER A 1 365 ? -7.463 0.567 -6.949 1.00 96.56 365 SER A C 1
ATOM 2670 O O . SER A 1 365 ? -7.536 -0.344 -6.122 1.00 96.56 365 SER A O 1
ATOM 2672 N N . LEU A 1 366 ? -6.393 0.744 -7.721 1.00 96.56 366 LEU A N 1
ATOM 2673 C CA . LEU A 1 366 ? -5.160 -0.032 -7.659 1.00 96.56 366 LEU A CA 1
ATOM 2674 C C . LEU A 1 366 ? -4.072 0.765 -6.936 1.00 96.56 366 LEU A C 1
ATOM 2676 O O . LEU A 1 366 ? -3.748 1.878 -7.346 1.00 96.56 366 LEU A O 1
ATOM 2680 N N . VAL A 1 367 ? -3.446 0.166 -5.926 1.00 95.81 367 VAL A N 1
ATOM 2681 C CA . VAL A 1 367 ? -2.197 0.691 -5.366 1.00 95.81 367 VAL A CA 1
ATOM 2682 C C . VAL A 1 367 ? -1.053 0.322 -6.307 1.00 95.81 367 VAL A C 1
ATOM 2684 O O . VAL A 1 367 ? -0.821 -0.848 -6.604 1.00 95.81 367 VAL A O 1
ATOM 2687 N N . THR A 1 368 ? -0.343 1.319 -6.831 1.00 91.12 368 THR A N 1
ATOM 2688 C CA . THR A 1 368 ? 0.770 1.097 -7.772 1.00 91.12 368 THR A CA 1
ATOM 2689 C C . THR A 1 368 ? 2.102 0.797 -7.079 1.00 91.12 368 THR A C 1
ATOM 2691 O O . THR A 1 368 ? 3.039 0.330 -7.732 1.00 91.12 368 THR A O 1
ATOM 2694 N N . ALA A 1 369 ? 2.180 1.077 -5.776 1.00 85.25 369 ALA A N 1
ATOM 2695 C CA . ALA A 1 369 ? 3.252 0.677 -4.869 1.00 85.25 369 ALA A CA 1
ATOM 2696 C C . ALA A 1 369 ? 2.901 -0.660 -4.184 1.00 85.25 369 ALA A C 1
ATOM 2698 O O . ALA A 1 369 ? 2.060 -1.398 -4.694 1.00 85.25 369 ALA A O 1
ATOM 2699 N N . GLY A 1 370 ? 3.550 -0.988 -3.068 1.00 86.12 370 GLY A N 1
ATOM 2700 C CA . GLY A 1 370 ? 3.184 -2.147 -2.258 1.00 86.12 370 GLY A CA 1
ATOM 2701 C C . GLY A 1 370 ? 3.234 -1.810 -0.776 1.00 86.12 370 GLY A C 1
ATOM 2702 O O . GLY A 1 370 ? 3.916 -0.860 -0.426 1.00 86.12 370 GLY A O 1
ATOM 2703 N N . THR A 1 371 ? 2.507 -2.589 0.021 1.00 92.75 371 THR A N 1
ATOM 2704 C CA . THR A 1 371 ? 2.305 -2.394 1.471 1.00 92.75 371 THR A CA 1
ATOM 2705 C C . THR A 1 371 ? 2.536 -3.713 2.208 1.00 92.75 371 THR A C 1
ATOM 2707 O O . THR A 1 371 ? 2.597 -4.777 1.575 1.00 92.75 371 THR A O 1
ATOM 2710 N N . ASP A 1 372 ? 2.596 -3.697 3.537 1.00 94.25 372 ASP A N 1
ATOM 2711 C CA . ASP A 1 372 ? 2.731 -4.913 4.345 1.00 94.25 372 ASP A CA 1
ATOM 2712 C C . ASP A 1 372 ? 1.511 -5.851 4.240 1.00 94.25 372 ASP A C 1
ATOM 2714 O O . ASP A 1 372 ? 1.640 -7.081 4.307 1.00 94.25 372 ASP A O 1
ATOM 2718 N N . SER A 1 373 ? 0.313 -5.324 3.972 1.00 95.69 373 SER A N 1
ATOM 2719 C CA . SER A 1 373 ? -0.904 -6.136 3.839 1.00 95.69 373 SER A CA 1
ATOM 2720 C C . SER A 1 373 ? -0.863 -7.206 2.748 1.00 95.69 373 SER A C 1
ATOM 2722 O O . SER A 1 373 ? -1.629 -8.177 2.810 1.00 95.69 373 SER A O 1
ATOM 2724 N N . ARG A 1 374 ? 0.059 -7.115 1.777 1.00 93.44 374 ARG A N 1
ATOM 2725 C CA . ARG A 1 374 ? 0.288 -8.181 0.784 1.00 93.44 374 ARG A CA 1
ATOM 2726 C C . ARG A 1 374 ? 0.584 -9.533 1.430 1.00 93.44 374 ARG A C 1
ATOM 2728 O O . ARG A 1 374 ? 0.141 -10.565 0.919 1.00 93.44 374 ARG A O 1
ATOM 2735 N N . PHE A 1 375 ? 1.271 -9.534 2.575 1.00 96.31 375 PHE A N 1
ATOM 2736 C CA . PHE A 1 375 ? 1.634 -10.753 3.294 1.00 96.31 375 PHE A CA 1
ATOM 2737 C C . PHE A 1 375 ? 0.432 -11.416 3.971 1.00 96.31 375 PHE A C 1
ATOM 2739 O O . PHE A 1 375 ? 0.437 -12.631 4.165 1.00 96.31 375 PHE A O 1
ATOM 2746 N N . LEU A 1 376 ? -0.616 -10.650 4.289 1.00 97.69 376 LEU A N 1
ATOM 2747 C CA . LEU A 1 376 ? -1.818 -11.157 4.951 1.00 97.69 376 LEU A CA 1
ATOM 2748 C C . LEU A 1 376 ? -2.863 -11.708 3.970 1.00 97.69 376 LEU A C 1
ATOM 2750 O O . LEU A 1 376 ? -3.835 -12.323 4.406 1.00 97.69 376 LEU A O 1
ATOM 2754 N N . THR A 1 377 ? -2.655 -11.574 2.656 1.00 96.19 377 THR A N 1
ATOM 2755 C CA . THR A 1 377 ? -3.562 -12.125 1.630 1.00 96.19 377 THR A CA 1
ATOM 2756 C C . THR A 1 377 ? -3.904 -13.617 1.810 1.00 96.19 377 THR A C 1
ATOM 2758 O O . THR A 1 377 ? -5.061 -13.967 1.589 1.00 96.19 377 THR A O 1
ATOM 2761 N N . PRO A 1 378 ? -3.009 -14.521 2.277 1.00 96.50 378 PRO A N 1
ATOM 2762 C CA . PRO A 1 378 ? -3.358 -15.932 2.482 1.00 96.50 378 PRO A CA 1
ATOM 2763 C C . PRO A 1 378 ? -4.210 -16.199 3.732 1.00 96.50 378 PRO A C 1
ATOM 2765 O O . PRO A 1 378 ? -4.651 -17.330 3.931 1.00 96.50 378 PRO A O 1
ATOM 2768 N N . VAL A 1 379 ? -4.380 -15.200 4.604 1.00 98.06 379 VAL A N 1
ATOM 2769 C CA . VAL A 1 379 ? -5.112 -15.284 5.880 1.00 98.06 379 VAL A CA 1
ATOM 2770 C C . VAL A 1 379 ? -6.228 -14.243 5.964 1.00 98.06 379 VAL A C 1
ATOM 2772 O O . VAL A 1 379 ? -6.678 -13.893 7.053 1.00 98.06 379 VAL A O 1
ATOM 2775 N N . ALA A 1 380 ? -6.697 -13.751 4.822 1.00 98.38 380 ALA A N 1
ATOM 2776 C CA . ALA A 1 380 ? -7.776 -12.783 4.730 1.00 98.38 380 ALA A CA 1
ATOM 2777 C C . ALA A 1 380 ? -8.676 -13.107 3.541 1.00 98.38 380 ALA A C 1
ATOM 2779 O O . ALA A 1 380 ? -8.217 -13.577 2.503 1.00 98.38 380 ALA A O 1
ATOM 2780 N N . LYS A 1 381 ? -9.971 -12.841 3.694 1.00 98.19 381 LYS A N 1
ATOM 2781 C CA . LYS A 1 381 ? -10.930 -12.934 2.593 1.00 98.19 381 LYS A CA 1
ATOM 2782 C C . LYS A 1 381 ? -10.793 -11.757 1.627 1.00 98.19 381 LYS A C 1
ATOM 2784 O O . LYS A 1 381 ? -10.786 -11.967 0.421 1.00 98.19 381 LYS A O 1
ATOM 2789 N N . ASP A 1 382 ? -10.680 -10.549 2.171 1.00 98.62 382 ASP A N 1
ATOM 2790 C CA . ASP A 1 382 ? -10.464 -9.308 1.430 1.00 98.62 382 ASP A CA 1
ATOM 2791 C C . ASP A 1 382 ? -9.348 -8.490 2.111 1.00 98.62 382 ASP A C 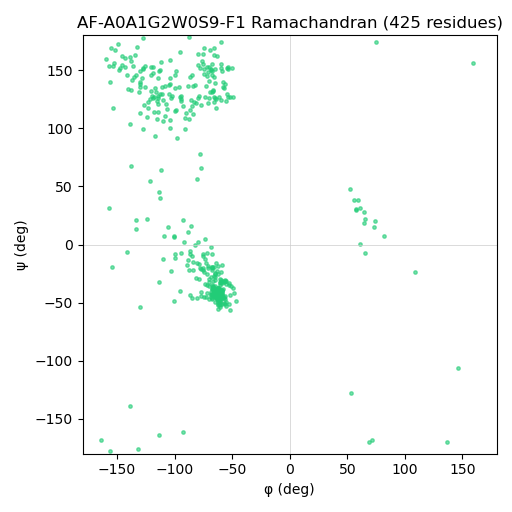1
ATOM 2793 O O . ASP A 1 382 ? -9.211 -8.495 3.335 1.00 98.62 382 ASP A O 1
ATOM 2797 N N . VAL A 1 383 ? -8.550 -7.771 1.326 1.00 98.62 383 VAL A N 1
ATOM 2798 C CA . VAL A 1 383 ? -7.500 -6.853 1.796 1.00 98.62 383 VAL A CA 1
ATOM 2799 C C . VAL A 1 383 ? -7.698 -5.480 1.156 1.00 98.62 383 VAL A C 1
ATOM 2801 O O . VAL A 1 383 ? -7.649 -5.354 -0.072 1.00 98.62 383 VAL A O 1
ATOM 2804 N N . TYR A 1 384 ? -7.902 -4.457 1.980 1.00 98.75 384 TYR A N 1
ATOM 2805 C CA . TYR A 1 384 ? -8.115 -3.072 1.567 1.00 98.75 384 TYR A CA 1
ATOM 2806 C C . TYR A 1 384 ? -6.960 -2.177 2.014 1.00 98.75 384 TYR A C 1
ATOM 2808 O O . TYR A 1 384 ? -6.346 -2.424 3.047 1.00 98.75 384 TYR A O 1
ATOM 2816 N N . ARG A 1 385 ? -6.687 -1.132 1.230 1.00 98.06 385 ARG A N 1
ATOM 2817 C CA . ARG A 1 385 ? -5.589 -0.178 1.440 1.00 98.06 385 ARG A CA 1
ATOM 2818 C C . ARG A 1 385 ? -6.130 1.239 1.420 1.00 98.06 385 ARG A C 1
ATOM 2820 O O . ARG A 1 385 ? -6.443 1.759 0.344 1.00 98.06 385 ARG A O 1
ATOM 2827 N N . PHE A 1 386 ? -6.333 1.814 2.595 1.00 97.88 386 PHE A N 1
ATOM 2828 C CA . PHE A 1 386 ? -6.905 3.143 2.738 1.00 97.88 386 PHE A CA 1
ATOM 2829 C C . PHE A 1 386 ? -6.450 3.805 4.031 1.00 97.88 386 PHE A C 1
ATOM 2831 O O . PHE A 1 386 ? -6.812 3.377 5.126 1.00 97.88 386 PHE A O 1
ATOM 2838 N N . GLN A 1 387 ? -5.740 4.912 3.870 1.00 95.75 387 GLN A N 1
ATOM 2839 C CA . GLN A 1 387 ? -5.382 5.818 4.936 1.00 95.75 387 GLN A CA 1
ATOM 2840 C C . GLN A 1 387 ? -6.419 6.958 5.007 1.00 95.75 387 GLN A C 1
ATOM 2842 O O . GLN A 1 387 ? -6.641 7.658 4.015 1.00 95.75 387 GLN A O 1
ATOM 2847 N N . PRO A 1 388 ? -7.082 7.180 6.156 1.00 94.19 388 PRO A N 1
ATOM 2848 C CA . PRO A 1 388 ? -8.178 8.147 6.297 1.00 94.19 388 PRO A CA 1
ATOM 2849 C C . PRO A 1 388 ? -7.675 9.593 6.471 1.00 94.19 388 PRO A C 1
ATOM 2851 O O . PRO A 1 388 ? -8.005 10.279 7.440 1.00 94.19 388 PRO A O 1
ATOM 2854 N N . VAL A 1 389 ? -6.872 10.047 5.516 1.00 95.06 389 VAL A N 1
ATOM 2855 C CA . VAL A 1 389 ? -6.257 11.376 5.440 1.00 95.06 389 VAL A CA 1
ATOM 2856 C C . VAL A 1 389 ? -6.693 12.072 4.158 1.00 95.06 389 VAL A C 1
ATOM 2858 O O . VAL A 1 389 ? -6.922 11.421 3.139 1.00 95.06 389 VAL A O 1
ATOM 2861 N N . GLU A 1 390 ? -6.844 13.393 4.220 1.00 94.94 390 GLU A N 1
ATOM 2862 C CA . GLU A 1 390 ? -7.179 14.227 3.067 1.00 94.94 390 GLU A CA 1
ATOM 2863 C C . GLU A 1 390 ? -5.947 14.992 2.586 1.00 94.94 390 GLU A C 1
ATOM 2865 O O . GLU A 1 390 ? -5.292 15.669 3.384 1.00 94.94 390 GLU A O 1
ATOM 2870 N N . PHE A 1 391 ? -5.680 14.910 1.283 1.00 90.75 391 PHE A N 1
ATOM 2871 C CA . PHE A 1 391 ? -4.604 15.630 0.608 1.00 90.75 391 PHE A CA 1
ATOM 2872 C C . PHE A 1 391 ? -5.090 16.229 -0.707 1.00 90.75 391 PHE A C 1
ATOM 2874 O O . PHE A 1 391 ? -5.994 15.685 -1.356 1.00 90.75 391 PHE A O 1
ATOM 2881 N N . ASP A 1 392 ? -4.434 17.303 -1.132 1.00 92.06 392 ASP A N 1
ATOM 2882 C CA . ASP A 1 392 ? -4.405 17.659 -2.545 1.00 92.06 392 ASP A CA 1
ATOM 2883 C C . ASP A 1 392 ? -3.351 16.779 -3.241 1.00 92.06 392 ASP A C 1
ATOM 2885 O O . ASP A 1 392 ? -2.391 16.312 -2.619 1.00 92.06 392 ASP A O 1
ATOM 2889 N N . LEU A 1 393 ? -3.484 16.530 -4.545 1.00 86.00 393 LEU A N 1
ATOM 2890 C CA . LEU A 1 393 ? -2.520 15.709 -5.291 1.00 86.00 393 LEU A CA 1
ATOM 2891 C C . LEU A 1 393 ? -1.086 16.239 -5.185 1.00 86.00 393 LEU A C 1
ATOM 2893 O O . LEU A 1 393 ? -0.131 15.461 -5.208 1.00 86.00 393 LEU A O 1
ATOM 2897 N N . ALA A 1 394 ? -0.943 17.558 -5.063 1.00 87.50 394 ALA A N 1
ATOM 2898 C CA . ALA A 1 394 ? 0.339 18.214 -4.872 1.00 87.50 394 ALA A CA 1
ATOM 2899 C C . ALA A 1 394 ? 0.978 17.909 -3.509 1.00 87.50 394 ALA A C 1
ATOM 2901 O O . ALA A 1 394 ? 2.185 18.072 -3.386 1.00 87.50 394 ALA A O 1
ATOM 2902 N N . ASP A 1 395 ? 0.234 17.445 -2.507 1.00 87.31 395 ASP A N 1
ATOM 2903 C CA . ASP A 1 395 ? 0.794 17.173 -1.181 1.00 87.31 395 ASP A CA 1
ATOM 2904 C C . ASP A 1 395 ? 1.329 15.741 -1.062 1.00 87.31 395 ASP A C 1
ATOM 2906 O O . ASP A 1 395 ? 2.175 15.471 -0.219 1.00 87.31 395 ASP A O 1
ATOM 2910 N N . VAL A 1 396 ? 0.930 14.820 -1.950 1.00 84.31 396 VAL A N 1
ATOM 2911 C CA . VAL A 1 396 ? 1.352 13.401 -1.915 1.00 84.31 396 VAL A CA 1
ATOM 2912 C C . VAL A 1 396 ? 2.878 13.239 -1.947 1.00 84.31 396 VAL A C 1
ATOM 2914 O O . VAL A 1 396 ? 3.423 12.316 -1.349 1.00 84.31 396 VAL A O 1
ATOM 2917 N N . GLN A 1 397 ? 3.589 14.162 -2.596 1.00 84.31 397 GLN A N 1
ATOM 2918 C CA . GLN A 1 397 ? 5.055 14.168 -2.679 1.00 84.31 397 GLN A CA 1
ATOM 2919 C C . GLN A 1 397 ? 5.773 14.429 -1.341 1.00 84.31 397 GLN A C 1
ATOM 2921 O O . GLN A 1 397 ? 6.994 14.292 -1.278 1.00 84.31 397 GLN A O 1
ATOM 2926 N N . MET A 1 398 ? 5.052 14.790 -0.271 1.00 87.62 398 MET A N 1
ATOM 2927 C CA . MET A 1 398 ? 5.635 14.883 1.072 1.00 87.62 398 MET A CA 1
ATOM 2928 C C . MET A 1 398 ? 5.882 13.510 1.714 1.00 87.62 398 MET A C 1
ATOM 2930 O O . MET A 1 398 ? 6.694 13.415 2.634 1.00 87.62 398 MET A O 1
ATOM 2934 N N . ILE A 1 399 ? 5.218 12.450 1.237 1.00 87.75 399 ILE A N 1
ATOM 2935 C CA . ILE A 1 399 ? 5.469 11.075 1.685 1.00 87.75 399 ILE A CA 1
ATOM 2936 C C . ILE A 1 399 ? 6.893 10.701 1.270 1.00 87.75 399 ILE A C 1
ATOM 2938 O O . ILE A 1 399 ? 7.284 10.898 0.119 1.00 87.75 399 ILE A O 1
ATOM 2942 N N . HIS A 1 400 ? 7.698 10.259 2.240 1.00 87.62 400 HIS A N 1
ATOM 2943 C CA . HIS A 1 400 ? 9.156 10.062 2.128 1.00 87.62 400 HIS A CA 1
ATOM 2944 C C . HIS A 1 400 ? 9.958 11.340 1.811 1.00 87.62 400 HIS A C 1
ATOM 2946 O O . HIS A 1 400 ? 11.189 11.318 1.782 1.00 87.62 400 HIS A O 1
ATOM 2952 N N . GLY A 1 401 ? 9.294 12.486 1.670 1.00 90.19 401 GLY A N 1
ATOM 2953 C CA . GLY A 1 401 ? 9.889 13.782 1.366 1.00 90.19 401 GLY A CA 1
ATOM 2954 C C . GLY A 1 401 ? 10.341 14.566 2.597 1.00 90.19 401 GLY A C 1
ATOM 2955 O O . GLY A 1 401 ? 10.199 14.130 3.744 1.00 90.19 401 GLY A O 1
ATOM 2956 N N . VAL A 1 402 ? 10.911 15.742 2.331 1.00 91.88 402 VAL A N 1
ATOM 2957 C CA . VAL A 1 402 ? 11.229 16.765 3.336 1.00 91.88 402 VAL A CA 1
ATOM 2958 C C . VAL A 1 402 ? 9.922 17.383 3.831 1.00 91.88 402 VAL A C 1
ATOM 2960 O O . VAL A 1 402 ? 8.989 17.532 3.044 1.00 91.88 402 VAL A O 1
ATOM 2963 N N . ASN A 1 403 ? 9.872 17.816 5.094 1.00 94.06 403 ASN A N 1
ATOM 2964 C CA . ASN A 1 403 ? 8.718 18.527 5.654 1.00 94.06 403 ASN A CA 1
ATOM 2965 C C . ASN A 1 403 ? 7.433 17.685 5.718 1.00 94.06 403 ASN A C 1
ATOM 2967 O O . ASN A 1 403 ? 6.333 18.238 5.706 1.00 94.06 403 ASN A O 1
ATOM 2971 N N . GLU A 1 404 ? 7.566 16.360 5.828 1.00 96.12 404 GLU A N 1
ATOM 2972 C CA . GLU A 1 404 ? 6.440 15.476 6.131 1.00 96.12 404 GLU A CA 1
ATOM 2973 C C . GLU A 1 404 ? 5.744 15.933 7.425 1.00 96.12 404 GLU A C 1
ATOM 2975 O O . GLU A 1 404 ? 6.387 16.188 8.452 1.00 96.12 404 GLU A O 1
ATOM 2980 N N . HIS A 1 405 ? 4.424 16.073 7.361 1.00 96.06 405 HIS A N 1
ATOM 2981 C CA . HIS A 1 405 ? 3.595 16.492 8.482 1.00 96.06 405 HIS A CA 1
ATOM 2982 C C . HIS A 1 405 ? 2.157 16.031 8.277 1.00 96.06 405 HIS A C 1
ATOM 2984 O O . HIS A 1 405 ? 1.696 15.913 7.150 1.00 96.06 405 HIS A O 1
ATOM 2990 N N . ILE A 1 406 ? 1.418 15.844 9.367 1.00 96.25 406 ILE A N 1
ATOM 2991 C CA . ILE A 1 406 ? -0.020 15.566 9.323 1.00 96.25 406 ILE A CA 1
ATOM 2992 C C . ILE A 1 406 ? -0.785 16.700 9.997 1.00 96.25 406 ILE A C 1
ATOM 2994 O O . ILE A 1 406 ? -0.447 17.129 11.101 1.00 96.25 406 ILE A O 1
ATOM 2998 N N . THR A 1 407 ? -1.827 17.213 9.346 1.00 96.88 407 THR A N 1
ATOM 2999 C CA . THR A 1 407 ? -2.668 18.255 9.950 1.00 96.88 407 THR A CA 1
ATOM 3000 C C . THR A 1 407 ? -3.449 17.694 11.140 1.00 96.88 407 THR A C 1
ATOM 3002 O O . THR A 1 407 ? -3.838 16.523 11.150 1.00 96.88 407 THR A O 1
ATOM 3005 N N . LEU A 1 408 ? -3.745 18.532 12.137 1.00 97.06 408 LEU A N 1
ATOM 3006 C CA . LEU A 1 408 ? -4.558 18.110 13.285 1.00 97.06 408 LEU A CA 1
ATOM 3007 C C . LEU A 1 408 ? -5.963 17.660 12.852 1.00 97.06 408 LEU A C 1
ATOM 3009 O O . LEU A 1 408 ? -6.516 16.726 13.426 1.00 97.06 408 LEU A O 1
ATOM 3013 N N . GLY A 1 409 ? -6.510 18.266 11.792 1.00 97.06 409 GLY A N 1
ATOM 3014 C CA . GLY A 1 409 ? -7.784 17.845 11.205 1.00 97.06 409 GLY A CA 1
ATOM 3015 C C . GLY A 1 409 ? -7.727 16.456 10.559 1.00 97.06 409 GLY A C 1
ATOM 3016 O O . GLY A 1 409 ? -8.687 15.696 10.673 1.00 97.06 409 GLY A O 1
ATOM 3017 N N . ASN A 1 410 ? -6.610 16.094 9.916 1.00 96.88 410 ASN A N 1
ATOM 3018 C CA . ASN A 1 410 ? -6.411 14.740 9.392 1.00 96.88 410 ASN A CA 1
ATOM 3019 C C . ASN A 1 410 ? -6.254 13.715 10.520 1.00 96.88 410 ASN A C 1
ATOM 3021 O O . ASN A 1 410 ? -6.874 12.657 10.451 1.00 96.88 410 ASN A O 1
ATOM 3025 N N . LEU A 1 411 ? -5.518 14.042 11.589 1.00 96.62 411 LEU A N 1
ATOM 3026 C CA . LEU A 1 411 ? -5.442 13.181 12.775 1.00 96.62 411 LEU A CA 1
ATOM 3027 C C . LEU A 1 411 ? -6.824 12.945 13.394 1.00 96.62 411 LEU A C 1
ATOM 3029 O O . LEU A 1 411 ? -7.181 11.807 13.691 1.00 96.62 411 LEU A O 1
ATOM 3033 N N . GLU A 1 412 ? -7.639 13.993 13.538 1.00 97.00 412 GLU A N 1
ATOM 3034 C CA . GLU A 1 412 ? -9.000 13.854 14.059 1.00 97.00 412 GLU A CA 1
ATOM 3035 C C . GLU A 1 412 ? -9.859 12.938 13.171 1.00 97.00 412 GLU A C 1
ATOM 3037 O O . GLU A 1 412 ? -10.486 12.000 13.670 1.00 97.00 412 GLU A O 1
ATOM 3042 N N . LYS A 1 413 ? -9.866 13.163 11.849 1.00 97.00 413 LYS A N 1
ATOM 3043 C CA . LYS A 1 413 ? -10.602 12.320 10.889 1.00 97.00 413 LYS A CA 1
ATOM 3044 C C . LYS A 1 413 ? -10.148 10.868 10.944 1.00 97.00 413 LYS A C 1
ATOM 3046 O O . LYS A 1 413 ? -10.987 9.970 10.904 1.00 97.00 413 LYS A O 1
ATOM 3051 N N . MET A 1 414 ? -8.851 10.637 11.090 1.00 97.25 414 MET A N 1
ATOM 3052 C CA . MET A 1 414 ? -8.281 9.304 11.201 1.00 97.25 414 MET A CA 1
ATOM 3053 C C . MET A 1 414 ? -8.776 8.568 12.451 1.00 97.25 414 MET A C 1
ATOM 3055 O O . MET A 1 414 ? -9.261 7.440 12.344 1.00 97.25 414 MET A O 1
ATOM 3059 N N . VAL A 1 415 ? -8.764 9.222 13.618 1.00 98.12 415 VAL A N 1
ATOM 3060 C CA . VAL A 1 415 ? -9.338 8.659 14.854 1.00 98.12 415 VAL A CA 1
ATOM 3061 C C . VAL A 1 415 ? -10.836 8.386 14.688 1.00 98.12 415 VAL A C 1
ATOM 3063 O O . VAL A 1 415 ? -11.318 7.303 15.032 1.00 98.12 415 VAL A O 1
ATOM 3066 N N . GLN A 1 416 ? -11.589 9.333 14.114 1.00 98.19 416 GLN A N 1
ATOM 3067 C CA . GLN A 1 416 ? -13.023 9.165 13.856 1.00 98.19 416 GLN A CA 1
ATOM 3068 C C . GLN A 1 416 ? -13.304 7.984 12.918 1.00 98.19 416 GLN A C 1
ATOM 3070 O O . GLN A 1 416 ? -14.252 7.229 13.151 1.00 98.19 416 GLN A O 1
ATOM 3075 N N . PHE A 1 417 ? -12.493 7.810 11.875 1.00 98.62 417 PHE A N 1
ATOM 3076 C CA . PHE A 1 417 ? -12.602 6.703 10.936 1.00 98.62 417 PHE A CA 1
ATOM 3077 C C . PHE A 1 417 ? -12.382 5.363 11.630 1.00 98.62 417 PHE A C 1
ATOM 3079 O O . PHE A 1 417 ? -13.279 4.521 11.583 1.00 98.62 417 PHE A O 1
ATOM 3086 N N . TYR A 1 418 ? -11.258 5.170 12.326 1.00 98.75 418 TYR A N 1
ATOM 3087 C CA . TYR A 1 418 ? -10.971 3.891 12.979 1.00 98.75 418 TYR A CA 1
ATOM 3088 C C . TYR A 1 418 ? -11.990 3.564 14.077 1.00 98.75 418 TYR A C 1
ATOM 3090 O O . TYR A 1 418 ? -12.459 2.427 14.157 1.00 98.75 418 TYR A O 1
ATOM 3098 N N . ALA A 1 419 ? -12.428 4.556 14.861 1.00 98.50 419 ALA A N 1
ATOM 3099 C CA . ALA A 1 419 ? -13.456 4.351 15.881 1.00 98.50 419 ALA A CA 1
ATOM 3100 C C . ALA A 1 419 ? -14.793 3.912 15.263 1.00 98.50 419 ALA A C 1
ATOM 3102 O O . ALA A 1 419 ? -15.397 2.934 15.711 1.00 98.50 419 ALA A O 1
ATOM 3103 N N . ARG A 1 420 ? -15.252 4.594 14.204 1.00 98.38 420 ARG A N 1
ATOM 3104 C CA . ARG A 1 420 ? -16.488 4.235 13.486 1.00 98.38 420 ARG A CA 1
ATOM 3105 C C . ARG A 1 420 ? -16.375 2.887 12.785 1.00 98.38 420 ARG A C 1
ATOM 3107 O O . ARG A 1 420 ? -17.340 2.122 12.806 1.00 98.38 420 ARG A O 1
ATOM 3114 N N . LEU A 1 421 ? -15.217 2.588 12.201 1.00 98.69 421 LEU A N 1
ATOM 3115 C CA . LEU A 1 421 ? -14.957 1.324 11.527 1.00 98.69 421 LEU A CA 1
ATOM 3116 C C . LEU A 1 421 ? -15.065 0.167 12.517 1.00 98.69 421 LEU A C 1
ATOM 3118 O O . LEU A 1 421 ? -15.834 -0.761 12.279 1.00 98.69 421 LEU A O 1
ATOM 3122 N N . VAL A 1 422 ? -14.368 0.248 13.654 1.00 98.62 422 VAL A N 1
ATOM 3123 C CA . VAL A 1 422 ? -14.416 -0.781 14.703 1.00 98.62 422 VAL A CA 1
ATOM 3124 C C . VAL A 1 422 ? -15.828 -0.913 15.273 1.00 98.62 422 VAL A C 1
ATOM 3126 O O . VAL A 1 422 ? -16.347 -2.024 15.356 1.00 98.62 422 VAL A O 1
ATOM 3129 N N . LEU A 1 423 ? -16.506 0.198 15.579 1.00 97.38 423 LEU A N 1
ATOM 3130 C CA . LEU A 1 423 ? -17.898 0.177 16.048 1.00 97.38 423 LEU A CA 1
ATOM 3131 C C . LEU A 1 423 ? -18.865 -0.472 15.053 1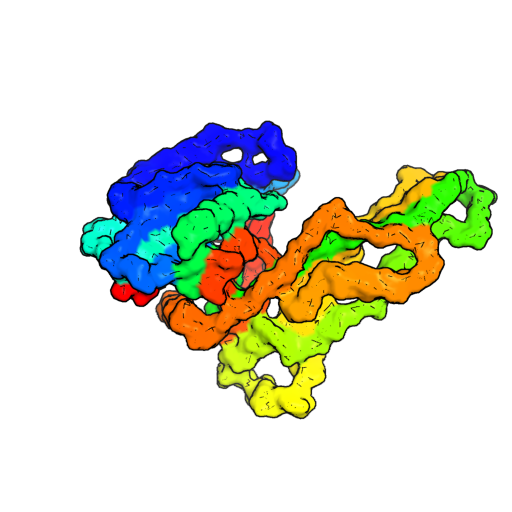.00 97.38 423 LEU A C 1
ATOM 3133 O O . LEU A 1 423 ? -19.851 -1.072 15.469 1.00 97.38 423 LEU A O 1
ATOM 3137 N N . THR A 1 424 ? -18.626 -0.334 13.752 1.00 96.88 424 THR A N 1
ATOM 3138 C CA . THR A 1 424 ? -19.523 -0.865 12.717 1.00 96.88 424 THR A CA 1
ATOM 3139 C C . THR A 1 424 ? -19.197 -2.319 12.391 1.00 96.88 424 THR A C 1
ATOM 3141 O O . THR A 1 424 ? -20.096 -3.152 12.278 1.00 96.88 424 THR A O 1
ATOM 3144 N N . ALA A 1 425 ? -17.912 -2.642 12.260 1.00 97.19 425 ALA A N 1
ATOM 3145 C CA . ALA A 1 425 ? -17.440 -3.961 11.863 1.00 97.19 425 ALA A CA 1
ATOM 3146 C C . ALA A 1 425 ? -17.465 -4.977 13.015 1.00 97.19 425 ALA A C 1
ATOM 3148 O O . ALA A 1 425 ? -17.630 -6.178 12.778 1.00 97.19 425 ALA A O 1
ATOM 3149 N N . ALA A 1 426 ? -17.293 -4.509 14.255 1.00 94.12 426 ALA A N 1
ATOM 3150 C CA . ALA A 1 426 ? -17.123 -5.370 15.417 1.00 94.12 426 ALA A CA 1
ATOM 3151 C C . ALA A 1 426 ? -18.311 -5.398 16.382 1.00 94.12 426 ALA A C 1
ATOM 3153 O O . ALA A 1 426 ? -18.192 -6.013 17.439 1.00 94.12 426 ALA A O 1
ATOM 3154 N N . ARG A 1 427 ? -19.449 -4.780 16.051 1.00 86.88 427 ARG A N 1
ATOM 3155 C CA . ARG A 1 427 ? -20.653 -4.782 16.899 1.00 86.88 427 ARG A CA 1
ATOM 3156 C C . ARG A 1 427 ? -21.557 -6.000 16.718 1.00 86.88 427 ARG A C 1
ATOM 3158 O O . ARG A 1 427 ? -21.526 -6.681 15.662 1.00 86.88 427 ARG A O 1
#

Foldseek 3Di:
DADDLPNVPDDVVVLVVVVVVLCVVQVLLPVQWDWDADPLRKIKIKRDAPAPVAAAEEEEAEDYFHDDDPVCCVVFPDRQPPLDDDPLWGWHTCQVRTVLLVVLLSLLSSVCSVVVHHFNHMYMYIYFNQFVHDLVSLLRVLVVCVVVVHFHQEYEYAFFEWAQCDPLLRGTEFEKEQWEFWKFKKKKKFFFPKDFQVDADPLNAAVVLVVQLLCLLQVDFWDFWCDDQLVQQNLLSLVNGDPVSVVCSVPCVPNGVVVSCVLCVDVVSSLQGAKDKAWDDKDFDPDPGMGGRMIMTIIMIGGDPVDFPVNSQVSSCVSSDPRRMDIDTPDDIGHMADGFDCPDPLNVLLQVLLCVLSVHRYTYGYRSDDGSCSSNSVRYNTYMHYQHAYDHPVCVVCRSHHGDIGRNSRSVSSSSSSNSSSVVVGD

Secondary structure (DSSP, 8-state):
----SSGGG--HHHHHHHHHHHHHH-HHHHHHSEEEE-GGG-EEEEE--S-TTSPPEEEEEE---PPPPGGGGGG-SS-TTS-EEETTEEESTTTTTTHHHHHHHHHHHHHHHHTT---SS-EEEEEES-TTTT-HHHHHHHHHHHHTT--BSEEEEEEEEEEEEETTTTEEEEEEEEEE-EEEEEEEEEE---EETTS--TT-HHHHHHHHHHHHHHTSPPP--S-HHHHHHHHHHGGGS-HHHHHHHHTHHHHHHHHHHHHTTSHHHHHTTS-EEEEEEEE--SSTTEE-SEEEEEEEEEEPBTB-HHHHHHHHHHHHTTSSEEEEESSPPBPPPP---SSSHHHHHHHHHHHHHHTS-EEEEEESS--GGGGGGGGBS-EEEEEEEEE-TTTGGGTTSTT-EEEHHHHHHHHHHHHHHHHHH--

pLDDT: mean 94.99, std 4.29, range [76.06, 98.88]

Mean predicted aligned error: 4.43 Å